Protein AF-0000000068150585 (afdb_homodimer)

Secondary structure (DSSP, 8-state):
---B----SS----TTSSS-HHHHHHHHHHHHHHTTSS-TTPBPPPHHHHHHHHT--HHHHHHHHHHHHHTTSEEEETTTEEEE------EE--TTS-HHHHHHHTT--EEEEEEEEEEEE--HHHHTTTT--TT-EEEEEEEEEEETTEEEEEEEEEEEGGGSTTGGGS-TTSTT--HHHHIIIII-----EEEEEEEEEEPPHHHHHHTT-PSS-EEEEEEEEEE-TT--EEEEEEEEE-TTTS-EEEEEE----/---B----SS----TTSSS-HHHHHHHHHHHHHHTTSS-TTPBPPPHHHHHHHHT--HHHHHHHHHHHHHTTSEEEETTTEEEE------EE--TTS-HHHHHHHTT--EEEEEEEEEEEE--HHHHTTTT--TT-EEEEEEEEEEETTEEEEEEEEEEEGGGSTTGGGS-TTSTT--HHHHIIIII-----EEEEEEEEEEPPHHHHHHTT-PSS-EEEEEEEEEE-TT--EEEEEEEEE-TTTS-EEEEEE----

pLDDT: mean 80.84, std 15.4, range [24.5, 98.25]

Sequence (514 aa):
MARQANLPDESPIDRNHPDALYAQLRNLLRGMIERRELAVNDKLPSERELVAAYGVSRITVRQAIKELENLGYLQTRPGKGIYVTAPAPFYELEVVRSFTQTAHANNRKPGMRLLKAEIVRADTEVARPLSLPTGAEVVFLERLRLLDDLPVVVQRDWFSASLAPGILDIDWTVENRSLYGEFENRYGIVPTRGQSTLSARLASDLEASLLQLERPAAVLTLDQIAYDNHNRTVNISAAAYHPTRYPLSLRQSHRRFMARQANLPDESPIDRNHPDALYAQLRNLLRGMIERRELAVNDKLPSERELVAAYGVSRITVRQAIKELENLGYLQTRPGKGIYVTAPAPFYELEVVRSFTQTAHANNRKPGMRLLKAEIVRADTEVARPLSLPTGAEVVFLERLRLLDDLPVVVQRDWFSASLAPGILDIDWTVENRSLYGEFENRYGIVPTRGQSTLSARLASDLEASLLQLERPAAVLTLDQIAYDNHNRTVNISAAAYHPTRYPLSLRQSHRRF

Structure (mmCIF, N/CA/C/O backbone):
data_AF-0000000068150585-model_v1
#
loop_
_entity.id
_entity.type
_entity.pdbx_description
1 polymer 'Transcriptional regulator, gntR family protein'
#
loop_
_atom_site.group_PDB
_atom_site.id
_atom_site.type_symbol
_atom_site.label_atom_id
_atom_site.label_alt_id
_atom_site.label_comp_id
_atom_site.label_asym_id
_atom_site.label_entity_id
_atom_site.label_seq_id
_atom_site.pdbx_PDB_ins_code
_atom_site.Cartn_x
_atom_site.Cartn_y
_atom_site.Cartn_z
_atom_site.occupancy
_atom_site.B_iso_or_equiv
_atom_site.auth_seq_id
_atom_site.auth_comp_id
_atom_site.auth_asym_id
_atom_site.auth_atom_id
_atom_site.pdbx_PDB_model_num
ATOM 1 N N . MET A 1 1 ? -35.562 -12.945 -2.357 1 34.84 1 MET A N 1
ATOM 2 C CA . MET A 1 1 ? -35.75 -12.633 -3.771 1 34.84 1 MET A CA 1
ATOM 3 C C . MET A 1 1 ? -34.875 -11.469 -4.199 1 34.84 1 MET A C 1
ATOM 5 O O . MET A 1 1 ? -34.875 -10.414 -3.566 1 34.84 1 MET A O 1
ATOM 9 N N . ALA A 1 2 ? -33.906 -11.773 -4.891 1 46.09 2 ALA A N 1
ATOM 10 C CA . ALA A 1 2 ? -33.031 -10.688 -5.312 1 46.09 2 ALA A CA 1
ATOM 11 C C . ALA A 1 2 ? -33.812 -9.562 -5.969 1 46.09 2 ALA A C 1
ATOM 13 O O . ALA A 1 2 ? -34.719 -9.82 -6.766 1 46.09 2 ALA A O 1
ATOM 14 N N . ARG A 1 3 ? -33.812 -8.312 -5.367 1 51.75 3 ARG A N 1
ATOM 15 C CA . ARG A 1 3 ? -34.5 -7.164 -5.961 1 51.75 3 ARG A CA 1
ATOM 16 C C . ARG A 1 3 ? -33.875 -6.801 -7.309 1 51.75 3 ARG A C 1
ATOM 18 O O . ARG A 1 3 ? -32.656 -6.828 -7.461 1 51.75 3 ARG A O 1
ATOM 25 N N . GLN A 1 4 ? -34.594 -6.828 -8.352 1 52.59 4 GLN A N 1
ATOM 26 C CA . GLN A 1 4 ? -34.125 -6.312 -9.641 1 52.59 4 GLN A CA 1
ATOM 27 C C . GLN A 1 4 ? -33.875 -4.809 -9.57 1 52.59 4 GLN A C 1
ATOM 29 O O . GLN A 1 4 ? -34.781 -4.039 -9.188 1 52.59 4 GLN A O 1
ATOM 34 N N . ALA A 1 5 ? -32.688 -4.402 -9.633 1 56.69 5 ALA A N 1
ATOM 35 C CA . ALA A 1 5 ? -32.344 -2.988 -9.469 1 56.69 5 ALA A CA 1
ATOM 36 C C . ALA A 1 5 ? -32.906 -2.162 -10.625 1 56.69 5 ALA A C 1
ATOM 38 O O . ALA A 1 5 ? -32.844 -2.594 -11.781 1 56.69 5 ALA A O 1
ATOM 39 N N . ASN A 1 6 ? -33.688 -1.078 -10.336 1 54.84 6 ASN A N 1
ATOM 40 C CA . ASN A 1 6 ? -34.188 -0.106 -11.305 1 54.84 6 ASN A CA 1
ATOM 41 C C . ASN A 1 6 ? -33.094 0.897 -11.688 1 54.84 6 ASN A C 1
ATOM 43 O O . ASN A 1 6 ? -32.438 1.477 -10.812 1 54.84 6 ASN A O 1
ATOM 47 N N . LEU A 1 7 ? -32.594 0.811 -12.938 1 61.19 7 LEU A N 1
ATOM 48 C CA . LEU A 1 7 ? -31.594 1.745 -13.422 1 61.19 7 LEU A CA 1
ATOM 49 C C . LEU A 1 7 ? -32.188 3.137 -13.609 1 61.19 7 LEU A C 1
ATOM 51 O O . LEU A 1 7 ? -33.375 3.275 -13.914 1 61.19 7 LEU A O 1
ATOM 55 N N . PRO A 1 8 ? -31.406 4.145 -13.281 1 55.53 8 PRO A N 1
ATOM 56 C CA . PRO A 1 8 ? -31.969 5.477 -13.523 1 55.53 8 PRO A CA 1
ATOM 57 C C . PRO A 1 8 ? -32.312 5.715 -14.992 1 55.53 8 PRO A C 1
ATOM 59 O O . PRO A 1 8 ? -31.672 5.117 -15.875 1 55.53 8 PRO A O 1
ATOM 62 N N . ASP A 1 9 ? -33.406 6.41 -15.344 1 54.09 9 ASP A N 1
ATOM 63 C CA . ASP A 1 9 ? -34.031 6.699 -16.625 1 54.09 9 ASP A CA 1
ATOM 64 C C . ASP A 1 9 ? -33.062 7.438 -17.562 1 54.09 9 ASP A C 1
ATOM 66 O O . ASP A 1 9 ? -33.156 7.316 -18.781 1 54.09 9 ASP A O 1
ATOM 70 N N . GLU A 1 10 ? -32.25 8.328 -17.188 1 53.5 10 GLU A N 1
ATOM 71 C CA . GLU A 1 10 ? -31.453 9.109 -18.125 1 53.5 10 GLU A CA 1
ATOM 72 C C . GLU A 1 10 ? -30.031 8.562 -18.203 1 53.5 10 GLU A C 1
ATOM 74 O O . GLU A 1 10 ? -29.406 8.289 -17.188 1 53.5 10 GLU A O 1
ATOM 79 N N . SER A 1 11 ? -29.609 8.109 -19.453 1 60.22 11 SER A N 1
ATOM 80 C CA . SER A 1 11 ? -28.328 7.449 -19.703 1 60.22 11 SER A CA 1
ATOM 81 C C . SER A 1 11 ? -27.172 8.422 -19.531 1 60.22 11 SER A C 1
ATOM 83 O O . SER A 1 11 ? -27.062 9.398 -20.281 1 60.22 11 SER A O 1
ATOM 85 N N . PRO A 1 12 ? -26.391 8.344 -18.531 1 69.56 12 PRO A N 1
ATOM 86 C CA . PRO A 1 12 ? -25.328 9.328 -18.344 1 69.56 12 PRO A CA 1
ATOM 87 C C . PRO A 1 12 ? -24.078 9.008 -19.172 1 69.56 12 PRO A C 1
ATOM 89 O O . PRO A 1 12 ? -23.094 9.742 -19.125 1 69.56 12 PRO A O 1
ATOM 92 N N . ILE A 1 13 ? -24.281 8.125 -20.141 1 79 13 ILE A N 1
ATOM 93 C CA . ILE A 1 13 ? -23.109 7.789 -20.953 1 79 13 ILE A CA 1
ATOM 94 C C . ILE A 1 13 ? -22.953 8.812 -22.078 1 79 13 ILE A C 1
ATOM 96 O O . ILE A 1 13 ? -23.906 9.102 -22.797 1 79 13 ILE A O 1
ATOM 100 N N . ASP A 1 14 ? -21.906 9.477 -22.156 1 74.81 14 ASP A N 1
ATOM 101 C CA . ASP A 1 14 ? -21.594 10.484 -23.156 1 74.81 14 ASP A CA 1
ATOM 102 C C . ASP A 1 14 ? -20.641 9.938 -24.219 1 74.81 14 ASP A C 1
ATOM 104 O O . ASP A 1 14 ? -19.453 9.758 -23.938 1 74.81 14 ASP A O 1
ATOM 108 N N . ARG A 1 15 ? -21.047 9.727 -25.406 1 78.25 15 ARG A N 1
ATOM 109 C CA . ARG A 1 15 ? -20.25 9.141 -26.484 1 78.25 15 ARG A CA 1
ATOM 110 C C . ARG A 1 15 ? -19.141 10.094 -26.922 1 78.25 15 ARG A C 1
ATOM 112 O O . ARG A 1 15 ? -18.188 9.672 -27.562 1 78.25 15 ARG A O 1
ATOM 119 N N . ASN A 1 16 ? -19.281 11.367 -26.516 1 70.31 16 ASN A N 1
ATOM 120 C CA . ASN A 1 16 ? -18.281 12.367 -26.875 1 70.31 16 ASN A CA 1
ATOM 121 C C . ASN A 1 16 ? -17.25 12.578 -25.766 1 70.31 16 ASN A C 1
ATOM 123 O O . ASN A 1 16 ? -16.391 13.445 -25.875 1 70.31 16 ASN A O 1
ATOM 127 N N . HIS A 1 17 ? -17.422 11.789 -24.766 1 70.19 17 HIS A N 1
ATOM 128 C CA . HIS A 1 17 ? -16.484 11.875 -23.656 1 70.19 17 HIS A CA 1
ATOM 129 C C . HIS A 1 17 ? -15.188 11.141 -23.984 1 70.19 17 HIS A C 1
ATOM 131 O O . HIS A 1 17 ? -15.203 10.117 -24.672 1 70.19 17 HIS A O 1
ATOM 137 N N . PRO A 1 18 ? -14.078 11.656 -23.578 1 65.38 18 PRO A N 1
ATOM 138 C CA . PRO A 1 18 ? -12.789 11.016 -23.859 1 65.38 18 PRO A CA 1
ATOM 139 C C . PRO A 1 18 ? -12.688 9.609 -23.266 1 65.38 18 PRO A C 1
ATOM 141 O O . PRO A 1 18 ? -11.922 8.781 -23.766 1 65.38 18 PRO A O 1
ATOM 144 N N . ASP A 1 19 ? -13.438 9.289 -22.344 1 65 19 ASP A N 1
ATOM 145 C CA . ASP A 1 19 ? -13.414 7.961 -21.734 1 65 19 ASP A CA 1
ATOM 146 C C . ASP A 1 19 ? -14.125 6.938 -22.609 1 65 19 ASP A C 1
ATOM 148 O O . ASP A 1 19 ? -15.148 7.25 -23.234 1 65 19 ASP A O 1
ATOM 152 N N . ALA A 1 20 ? -13.555 5.832 -22.641 1 76.5 20 ALA A N 1
ATOM 153 C CA . ALA A 1 20 ? -14.227 4.75 -23.359 1 76.5 20 ALA A CA 1
ATOM 154 C C . ALA A 1 20 ? -15.602 4.477 -22.766 1 76.5 20 ALA A C 1
ATOM 156 O O . ALA A 1 20 ? -15.82 4.656 -21.578 1 76.5 20 ALA A O 1
ATOM 157 N N . LEU A 1 21 ? -16.484 4.039 -23.578 1 81.38 21 LEU A N 1
ATOM 158 C CA . LEU A 1 21 ? -17.875 3.816 -23.188 1 81.38 21 LEU A CA 1
ATOM 159 C C . LEU A 1 21 ? -17.969 2.799 -22.062 1 81.38 21 LEU A C 1
ATOM 161 O O . LEU A 1 21 ? -18.766 2.959 -21.125 1 81.38 21 LEU A O 1
ATOM 165 N N . TYR A 1 22 ? -17.094 1.765 -22.141 1 83.5 22 TYR A N 1
ATOM 166 C CA . TYR A 1 22 ? -17.156 0.751 -21.094 1 83.5 22 TYR A CA 1
ATOM 167 C C . TYR A 1 22 ? -16.703 1.325 -19.75 1 83.5 22 TYR A C 1
ATOM 169 O O . TYR A 1 22 ? -17.234 0.952 -18.703 1 83.5 22 TYR A O 1
ATOM 177 N N . ALA A 1 23 ? -15.82 2.191 -19.766 1 77.94 23 ALA A N 1
ATOM 178 C CA . ALA A 1 23 ? -15.336 2.836 -18.547 1 77.94 23 ALA A CA 1
ATOM 179 C C . ALA A 1 23 ? -16.406 3.736 -17.953 1 77.94 23 ALA A C 1
ATOM 181 O O . ALA A 1 23 ? -16.578 3.777 -16.719 1 77.94 23 ALA A O 1
ATOM 182 N N . GLN A 1 24 ? -17.078 4.387 -18.797 1 76.75 24 GLN A N 1
ATOM 183 C CA . GLN A 1 24 ? -18.188 5.207 -18.328 1 76.75 24 GLN A CA 1
ATOM 184 C C . GLN A 1 24 ? -19.25 4.352 -17.641 1 76.75 24 GLN A C 1
ATOM 186 O O . GLN A 1 24 ? -19.719 4.684 -16.562 1 76.75 24 GLN A O 1
ATOM 191 N N . LEU A 1 25 ? -19.609 3.275 -18.344 1 86.06 25 LEU A N 1
ATOM 192 C CA . LEU A 1 25 ? -20.625 2.383 -17.781 1 86.06 25 LEU A CA 1
ATOM 193 C C . LEU A 1 25 ? -20.141 1.78 -16.469 1 86.06 25 LEU A C 1
ATOM 195 O O . LEU A 1 25 ? -20.891 1.696 -15.5 1 86.06 25 LEU A O 1
ATOM 199 N N . ARG A 1 26 ? -18.906 1.365 -16.5 1 82.69 26 ARG A N 1
ATOM 200 C CA . ARG A 1 26 ? -18.312 0.82 -15.289 1 82.69 26 ARG A CA 1
ATOM 201 C C . ARG A 1 26 ? -18.422 1.811 -14.133 1 82.69 26 ARG A C 1
ATOM 203 O O . ARG A 1 26 ? -18.844 1.447 -13.039 1 82.69 26 ARG A O 1
ATOM 210 N N . ASN A 1 27 ? -18.047 3.004 -14.367 1 74.5 27 ASN A N 1
ATOM 211 C CA . ASN A 1 27 ? -18.094 4.035 -13.344 1 74.5 27 ASN A CA 1
ATOM 212 C C . ASN A 1 27 ? -19.516 4.305 -12.875 1 74.5 27 ASN A C 1
ATOM 214 O O . ASN A 1 27 ? -19.766 4.516 -11.688 1 74.5 27 ASN A O 1
ATOM 218 N N . LEU A 1 28 ? -20.359 4.309 -13.828 1 79.62 28 LEU A N 1
ATOM 219 C CA . LEU A 1 28 ? -21.766 4.535 -13.523 1 79.62 28 LEU A CA 1
ATOM 220 C C . LEU A 1 28 ? -22.297 3.443 -12.602 1 79.62 28 LEU A C 1
ATOM 222 O O . LEU A 1 28 ? -22.906 3.736 -11.57 1 79.62 28 LEU A O 1
ATOM 226 N N . LEU A 1 29 ? -22.094 2.209 -12.961 1 83.75 29 LEU A N 1
ATOM 227 C CA . LEU A 1 29 ? -22.578 1.086 -12.172 1 83.75 29 LEU A CA 1
ATOM 228 C C . LEU A 1 29 ? -21.922 1.061 -10.797 1 83.75 29 LEU A C 1
ATOM 230 O O . LEU A 1 29 ? -22.578 0.82 -9.789 1 83.75 29 LEU A O 1
ATOM 234 N N . ARG A 1 30 ? -20.672 1.311 -10.852 1 77.94 30 ARG A N 1
ATOM 235 C CA . ARG A 1 30 ? -19.938 1.373 -9.594 1 77.94 30 ARG A CA 1
ATOM 236 C C . ARG A 1 30 ? -20.531 2.43 -8.664 1 77.94 30 ARG A C 1
ATOM 238 O O . ARG A 1 30 ? -20.734 2.182 -7.477 1 77.94 30 ARG A O 1
ATOM 245 N N . GLY A 1 31 ? -20.75 3.578 -9.25 1 71.38 31 GLY A N 1
ATOM 246 C CA . GLY A 1 31 ? -21.391 4.641 -8.492 1 71.38 31 GLY A CA 1
ATOM 247 C C . GLY A 1 31 ? -22.719 4.234 -7.895 1 71.38 31 GLY A C 1
ATOM 248 O O . GLY A 1 31 ? -23.016 4.547 -6.738 1 71.38 31 GLY A O 1
ATOM 249 N N . MET A 1 32 ? -23.453 3.543 -8.656 1 78.31 32 MET A N 1
ATOM 250 C CA . MET A 1 32 ? -24.75 3.086 -8.18 1 78.31 32 MET A CA 1
ATOM 251 C C . MET A 1 32 ? -24.594 2.123 -7.008 1 78.31 32 MET A C 1
ATOM 253 O O . MET A 1 32 ? -25.391 2.158 -6.062 1 78.31 32 MET A O 1
ATOM 257 N N . ILE A 1 33 ? -23.594 1.326 -7.105 1 75.25 33 ILE A N 1
ATOM 258 C CA . ILE A 1 33 ? -23.344 0.367 -6.039 1 75.25 33 ILE A CA 1
ATOM 259 C C . ILE A 1 33 ? -22.875 1.105 -4.785 1 75.25 33 ILE A C 1
ATOM 261 O O . ILE A 1 33 ? -23.344 0.83 -3.682 1 75.25 33 ILE A O 1
ATOM 265 N N . GLU A 1 34 ? -22.078 2.068 -5.027 1 64.06 34 GLU A N 1
ATOM 266 C CA . GLU A 1 34 ? -21.5 2.814 -3.914 1 64.06 34 GLU A CA 1
ATOM 267 C C . GLU A 1 34 ? -22.547 3.678 -3.223 1 64.06 34 GLU A C 1
ATOM 269 O O . GLU A 1 34 ? -22.5 3.867 -2.006 1 64.06 34 GLU A O 1
ATOM 274 N N . ARG A 1 35 ? -23.453 4.105 -4.039 1 62.09 35 ARG A N 1
ATOM 275 C CA . ARG A 1 35 ? -24.531 4.918 -3.496 1 62.09 35 ARG A CA 1
ATOM 276 C C . ARG A 1 35 ? -25.688 4.047 -2.996 1 62.09 35 ARG A C 1
ATOM 278 O O . ARG A 1 35 ? -26.766 4.547 -2.693 1 62.09 35 ARG A O 1
ATOM 285 N N . ARG A 1 36 ? -25.359 2.771 -3 1 66.81 36 ARG A N 1
ATOM 286 C CA . ARG A 1 36 ? -26.312 1.762 -2.525 1 66.81 36 ARG A CA 1
ATOM 287 C C . ARG A 1 36 ? -27.609 1.801 -3.326 1 66.81 36 ARG A C 1
ATOM 289 O O . ARG A 1 36 ? -28.656 1.36 -2.844 1 66.81 36 ARG A O 1
ATOM 296 N N . GLU A 1 37 ? -27.625 2.434 -4.449 1 74.25 37 GLU A N 1
ATOM 297 C CA . GLU A 1 37 ? -28.734 2.285 -5.383 1 74.25 37 GLU A CA 1
ATOM 298 C C . GLU A 1 37 ? -28.844 0.85 -5.891 1 74.25 37 GLU A C 1
ATOM 300 O O . GLU A 1 37 ? -29.938 0.376 -6.203 1 74.25 37 GLU A O 1
ATOM 305 N N . LEU A 1 38 ? -27.703 0.276 -6 1 78.56 38 LEU A N 1
ATOM 306 C CA . LEU A 1 38 ? -27.531 -1.164 -6.16 1 78.56 38 LEU A CA 1
ATOM 307 C C . LEU A 1 38 ? -26.906 -1.779 -4.91 1 78.56 38 LEU A C 1
ATOM 309 O O . LEU A 1 38 ? -25.719 -1.604 -4.652 1 78.56 38 LEU A O 1
ATOM 313 N N . ALA A 1 39 ? -27.703 -2.389 -4.129 1 72.94 39 ALA A N 1
ATOM 314 C CA . ALA A 1 39 ? -27.234 -2.902 -2.84 1 72.94 39 ALA A CA 1
ATOM 315 C C . ALA A 1 39 ? -26.594 -4.277 -2.996 1 72.94 39 ALA A C 1
ATOM 317 O O . ALA A 1 39 ? -26.844 -4.977 -3.984 1 72.94 39 ALA A O 1
ATOM 318 N N . VAL A 1 40 ? -25.812 -4.582 -2.016 1 72.38 40 VAL A N 1
ATOM 319 C CA . VAL A 1 40 ? -25.188 -5.898 -1.994 1 72.38 40 VAL A CA 1
ATOM 320 C C . VAL A 1 40 ? -26.25 -6.984 -2.111 1 72.38 40 VAL A C 1
ATOM 322 O O . VAL A 1 40 ? -27.297 -6.902 -1.468 1 72.38 40 VAL A O 1
ATOM 325 N N . ASN A 1 41 ? -26.016 -7.867 -3.02 1 73.06 41 ASN A N 1
ATOM 326 C CA . ASN A 1 41 ? -26.859 -9.016 -3.307 1 73.06 41 ASN A CA 1
ATOM 327 C C . ASN A 1 41 ? -27.984 -8.656 -4.281 1 73.06 41 ASN A C 1
ATOM 329 O O . ASN A 1 41 ? -28.797 -9.516 -4.641 1 73.06 41 ASN A O 1
ATOM 333 N N . ASP A 1 42 ? -28.047 -7.453 -4.656 1 80.19 42 ASP A N 1
ATOM 334 C CA . ASP A 1 42 ? -28.984 -7.113 -5.719 1 80.19 42 ASP A CA 1
ATOM 335 C C . ASP A 1 42 ? -28.594 -7.781 -7.035 1 80.19 42 ASP A C 1
ATOM 337 O O . ASP A 1 42 ? -27.406 -7.914 -7.34 1 80.19 42 ASP A O 1
ATOM 341 N N . LYS A 1 43 ? -29.656 -8.211 -7.746 1 86.62 43 LYS A N 1
ATOM 342 C CA . LYS A 1 43 ? -29.406 -8.688 -9.102 1 86.62 43 LYS A CA 1
ATOM 343 C C . LYS A 1 43 ? -29.344 -7.527 -10.094 1 86.62 43 LYS A C 1
ATOM 345 O O . LYS A 1 43 ? -30.25 -6.688 -10.125 1 86.62 43 LYS A O 1
ATOM 350 N N . LEU A 1 44 ? -28.266 -7.461 -10.805 1 87.19 44 LEU A N 1
ATOM 351 C CA . LEU A 1 44 ? -28.141 -6.461 -11.859 1 87.19 44 LEU A CA 1
ATOM 352 C C . LEU A 1 44 ? -29.062 -6.797 -13.031 1 87.19 44 LEU A C 1
ATOM 354 O O . LEU A 1 44 ? -29.297 -7.969 -13.328 1 87.19 44 LEU A O 1
ATOM 358 N N . PRO A 1 45 ? -29.578 -5.75 -13.672 1 86.12 45 PRO A N 1
ATOM 359 C CA . PRO A 1 45 ? -30.281 -6.031 -14.922 1 86.12 45 PRO A CA 1
ATOM 360 C C . PRO A 1 45 ? -29.438 -6.875 -15.891 1 86.12 45 PRO A C 1
ATOM 362 O O . PRO A 1 45 ? -28.203 -6.84 -15.844 1 86.12 45 PRO A O 1
ATOM 365 N N . SER A 1 46 ? -30.109 -7.629 -16.703 1 86.19 46 SER A N 1
ATOM 366 C CA . SER A 1 46 ? -29.422 -8.477 -17.688 1 86.19 46 SER A CA 1
ATOM 367 C C . SER A 1 46 ? -28.594 -7.641 -18.656 1 86.19 46 SER A C 1
ATOM 369 O O . SER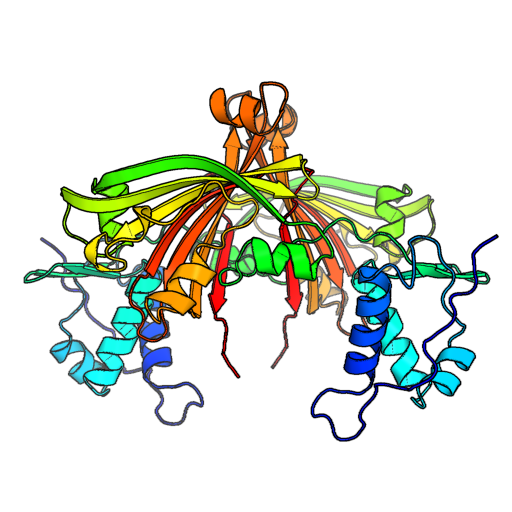 A 1 46 ? -28.797 -6.43 -18.766 1 86.19 46 SER A O 1
ATOM 371 N N . GLU A 1 47 ? -27.641 -8.242 -19.266 1 88.12 47 GLU A N 1
ATOM 372 C CA . GLU A 1 47 ? -26.828 -7.566 -20.281 1 88.12 47 GLU A CA 1
ATOM 373 C C . GLU A 1 47 ? -27.719 -6.863 -21.312 1 88.12 47 GLU A C 1
ATOM 375 O O . GLU A 1 47 ? -27.453 -5.719 -21.688 1 88.12 47 GLU A O 1
ATOM 380 N N . ARG A 1 48 ? -28.781 -7.59 -21.75 1 87.44 48 ARG A N 1
ATOM 381 C CA . ARG A 1 48 ? -29.719 -7.039 -22.734 1 87.44 48 ARG A CA 1
ATOM 382 C C . ARG A 1 48 ? -30.375 -5.77 -22.203 1 87.44 48 ARG A C 1
ATOM 384 O O . ARG A 1 48 ? -30.5 -4.785 -22.938 1 87.44 48 ARG A O 1
ATOM 391 N N . GLU A 1 49 ? -30.781 -5.816 -20.969 1 88.25 49 GLU A N 1
ATOM 392 C CA . GLU A 1 49 ? -31.438 -4.664 -20.359 1 88.25 49 GLU A CA 1
ATOM 393 C C . GLU A 1 49 ? -30.469 -3.49 -20.219 1 88.25 49 GLU A C 1
ATOM 395 O O . GLU A 1 49 ? -30.859 -2.334 -20.406 1 88.25 49 GLU A O 1
ATOM 400 N N . LEU A 1 50 ? -29.219 -3.764 -19.891 1 88.94 50 LEU A N 1
ATOM 401 C CA . LEU A 1 50 ? -28.219 -2.719 -19.75 1 88.94 50 LEU A CA 1
ATOM 402 C C . LEU A 1 50 ? -27.891 -2.08 -21.094 1 88.94 50 LEU A C 1
ATOM 404 O O . LEU A 1 50 ? -27.703 -0.863 -21.188 1 88.94 50 LEU A O 1
ATOM 408 N N . VAL A 1 51 ? -27.781 -2.873 -22.094 1 89.38 51 VAL A N 1
ATOM 409 C CA . VAL A 1 51 ? -27.578 -2.377 -23.453 1 89.38 51 VAL A CA 1
ATOM 410 C C . VAL A 1 51 ? -28.703 -1.398 -23.812 1 89.38 51 VAL A C 1
ATOM 412 O O . VAL A 1 51 ? -28.438 -0.299 -24.297 1 89.38 51 VAL A O 1
ATOM 415 N N . ALA A 1 52 ? -29.922 -1.812 -23.562 1 87.12 52 ALA A N 1
ATOM 416 C CA . ALA A 1 52 ? -31.094 -0.995 -23.875 1 87.12 52 ALA A CA 1
ATOM 417 C C . ALA A 1 52 ? -31.109 0.281 -23.047 1 87.12 52 ALA A C 1
ATOM 419 O O . ALA A 1 52 ? -31.406 1.362 -23.562 1 87.12 52 ALA A O 1
ATOM 420 N N . ALA A 1 53 ? -30.766 0.141 -21.828 1 85.56 53 ALA A N 1
ATOM 421 C CA . ALA A 1 53 ? -30.875 1.256 -20.891 1 85.56 53 ALA A CA 1
ATOM 422 C C . ALA A 1 53 ? -29.828 2.322 -21.188 1 85.56 53 ALA A C 1
ATOM 424 O O . ALA A 1 53 ? -30.094 3.52 -21.062 1 85.56 53 ALA A O 1
ATOM 425 N N . TYR A 1 54 ? -28.641 1.868 -21.594 1 87.75 54 TYR A N 1
ATOM 426 C CA . TYR A 1 54 ? -27.547 2.822 -21.656 1 87.75 54 TYR A CA 1
ATOM 427 C C . TYR A 1 54 ? -27.094 3.045 -23.094 1 87.75 54 TYR A C 1
ATOM 429 O O . TYR A 1 54 ? -26.203 3.857 -23.359 1 87.75 54 TYR A O 1
ATOM 437 N N . GLY A 1 55 ? -27.672 2.318 -24 1 87.62 55 GLY A N 1
ATOM 438 C CA . GLY A 1 55 ? -27.391 2.523 -25.406 1 87.62 55 GLY A CA 1
ATOM 439 C C . GLY A 1 55 ? -25.969 2.176 -25.797 1 87.62 55 GLY A C 1
ATOM 440 O O . GLY A 1 55 ? -25.328 2.902 -26.562 1 87.62 55 GLY A O 1
ATOM 441 N N . VAL A 1 56 ? -25.469 1.238 -25.141 1 88.25 56 VAL A N 1
ATOM 442 C CA . VAL A 1 56 ? -24.109 0.787 -25.453 1 88.25 56 VAL A CA 1
ATOM 443 C C . VAL A 1 56 ? -24.156 -0.646 -25.984 1 88.25 56 VAL A C 1
ATOM 445 O O . VAL A 1 56 ? -25.172 -1.325 -25.859 1 88.25 56 VAL A O 1
ATOM 448 N N . SER A 1 57 ? -23.062 -1.065 -26.656 1 88.56 57 SER A N 1
ATOM 449 C CA . SER A 1 57 ? -23.016 -2.404 -27.234 1 88.56 57 SER A CA 1
ATOM 450 C C . SER A 1 57 ? -22.875 -3.469 -26.156 1 88.56 57 SER A C 1
ATOM 452 O O . SER A 1 57 ? -22.516 -3.162 -25.016 1 88.56 57 SER A O 1
ATOM 454 N N . ARG A 1 58 ? -23.266 -4.707 -26.547 1 89.06 58 ARG A N 1
ATOM 455 C CA . ARG A 1 58 ? -23.078 -5.855 -25.656 1 89.06 58 ARG A CA 1
ATOM 456 C C . ARG A 1 58 ? -21.609 -5.992 -25.234 1 89.06 58 ARG A C 1
ATOM 458 O O . ARG A 1 58 ? -21.328 -6.336 -24.094 1 89.06 58 ARG A O 1
ATOM 465 N N . ILE A 1 59 ? -20.766 -5.695 -26.141 1 84.88 59 ILE A N 1
ATOM 466 C CA . ILE A 1 59 ? -19.328 -5.781 -25.844 1 84.88 59 ILE A CA 1
ATOM 467 C C . ILE A 1 59 ? -18.969 -4.766 -24.766 1 84.88 59 ILE A C 1
ATOM 469 O O . ILE A 1 59 ? -18.203 -5.074 -23.844 1 84.88 59 ILE A O 1
ATOM 473 N N . THR A 1 60 ? -19.453 -3.617 -24.844 1 83.81 60 THR A N 1
ATOM 474 C CA . THR A 1 60 ? -19.234 -2.545 -23.875 1 83.81 60 THR A CA 1
ATOM 475 C C . THR A 1 60 ? -19.75 -2.934 -22.5 1 83.81 60 THR A C 1
ATOM 477 O O . THR A 1 60 ? -19.062 -2.76 -21.5 1 83.81 60 THR A O 1
ATOM 480 N N . VAL A 1 61 ? -21 -3.467 -22.453 1 89.69 61 VAL A N 1
ATOM 481 C CA . VAL A 1 61 ? -21.609 -3.883 -21.188 1 89.69 61 VAL A CA 1
ATOM 482 C C . VAL A 1 61 ? -20.766 -4.988 -20.547 1 89.69 61 VAL A C 1
ATOM 484 O O . VAL A 1 61 ? -20.453 -4.922 -19.359 1 89.69 61 VAL A O 1
ATOM 487 N N . ARG A 1 62 ? -20.375 -5.895 -21.359 1 85.69 62 ARG A N 1
ATOM 488 C CA . ARG A 1 62 ? -19.625 -7.035 -20.859 1 85.69 62 ARG A CA 1
ATOM 489 C C . ARG A 1 62 ? -18.281 -6.586 -20.281 1 85.69 62 ARG A C 1
ATOM 491 O O . ARG A 1 62 ? -17.844 -7.078 -19.234 1 85.69 62 ARG A O 1
ATOM 498 N N . GLN A 1 63 ? -17.703 -5.727 -20.938 1 80.62 63 GLN A N 1
ATOM 499 C CA . GLN A 1 63 ? -16.422 -5.207 -20.453 1 80.62 63 GLN A CA 1
ATOM 500 C C . GLN A 1 63 ? -16.594 -4.473 -19.125 1 80.62 63 GLN A C 1
ATOM 502 O O . GLN A 1 63 ? -15.781 -4.652 -18.219 1 80.62 63 GLN A O 1
ATOM 507 N N . ALA A 1 64 ? -17.609 -3.682 -19.047 1 83.38 64 ALA A N 1
ATOM 508 C CA . ALA A 1 64 ? -17.891 -2.951 -17.812 1 83.38 64 ALA A CA 1
ATOM 509 C C . ALA A 1 64 ? -18.156 -3.908 -16.656 1 83.38 64 ALA A C 1
ATOM 511 O O . ALA A 1 64 ? -17.609 -3.734 -15.562 1 83.38 64 ALA A O 1
ATOM 512 N N . ILE A 1 65 ? -18.969 -4.902 -16.938 1 83.81 65 ILE A N 1
ATOM 513 C CA . ILE A 1 65 ? -19.344 -5.875 -15.922 1 83.81 65 ILE A CA 1
ATOM 514 C C . ILE A 1 65 ? -18.109 -6.668 -15.492 1 83.81 65 ILE A C 1
ATOM 516 O O . ILE A 1 65 ? -17.875 -6.867 -14.297 1 83.81 65 ILE A O 1
ATOM 520 N N . LYS A 1 66 ? -17.359 -7.02 -16.453 1 76.56 66 LYS A N 1
ATOM 521 C CA . LYS A 1 66 ? -16.156 -7.789 -16.172 1 76.56 66 LYS A CA 1
ATOM 522 C C . LYS A 1 66 ? -15.203 -6.992 -15.281 1 76.56 66 LYS A C 1
ATOM 524 O O . LYS A 1 66 ? -14.625 -7.535 -14.336 1 76.56 66 LYS A O 1
ATOM 529 N N . GLU A 1 67 ? -15.109 -5.75 -15.57 1 69.38 67 GLU A N 1
ATOM 530 C CA . GLU A 1 67 ? -14.25 -4.898 -14.758 1 69.38 67 GLU A CA 1
ATOM 531 C C . GLU A 1 67 ? -14.773 -4.777 -13.328 1 69.38 67 GLU A C 1
ATOM 533 O O . GLU A 1 67 ? -14 -4.832 -12.367 1 69.38 67 GLU A O 1
ATOM 538 N N . LEU A 1 68 ? -16.016 -4.609 -13.195 1 74.19 68 LEU A N 1
ATOM 539 C CA . LEU A 1 68 ? -16.609 -4.492 -11.875 1 74.19 68 LEU A CA 1
ATOM 540 C C . LEU A 1 68 ? -16.516 -5.809 -11.109 1 74.19 68 LEU A C 1
ATOM 542 O O . LEU A 1 68 ? -16.391 -5.812 -9.883 1 74.19 68 LEU A O 1
ATOM 546 N N . GLU A 1 69 ? -16.547 -6.891 -11.875 1 71.44 69 GLU A N 1
ATOM 547 C CA . GLU A 1 69 ? -16.328 -8.195 -11.25 1 71.44 69 GLU A CA 1
ATOM 548 C C . GLU A 1 69 ? -14.906 -8.328 -10.719 1 71.44 69 GLU A C 1
ATOM 550 O O . GLU A 1 69 ? -14.695 -8.773 -9.594 1 71.44 69 GLU A O 1
ATOM 555 N N . ASN A 1 70 ? -14.164 -7.871 -11.555 1 60.19 70 ASN A N 1
ATOM 556 C CA . ASN A 1 70 ? -12.758 -7.926 -11.18 1 60.19 70 ASN A CA 1
ATOM 557 C C . ASN A 1 70 ? -12.469 -7.074 -9.945 1 60.19 70 ASN A C 1
ATOM 559 O O . ASN A 1 70 ? -11.609 -7.422 -9.133 1 60.19 70 ASN A O 1
ATOM 563 N N . LEU A 1 71 ? -13.289 -6.02 -9.844 1 56.94 71 LEU A N 1
ATOM 564 C CA . LEU A 1 71 ? -13.133 -5.102 -8.719 1 56.94 71 LEU A CA 1
ATOM 565 C C . LEU A 1 71 ? -13.906 -5.59 -7.504 1 56.94 71 LEU A C 1
ATOM 567 O O . LEU A 1 71 ? -13.875 -4.961 -6.445 1 56.94 71 LEU A O 1
ATOM 571 N N . GLY A 1 72 ? -14.617 -6.645 -7.691 1 59.94 72 GLY A N 1
ATOM 572 C CA . GLY A 1 72 ? -15.328 -7.281 -6.594 1 59.94 72 GLY A CA 1
ATOM 573 C C . GLY A 1 72 ? -16.719 -6.711 -6.379 1 59.94 72 GLY A C 1
ATOM 574 O O . GLY A 1 72 ? -17.391 -7.039 -5.395 1 59.94 72 GLY A O 1
ATOM 575 N N . TYR A 1 73 ? -17.078 -5.828 -7.285 1 69.81 73 TYR A N 1
ATOM 576 C CA . TYR A 1 73 ? -18.375 -5.188 -7.105 1 69.81 73 TYR A CA 1
ATOM 577 C C . TYR A 1 73 ? -19.516 -6.105 -7.566 1 69.81 73 TYR A C 1
ATOM 579 O O . TYR A 1 73 ? -20.641 -5.973 -7.113 1 69.81 73 TYR A O 1
ATOM 587 N N . LEU A 1 74 ? -19.188 -6.945 -8.578 1 77.81 74 LEU A N 1
ATOM 588 C CA . LEU A 1 74 ? -20.203 -7.797 -9.18 1 77.81 74 LEU A CA 1
ATOM 589 C C . LEU A 1 74 ? -19.75 -9.25 -9.203 1 77.81 74 LEU A C 1
ATOM 591 O O . LEU A 1 74 ? -18.547 -9.539 -9.195 1 77.81 74 LEU A O 1
ATOM 595 N N . GLN A 1 75 ? -20.609 -10.117 -9.094 1 72.75 75 GLN A N 1
ATOM 596 C CA . GLN A 1 75 ? -20.375 -11.547 -9.258 1 72.75 75 GLN A CA 1
ATOM 597 C C . GLN A 1 75 ? -21.391 -12.164 -10.211 1 72.75 75 GLN A C 1
ATOM 599 O O . GLN A 1 75 ? -22.594 -12.016 -10.023 1 72.75 75 GLN A O 1
ATOM 604 N N . THR A 1 76 ? -20.812 -12.789 -11.25 1 76.06 76 THR A N 1
ATOM 605 C CA . THR A 1 76 ? -21.688 -13.523 -12.156 1 76.06 76 THR A CA 1
ATOM 606 C C . THR A 1 76 ? -21.984 -14.922 -11.617 1 76.06 76 THR A C 1
ATOM 608 O O . THR A 1 76 ? -21.062 -15.648 -11.234 1 76.06 76 THR A O 1
ATOM 611 N N . ARG A 1 77 ? -23.125 -15.273 -11.469 1 69 77 ARG A N 1
ATOM 612 C CA . ARG A 1 77 ? -23.594 -16.609 -11.133 1 69 77 ARG A CA 1
ATOM 613 C C . ARG A 1 77 ? -24.219 -17.297 -12.352 1 69 77 ARG A C 1
ATOM 615 O O . ARG A 1 77 ? -25.281 -16.891 -12.828 1 69 77 ARG A O 1
ATOM 622 N N . PRO A 1 78 ? -23.5 -18.266 -12.875 1 72.81 78 PRO A N 1
ATOM 623 C CA . PRO A 1 78 ? -23.984 -18.922 -14.094 1 72.81 78 PRO A CA 1
ATOM 624 C C . PRO A 1 78 ? -25.453 -19.328 -13.984 1 72.81 78 PRO A C 1
ATOM 626 O O . PRO A 1 78 ? -25.844 -19.969 -13 1 72.81 78 PRO A O 1
ATOM 629 N N . GLY A 1 79 ? -26.156 -18.969 -14.961 1 75.56 79 GLY A N 1
ATOM 630 C CA . GLY A 1 79 ? -27.547 -19.344 -15.07 1 75.56 79 GLY A CA 1
ATOM 631 C C . GLY A 1 79 ? -28.453 -18.5 -14.18 1 75.56 79 GLY A C 1
ATOM 632 O O . GLY A 1 79 ? -29.688 -18.609 -14.266 1 75.56 79 GLY A O 1
ATOM 633 N N . LYS A 1 80 ? -27.969 -17.719 -13.25 1 76.81 80 LYS A N 1
ATOM 634 C CA . LYS A 1 80 ? -28.797 -16.969 -12.305 1 76.81 80 LYS A CA 1
ATOM 635 C C . LYS A 1 80 ? -28.688 -15.469 -12.539 1 76.81 80 LYS A C 1
ATOM 637 O O . LYS A 1 80 ? -29.656 -14.734 -12.352 1 76.81 80 LYS A O 1
ATOM 642 N N . GLY A 1 81 ? -27.5 -15.023 -12.992 1 85.81 81 GLY A N 1
ATOM 643 C CA . GLY A 1 81 ? -27.359 -13.602 -13.273 1 85.81 81 GLY A CA 1
ATOM 644 C C . GLY A 1 81 ? -26.156 -12.977 -12.609 1 85.81 81 GLY A C 1
ATOM 645 O O . GLY A 1 81 ? -25.219 -13.688 -12.211 1 85.81 81 GLY A O 1
ATOM 646 N N . ILE A 1 82 ? -26.125 -11.586 -12.617 1 85.69 82 ILE A N 1
ATOM 647 C CA . ILE A 1 82 ? -25.031 -10.812 -12.047 1 85.69 82 ILE A CA 1
ATOM 648 C C . ILE A 1 82 ? -25.484 -10.141 -10.758 1 85.69 82 ILE A C 1
ATOM 650 O O . ILE A 1 82 ? -26.547 -9.5 -10.727 1 85.69 82 ILE A O 1
ATOM 654 N N . TYR A 1 83 ? -24.719 -10.289 -9.656 1 82.38 83 TYR A N 1
ATOM 655 C CA . TYR A 1 83 ? -25.125 -9.781 -8.352 1 82.38 83 TYR A CA 1
ATOM 656 C C . TYR A 1 83 ? -24.109 -8.789 -7.809 1 82.38 83 TYR A C 1
ATOM 658 O O . TYR A 1 83 ? -22.906 -8.922 -8.07 1 82.38 83 TYR A O 1
ATOM 666 N N . VAL A 1 84 ? -24.734 -7.812 -7.094 1 76.94 84 VAL A N 1
ATOM 667 C CA . VAL A 1 84 ? -23.875 -6.84 -6.41 1 76.94 84 VAL A CA 1
ATOM 668 C C . VAL A 1 84 ? -23.25 -7.484 -5.18 1 76.94 84 VAL A C 1
ATOM 670 O O . VAL A 1 84 ? -23.922 -8.148 -4.398 1 76.94 84 VAL A O 1
ATOM 673 N N . THR A 1 85 ? -21.953 -7.379 -5.109 1 66.38 85 THR A N 1
ATOM 674 C CA . THR A 1 85 ? -21.219 -7.875 -3.945 1 66.38 85 THR A CA 1
ATOM 675 C C . THR A 1 85 ? -20.516 -6.73 -3.215 1 66.38 85 THR A C 1
ATOM 677 O O . THR A 1 85 ? -20.344 -5.645 -3.773 1 66.38 85 THR A O 1
ATOM 680 N N . ALA A 1 86 ? -20.609 -6.809 -1.882 1 49.94 86 ALA A N 1
ATOM 681 C CA . ALA A 1 86 ? -19.859 -5.832 -1.096 1 49.94 86 ALA A CA 1
ATOM 682 C C . ALA A 1 86 ? -18.359 -5.988 -1.312 1 49.94 86 ALA A C 1
ATOM 684 O O . ALA A 1 86 ? -17.797 -7.039 -1.015 1 49.94 86 ALA A O 1
ATOM 685 N N . PRO A 1 87 ? -17.984 -5.078 -2.146 1 42.59 87 PRO A N 1
ATOM 686 C CA . PRO A 1 87 ? -16.531 -5.211 -2.164 1 42.59 87 PRO A CA 1
ATOM 687 C C . PRO A 1 87 ? -15.906 -5.055 -0.78 1 42.59 87 PRO A C 1
ATOM 689 O O . PRO A 1 87 ? -16.469 -4.371 0.08 1 42.59 87 PRO A O 1
ATOM 692 N N . ALA A 1 88 ? -15.195 -5.914 -0.326 1 40.94 88 ALA A N 1
ATOM 693 C CA . ALA A 1 88 ? -14.445 -5.562 0.876 1 40.94 88 ALA A CA 1
ATOM 694 C C . ALA A 1 88 ? -13.93 -4.129 0.802 1 40.94 88 ALA A C 1
ATOM 696 O O . ALA A 1 88 ? -13.609 -3.635 -0.282 1 40.94 88 ALA A O 1
ATOM 697 N N . PRO A 1 89 ? -14.453 -3.262 1.833 1 38.47 89 PRO A N 1
ATOM 698 C CA . PRO A 1 89 ? -13.969 -1.881 1.782 1 38.47 89 PRO A CA 1
ATOM 699 C C . PRO A 1 89 ? -12.531 -1.781 1.281 1 38.47 89 PRO A C 1
ATOM 701 O O . PRO A 1 89 ? -11.695 -2.627 1.612 1 38.47 89 PRO A O 1
ATOM 704 N N . PHE A 1 90 ? -12.367 -1.283 0.08 1 38.19 90 PHE A N 1
ATOM 705 C CA . PHE A 1 90 ? -11.047 -1.061 -0.49 1 38.19 90 PHE A CA 1
ATOM 706 C C . PHE A 1 90 ? -10.672 0.417 -0.443 1 38.19 90 PHE A C 1
ATOM 708 O O . PHE A 1 90 ? -11.492 1.276 -0.791 1 38.19 90 PHE A O 1
ATOM 715 N N . TYR A 1 91 ? -9.82 0.81 0.498 1 34.16 91 TYR A N 1
ATOM 716 C CA . TYR A 1 91 ? -9.367 2.195 0.504 1 34.16 91 TYR A CA 1
ATOM 717 C C . TYR A 1 91 ? -8.125 2.365 -0.355 1 34.16 91 TYR A C 1
ATOM 719 O O . TYR A 1 91 ? -7.086 1.757 -0.08 1 34.16 91 TYR A O 1
ATOM 727 N N . GLU A 1 92 ? -8.375 2.951 -1.425 1 40.53 92 GLU A N 1
ATOM 728 C CA . GLU A 1 92 ? -7.238 3.174 -2.312 1 40.53 92 GLU A CA 1
ATOM 729 C C . GLU A 1 92 ? -6.184 4.051 -1.648 1 40.53 92 GLU A C 1
ATOM 731 O O . GLU A 1 92 ? -6.508 5.07 -1.037 1 40.53 92 GLU A O 1
ATOM 736 N N . LEU A 1 93 ? -5.059 3.422 -1.449 1 47.25 93 LEU A N 1
ATOM 737 C CA . LEU A 1 93 ? -3.926 4.238 -1.022 1 47.25 93 LEU A CA 1
ATOM 738 C C . LEU A 1 93 ? -3.688 5.391 -1.994 1 47.25 93 LEU A C 1
ATOM 740 O O . LEU A 1 93 ? -3.426 5.164 -3.178 1 47.25 93 LEU A O 1
ATOM 744 N N . GLU A 1 94 ? -4.512 6.453 -1.892 1 46.97 94 GLU A N 1
ATOM 745 C CA . GLU A 1 94 ? -4.219 7.66 -2.652 1 46.97 94 GLU A CA 1
ATOM 746 C C . GLU A 1 94 ? -3.385 8.641 -1.834 1 46.97 94 GLU A C 1
ATOM 748 O O . GLU A 1 94 ? -3.807 9.086 -0.764 1 46.97 94 GLU A O 1
ATOM 753 N N . VAL A 1 95 ? -2.066 8.539 -1.982 1 51.78 95 VAL A N 1
ATOM 754 C CA . VAL A 1 95 ? -1.066 9.25 -1.194 1 51.78 95 VAL A CA 1
ATOM 755 C C . VAL A 1 95 ? -1.437 10.727 -1.106 1 51.78 95 VAL A C 1
ATOM 757 O O . VAL A 1 95 ? -1.182 11.375 -0.091 1 51.78 95 VAL A O 1
ATOM 760 N N . VAL A 1 96 ? -2.291 11.32 -2.074 1 58.94 96 VAL A N 1
ATOM 761 C CA . VAL A 1 96 ? -2.51 12.75 -1.864 1 58.94 96 VAL A CA 1
ATOM 762 C C . VAL A 1 96 ? -4.008 13.031 -1.737 1 58.94 96 VAL A C 1
ATOM 764 O O . VAL A 1 96 ? -4.449 14.164 -1.936 1 58.94 96 VAL A O 1
ATOM 767 N N . ARG A 1 97 ? -4.727 12.023 -1.394 1 64.38 97 ARG A N 1
ATOM 768 C CA . ARG A 1 97 ? -6.133 12.258 -1.066 1 64.38 97 ARG A CA 1
ATOM 769 C C . ARG A 1 97 ? -6.344 12.273 0.444 1 64.38 97 ARG A C 1
ATOM 771 O O . ARG A 1 97 ? -5.719 11.508 1.175 1 64.38 97 ARG A O 1
ATOM 778 N N . SER A 1 98 ? -7.152 13.234 0.775 1 76.38 98 SER A N 1
ATOM 779 C CA . SER A 1 98 ? -7.422 13.344 2.205 1 76.38 98 SER A CA 1
ATOM 780 C C . SER A 1 98 ? -8.266 12.164 2.697 1 76.38 98 SER A C 1
ATOM 782 O O . SER A 1 98 ? -8.945 11.508 1.905 1 76.38 98 SER A O 1
ATOM 784 N N . PHE A 1 99 ? -8.164 11.844 3.898 1 82.88 99 PHE A N 1
ATOM 785 C CA . PHE A 1 99 ? -8.992 10.852 4.566 1 82.88 99 PHE A CA 1
ATOM 786 C C . PHE A 1 99 ? -10.469 11.094 4.281 1 82.88 99 PHE A C 1
ATOM 788 O O . PHE A 1 99 ? -11.211 10.164 3.967 1 82.88 99 PHE A O 1
ATOM 795 N N . THR A 1 100 ? -10.82 12.398 4.312 1 79.94 100 THR A N 1
ATOM 796 C CA . THR A 1 100 ? -12.211 12.797 4.125 1 79.94 100 THR A CA 1
ATOM 797 C C . THR A 1 100 ? -12.672 12.492 2.703 1 79.94 100 THR A C 1
ATOM 799 O O . THR A 1 100 ? -13.742 11.922 2.5 1 79.94 100 THR A O 1
ATOM 802 N N . GLN A 1 101 ? -11.906 12.859 1.818 1 74.25 101 GLN A N 1
ATOM 803 C CA . GLN A 1 101 ? -12.234 12.609 0.421 1 74.25 101 GLN A CA 1
ATOM 804 C C . GLN A 1 101 ? -12.336 11.109 0.14 1 74.25 101 GLN A C 1
ATOM 806 O O . GLN A 1 101 ? -13.227 10.664 -0.584 1 74.25 101 GLN A O 1
ATOM 811 N N . THR A 1 102 ? -11.469 10.398 0.727 1 74.62 102 THR A N 1
ATOM 812 C CA . THR A 1 102 ? -11.461 8.945 0.558 1 74.62 102 THR A CA 1
ATOM 813 C C . THR A 1 102 ? -12.711 8.328 1.168 1 74.62 102 THR A C 1
ATOM 815 O O . THR A 1 102 ? -13.312 7.426 0.578 1 74.62 102 THR A O 1
ATOM 818 N N . ALA A 1 103 ? -13.078 8.797 2.348 1 78.19 103 ALA A N 1
ATOM 819 C CA . ALA A 1 103 ? -14.289 8.305 2.998 1 78.19 103 ALA A CA 1
ATOM 820 C C . ALA A 1 103 ? -15.516 8.531 2.119 1 78.19 103 ALA A C 1
ATOM 822 O O . ALA A 1 103 ? -16.297 7.613 1.877 1 78.19 103 ALA A O 1
ATOM 823 N N . HIS A 1 104 ? -15.562 9.734 1.592 1 74.12 104 HIS A N 1
ATOM 824 C CA . HIS A 1 104 ? -16.703 10.086 0.751 1 74.12 104 HIS A CA 1
ATOM 825 C C . HIS A 1 104 ? -16.703 9.266 -0.536 1 74.12 104 HIS A C 1
ATOM 827 O O . HIS A 1 104 ? -17.766 8.812 -0.98 1 74.12 104 HIS A O 1
ATOM 833 N N . ALA A 1 105 ? -15.555 9.109 -1.062 1 65.06 105 ALA A N 1
ATOM 834 C CA . ALA A 1 105 ? -15.43 8.336 -2.295 1 65.06 105 ALA A CA 1
ATOM 835 C C . ALA A 1 105 ? -15.875 6.895 -2.086 1 65.06 105 ALA A C 1
ATOM 837 O O . ALA A 1 105 ? -16.266 6.215 -3.037 1 65.06 105 ALA A O 1
ATOM 838 N N . ASN A 1 106 ? -15.844 6.434 -0.849 1 65.75 106 ASN A N 1
ATOM 839 C CA . ASN A 1 106 ? -16.25 5.066 -0.524 1 65.75 106 ASN A CA 1
ATOM 840 C C . ASN A 1 106 ? -17.594 5.035 0.186 1 65.75 106 ASN A C 1
ATOM 842 O O . ASN A 1 106 ? -17.938 4.039 0.825 1 65.75 106 ASN A O 1
ATOM 846 N N . ASN A 1 107 ? -18.266 6.137 0.173 1 67.69 107 ASN A N 1
ATOM 847 C CA . ASN A 1 107 ? -19.609 6.281 0.701 1 67.69 107 ASN A CA 1
ATOM 848 C C . ASN A 1 107 ? -19.672 6 2.199 1 67.69 107 ASN A C 1
ATOM 850 O O . ASN A 1 107 ? -20.562 5.297 2.674 1 67.69 107 ASN A O 1
ATOM 854 N N . ARG A 1 108 ? -18.688 6.457 2.836 1 74.06 108 ARG A N 1
ATOM 855 C CA . ARG A 1 108 ? -18.641 6.375 4.293 1 74.06 108 ARG A CA 1
ATOM 856 C C . ARG A 1 108 ? -18.656 7.762 4.922 1 74.06 108 ARG A C 1
ATOM 858 O O . ARG A 1 108 ? -18.312 8.75 4.266 1 74.06 108 ARG A O 1
ATOM 865 N N . LYS A 1 109 ? -19.188 7.855 6.121 1 81.69 109 LYS A N 1
ATOM 866 C CA . LYS A 1 109 ? -19.219 9.125 6.836 1 81.69 109 LYS A CA 1
ATOM 867 C C . LYS A 1 109 ? -17.891 9.375 7.559 1 81.69 109 LYS A C 1
ATOM 869 O O . LYS A 1 109 ? -17.531 8.641 8.477 1 81.69 109 LYS A O 1
ATOM 874 N N . PRO A 1 110 ? -17.188 10.391 7.121 1 88 110 PRO A N 1
ATOM 875 C CA . PRO A 1 110 ? -15.953 10.711 7.832 1 88 110 PRO A CA 1
ATOM 876 C C . PRO A 1 110 ? -16.203 11.398 9.172 1 88 110 PRO A C 1
ATOM 878 O O . PRO A 1 110 ? -17.203 12.109 9.328 1 88 110 PRO A O 1
ATOM 881 N N . GLY A 1 111 ? -15.352 11.133 10.156 1 90.56 111 GLY A N 1
ATOM 882 C CA . GLY A 1 111 ? -15.336 11.805 11.453 1 90.56 111 GLY A CA 1
ATOM 883 C C . GLY A 1 111 ? -13.953 11.883 12.062 1 90.56 111 GLY A C 1
ATOM 884 O O . GLY A 1 111 ? -12.977 11.43 11.461 1 90.56 111 GLY A O 1
ATOM 885 N N . MET A 1 112 ? -13.93 12.625 13.164 1 92.94 112 MET A N 1
ATOM 886 C CA . MET A 1 112 ? -12.641 12.688 13.852 1 92.94 112 MET A CA 1
ATOM 887 C C . MET A 1 112 ? -12.82 13.109 15.305 1 92.94 112 MET A C 1
ATOM 889 O O . MET A 1 112 ? -13.883 13.617 15.688 1 92.94 112 MET A O 1
ATOM 893 N N . ARG A 1 113 ? -11.938 12.797 16.125 1 94.62 113 ARG A N 1
ATOM 894 C CA . ARG A 1 113 ? -11.734 13.312 17.469 1 94.62 113 ARG A CA 1
ATOM 895 C C . ARG A 1 113 ? -10.312 13.836 17.641 1 94.62 113 ARG A C 1
ATOM 897 O O . ARG A 1 113 ? -9.344 13.117 17.375 1 94.62 113 ARG A O 1
ATOM 904 N N . LEU A 1 114 ? -10.25 15.047 18.047 1 95.69 114 LEU A N 1
ATOM 905 C CA . LEU A 1 114 ? -8.938 15.633 18.297 1 95.69 114 LEU A CA 1
ATOM 906 C C . LEU A 1 114 ? -8.305 15.055 19.562 1 95.69 114 LEU A C 1
ATOM 908 O O . LEU A 1 114 ? -8.945 15.023 20.609 1 95.69 114 LEU A O 1
ATOM 912 N N . LEU A 1 115 ? -7.152 14.594 19.438 1 96.38 115 LEU A N 1
ATOM 913 C CA . LEU A 1 115 ? -6.441 14.039 20.578 1 96.38 115 LEU A CA 1
ATOM 914 C C . LEU A 1 115 ? -5.418 15.031 21.109 1 96.38 115 LEU A C 1
ATOM 916 O O . LEU A 1 115 ? -5.262 15.18 22.328 1 96.38 115 LEU A O 1
ATOM 920 N N . LYS A 1 116 ? -4.68 15.633 20.266 1 96.38 116 LYS A N 1
ATOM 921 C CA . LYS A 1 116 ? -3.658 16.609 20.641 1 96.38 116 LYS A CA 1
ATOM 922 C C . LYS A 1 116 ? -3.416 17.609 19.516 1 96.38 116 LYS A C 1
ATOM 924 O O . LYS A 1 116 ? -3.428 17.25 18.328 1 96.38 116 LYS A O 1
ATOM 929 N N . ALA A 1 117 ? -3.244 18.859 19.781 1 96.19 117 ALA A N 1
ATOM 930 C CA . ALA A 1 117 ? -2.865 19.938 18.875 1 96.19 117 ALA A CA 1
ATOM 931 C C . ALA A 1 117 ? -1.945 20.938 19.578 1 96.19 117 ALA A C 1
ATOM 933 O O . ALA A 1 117 ? -2.344 21.594 20.547 1 96.19 117 ALA A O 1
ATOM 934 N N . GLU A 1 118 ? -0.757 21.062 19.078 1 97.31 118 GLU A N 1
ATOM 935 C CA . GLU A 1 118 ? 0.188 21.953 19.75 1 97.31 118 GLU A CA 1
ATOM 936 C C . GLU A 1 118 ? 1.354 22.297 18.828 1 97.31 118 GLU A C 1
ATOM 938 O O . GLU A 1 118 ? 1.554 21.672 17.797 1 97.31 118 GLU A O 1
ATOM 943 N N . ILE A 1 119 ? 2.014 23.344 19.219 1 97.75 119 ILE A N 1
ATOM 944 C CA . ILE A 1 119 ? 3.297 23.656 18.594 1 97.75 119 ILE A CA 1
ATOM 945 C C . ILE A 1 119 ? 4.426 23 19.375 1 97.75 119 ILE A C 1
ATOM 947 O O . ILE A 1 119 ? 4.477 23.094 20.609 1 97.75 119 ILE A O 1
ATOM 951 N N . VAL A 1 120 ? 5.223 22.328 18.688 1 97.69 120 VAL A N 1
ATOM 952 C CA . VAL A 1 120 ? 6.355 21.672 19.328 1 97.69 120 VAL A CA 1
ATOM 953 C C . VAL A 1 120 ? 7.641 22 18.578 1 97.69 120 VAL A C 1
ATOM 955 O O . VAL A 1 120 ? 7.598 22.5 17.453 1 97.69 120 VAL A O 1
ATOM 958 N N . ARG A 1 121 ? 8.766 21.812 19.25 1 97.69 121 ARG A N 1
ATOM 959 C CA . ARG A 1 121 ? 10.062 21.922 18.578 1 97.69 121 ARG A CA 1
ATOM 960 C C . ARG A 1 121 ? 10.453 20.594 17.922 1 97.69 121 ARG A C 1
ATOM 962 O O . ARG A 1 121 ? 10.469 19.547 18.594 1 97.69 121 ARG A O 1
ATOM 969 N N . ALA A 1 122 ? 10.789 20.672 16.672 1 95.19 122 ALA A N 1
ATOM 970 C CA . ALA A 1 122 ? 11.031 19.453 15.891 1 95.19 122 ALA A CA 1
ATOM 971 C C . ALA A 1 122 ? 12.367 18.828 16.266 1 95.19 122 ALA A C 1
ATOM 973 O O . ALA A 1 122 ? 13.398 19.5 16.297 1 95.19 122 ALA A O 1
ATOM 974 N N . ASP A 1 123 ? 12.352 17.531 16.562 1 90.56 123 ASP A N 1
ATOM 975 C CA . ASP A 1 123 ? 13.602 16.781 16.625 1 90.56 123 ASP A CA 1
ATOM 976 C C . ASP A 1 123 ? 14.078 16.359 15.234 1 90.56 123 ASP A C 1
ATOM 978 O O . ASP A 1 123 ? 13.438 16.703 14.234 1 90.56 123 ASP A O 1
ATOM 982 N N . THR A 1 124 ? 15.164 15.695 15.211 1 82.25 124 THR A N 1
ATOM 983 C CA . THR A 1 124 ? 15.797 15.359 13.938 1 82.25 124 THR A CA 1
ATOM 984 C C . THR A 1 124 ? 14.867 14.492 13.094 1 82.25 124 THR A C 1
ATOM 986 O O . THR A 1 124 ? 14.805 14.656 11.875 1 82.25 124 THR A O 1
ATOM 989 N N . GLU A 1 125 ? 14.086 13.641 13.727 1 81.38 125 GLU A N 1
ATOM 990 C CA . GLU A 1 125 ? 13.219 12.695 13.016 1 81.38 125 GLU A CA 1
ATOM 991 C C . GLU A 1 125 ? 12.086 13.422 12.305 1 81.38 125 GLU A C 1
ATOM 993 O O . GLU A 1 125 ? 11.648 13 11.234 1 81.38 125 GLU A O 1
ATOM 998 N N . VAL A 1 126 ? 11.711 14.492 12.891 1 89.25 126 VAL A N 1
ATOM 999 C CA . VAL A 1 126 ? 10.609 15.273 12.328 1 89.25 126 VAL A CA 1
ATOM 1000 C C . VAL A 1 126 ? 11.172 16.375 11.422 1 89.25 126 VAL A C 1
ATOM 1002 O O . VAL A 1 126 ? 10.641 16.625 10.336 1 89.25 126 VAL A O 1
ATOM 1005 N N . ALA A 1 127 ? 12.258 17.031 11.789 1 86.19 127 ALA A N 1
ATOM 1006 C CA . ALA A 1 127 ? 12.805 18.188 11.094 1 86.19 127 ALA A CA 1
ATOM 1007 C C . ALA A 1 127 ? 13.359 17.797 9.727 1 86.19 127 ALA A C 1
ATOM 1009 O O . ALA A 1 127 ? 13.133 18.484 8.734 1 86.19 127 ALA A O 1
ATOM 1010 N N . ARG A 1 128 ? 13.953 16.703 9.68 1 77.06 128 ARG A N 1
ATOM 1011 C CA . ARG A 1 128 ? 14.68 16.297 8.484 1 77.06 128 ARG A CA 1
ATOM 1012 C C . ARG A 1 128 ? 13.727 16.125 7.301 1 77.06 128 ARG A C 1
ATOM 1014 O O . ARG A 1 128 ? 13.898 16.766 6.262 1 77.06 128 ARG A O 1
ATOM 1021 N N . PRO A 1 129 ? 12.664 15.297 7.508 1 77.69 129 PRO A N 1
ATOM 1022 C CA . PRO A 1 129 ? 11.781 15.125 6.352 1 77.69 129 PRO A CA 1
ATOM 1023 C C . PRO A 1 129 ? 11.008 16.391 6.004 1 77.69 129 PRO A C 1
ATOM 1025 O O . PRO A 1 129 ? 10.555 16.547 4.867 1 77.69 129 PRO A O 1
ATOM 1028 N N . LEU A 1 130 ? 10.945 17.328 6.895 1 86.06 130 LEU A N 1
ATOM 1029 C CA . LEU A 1 130 ? 10.258 18.594 6.645 1 86.06 130 LEU A CA 1
ATOM 1030 C C . LEU A 1 130 ? 11.227 19.625 6.07 1 86.06 130 LEU A C 1
ATOM 1032 O O . LEU A 1 130 ? 10.82 20.75 5.746 1 86.06 130 LEU A O 1
ATOM 1036 N N . SER A 1 131 ? 12.445 19.219 5.945 1 79.88 131 SER A N 1
ATOM 1037 C CA . SER A 1 131 ? 13.492 20.125 5.477 1 79.88 131 SER A CA 1
ATOM 1038 C C . SER A 1 131 ? 13.586 21.375 6.352 1 79.88 131 SER A C 1
ATOM 1040 O O . SER A 1 131 ? 13.648 22.484 5.844 1 79.88 131 SER A O 1
ATOM 1042 N N . LEU A 1 132 ? 13.5 21.156 7.629 1 82.56 132 LEU A N 1
ATOM 1043 C CA . LEU A 1 132 ? 13.617 22.219 8.625 1 82.56 132 LEU A CA 1
ATOM 1044 C C . LEU A 1 132 ? 14.844 22 9.516 1 82.56 132 LEU A C 1
ATOM 1046 O O . LEU A 1 132 ? 15.32 20.875 9.648 1 82.56 132 LEU A O 1
ATOM 1050 N N . PRO A 1 133 ? 15.398 23.078 10.055 1 83.69 133 PRO A N 1
ATOM 1051 C CA . PRO A 1 133 ? 16.438 22.859 11.07 1 83.69 133 PRO A CA 1
ATOM 1052 C C . PRO A 1 133 ? 15.891 22.203 12.336 1 83.69 133 PRO A C 1
ATOM 1054 O O . PRO A 1 133 ? 14.742 22.438 12.711 1 83.69 133 PRO A O 1
ATOM 1057 N N . THR A 1 134 ? 16.75 21.391 12.891 1 88.12 134 THR A 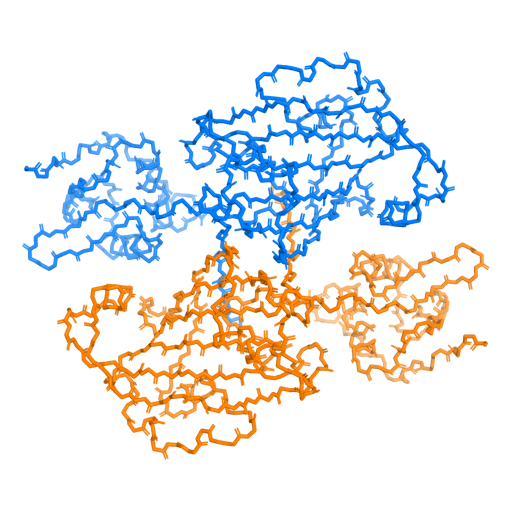N 1
ATOM 1058 C CA . THR A 1 134 ? 16.375 20.812 14.18 1 88.12 134 THR A CA 1
ATOM 1059 C C . THR A 1 134 ? 16.031 21.922 15.18 1 88.12 134 THR A C 1
ATOM 1061 O O . THR A 1 134 ? 16.719 22.938 15.25 1 88.12 134 THR A O 1
ATOM 1064 N N . GLY A 1 135 ? 14.969 21.719 15.836 1 94.75 135 GLY A N 1
ATOM 1065 C CA . GLY A 1 135 ? 14.523 22.719 16.797 1 94.75 135 GLY A CA 1
ATOM 1066 C C . GLY A 1 135 ? 13.492 23.672 16.234 1 94.75 135 GLY A C 1
ATOM 1067 O O . GLY A 1 135 ? 12.883 24.438 16.984 1 94.75 135 GLY A O 1
ATOM 1068 N N . ALA A 1 136 ? 13.25 23.641 14.977 1 94.25 136 ALA A N 1
ATOM 1069 C CA . ALA A 1 136 ? 12.25 24.5 14.359 1 94.25 136 ALA A CA 1
ATOM 1070 C C . ALA A 1 136 ? 10.867 24.25 14.945 1 94.25 136 ALA A C 1
ATOM 1072 O O . ALA A 1 136 ? 10.562 23.125 15.367 1 94.25 136 ALA A O 1
ATOM 1073 N N . GLU A 1 137 ? 10.047 25.297 14.922 1 97.31 137 GLU A N 1
ATOM 1074 C CA . GLU A 1 137 ? 8.672 25.156 15.391 1 97.31 137 GLU A CA 1
ATOM 1075 C C . GLU A 1 137 ? 7.797 24.469 14.352 1 97.31 137 GLU A C 1
ATOM 1077 O O . GLU A 1 137 ? 7.727 24.891 13.203 1 97.31 137 GLU A O 1
ATOM 1082 N N . VAL A 1 138 ? 7.148 23.391 14.844 1 98 138 VAL A N 1
ATOM 1083 C CA . VAL A 1 138 ? 6.223 22.672 13.984 1 98 138 VAL A CA 1
ATOM 1084 C C . VAL A 1 138 ? 4.887 22.484 14.695 1 98 138 VAL A C 1
ATOM 1086 O O . VAL A 1 138 ? 4.832 22.422 15.922 1 98 138 VAL A O 1
ATOM 1089 N N . VAL A 1 139 ? 3.857 22.484 13.906 1 98.25 139 VAL A N 1
ATOM 1090 C CA . VAL A 1 139 ? 2.541 22.125 14.422 1 98.25 139 VAL A CA 1
ATOM 1091 C C . VAL A 1 139 ? 2.398 20.609 14.453 1 98.25 139 VAL A C 1
ATOM 1093 O O . VAL A 1 139 ? 2.777 19.922 13.508 1 98.25 139 VAL A O 1
ATOM 1096 N N . PHE A 1 140 ? 1.982 20.125 15.586 1 97.88 140 PHE A N 1
ATOM 1097 C CA . PHE A 1 140 ? 1.648 18.719 15.766 1 97.88 140 PHE A CA 1
ATOM 1098 C C . PHE A 1 140 ? 0.148 18.547 15.953 1 97.88 140 PHE A C 1
ATOM 1100 O O . PHE A 1 140 ? -0.449 19.156 16.844 1 97.88 140 PHE A O 1
ATOM 1107 N N . LEU A 1 141 ? -0.465 17.797 15.055 1 96.69 141 LEU A N 1
ATOM 1108 C CA . LEU A 1 141 ? -1.878 17.438 15.141 1 96.69 141 LEU A CA 1
ATOM 1109 C C . LEU A 1 141 ? -2.057 15.93 15.242 1 96.69 141 LEU A C 1
ATOM 1111 O O . LEU A 1 141 ? -1.59 15.18 14.383 1 96.69 141 LEU A O 1
ATOM 1115 N N . GLU A 1 142 ? -2.604 15.43 16.359 1 96.94 142 GLU A N 1
ATOM 1116 C CA . GLU A 1 142 ? -2.975 14.031 16.531 1 96.94 142 GLU A CA 1
ATOM 1117 C C . GLU A 1 142 ? -4.488 13.859 16.578 1 96.94 142 GLU A C 1
ATOM 1119 O O . GLU A 1 142 ? -5.156 14.477 17.422 1 96.94 142 GLU A O 1
ATOM 1124 N N . ARG A 1 143 ? -4.992 13.078 15.75 1 96.31 143 ARG A N 1
ATOM 1125 C CA . ARG A 1 143 ? -6.434 12.906 15.633 1 96.31 143 ARG A CA 1
ATOM 1126 C C . ARG A 1 143 ? -6.805 11.43 15.523 1 96.31 143 ARG A C 1
ATOM 1128 O O . ARG A 1 143 ? -6.062 10.641 14.938 1 96.31 143 ARG A O 1
ATOM 1135 N N . LEU A 1 144 ? -7.898 11.062 16.125 1 96.88 144 LEU A N 1
ATOM 1136 C CA . LEU A 1 144 ? -8.57 9.797 15.867 1 96.88 144 LEU A CA 1
ATOM 1137 C C . LEU A 1 144 ? -9.602 9.953 14.75 1 96.88 144 LEU A C 1
ATOM 1139 O O . LEU A 1 144 ? -10.539 10.742 14.867 1 96.88 144 LEU A O 1
ATOM 1143 N N . ARG A 1 145 ? -9.359 9.297 13.648 1 94.25 145 ARG A N 1
ATOM 1144 C CA . ARG A 1 145 ? -10.281 9.367 12.523 1 94.25 145 ARG A CA 1
ATOM 1145 C C . ARG A 1 145 ? -11.352 8.281 12.625 1 94.25 145 ARG A C 1
ATOM 1147 O O . ARG A 1 145 ? -11.055 7.148 13.016 1 94.25 145 ARG A O 1
ATOM 1154 N N . LEU A 1 146 ? -12.484 8.688 12.188 1 92.44 146 LEU A N 1
ATOM 1155 C CA . LEU A 1 146 ? -13.633 7.789 12.297 1 92.44 146 LEU A CA 1
ATOM 1156 C C . LEU A 1 146 ? -14.289 7.582 10.938 1 92.44 146 LEU A C 1
ATOM 1158 O O . LEU A 1 146 ? -14.305 8.492 10.102 1 92.44 146 LEU A O 1
ATOM 1162 N N . LEU A 1 147 ? -14.719 6.383 10.711 1 85.56 147 LEU A N 1
ATOM 1163 C CA . LEU A 1 147 ? -15.633 6.062 9.617 1 85.56 147 LEU A CA 1
ATOM 1164 C C . LEU A 1 147 ? -16.938 5.492 10.148 1 85.56 147 LEU A C 1
ATOM 1166 O O . LEU A 1 147 ? -16.938 4.504 10.883 1 85.56 147 LEU A O 1
ATOM 1170 N N . ASP A 1 148 ? -18.062 6.172 9.828 1 83.94 148 ASP A N 1
ATOM 1171 C CA . ASP A 1 148 ? -19.359 5.754 10.336 1 83.94 148 ASP A CA 1
ATOM 1172 C C . ASP A 1 148 ? -19.328 5.59 11.852 1 83.94 148 ASP A C 1
ATOM 1174 O O . ASP A 1 148 ? -19.766 4.566 12.383 1 83.94 148 ASP A O 1
ATOM 1178 N N . ASP A 1 149 ? -18.594 6.43 12.453 1 87.38 149 ASP A N 1
ATOM 1179 C CA . ASP A 1 149 ? -18.531 6.598 13.898 1 87.38 149 ASP A CA 1
ATOM 1180 C C . ASP A 1 149 ? -17.688 5.508 14.539 1 87.38 149 ASP A C 1
ATOM 1182 O O . ASP A 1 149 ? -17.688 5.355 15.766 1 87.38 149 ASP A O 1
ATOM 1186 N N . LEU A 1 150 ? -16.984 4.734 13.742 1 90.31 150 LEU A N 1
ATOM 1187 C CA . LEU A 1 150 ? -16.047 3.738 14.242 1 90.31 150 LEU A CA 1
ATOM 1188 C C . LEU A 1 150 ? -14.602 4.215 14.078 1 90.31 150 LEU A C 1
ATOM 1190 O O . LEU A 1 150 ? -14.234 4.719 13.016 1 90.31 150 LEU A O 1
ATOM 1194 N N . PRO A 1 151 ? -13.812 4.043 15.156 1 95.81 151 PRO A N 1
ATOM 1195 C CA . PRO A 1 151 ? -12.406 4.438 15.031 1 95.81 151 PRO A CA 1
ATOM 1196 C C . PRO A 1 151 ? -11.641 3.566 14.039 1 95.81 151 PRO A C 1
ATOM 1198 O O . PRO A 1 151 ? -11.719 2.338 14.094 1 95.81 151 PRO A O 1
ATOM 1201 N N . VAL A 1 152 ? -10.852 4.285 13.18 1 93.38 152 VAL A N 1
ATOM 1202 C CA . VAL A 1 152 ? -10.203 3.48 12.148 1 93.38 152 VAL A CA 1
ATOM 1203 C C . VAL A 1 152 ? -8.734 3.867 12.039 1 93.38 152 VAL A C 1
ATOM 1205 O O . VAL A 1 152 ? -7.906 3.07 11.578 1 93.38 152 VAL A O 1
ATOM 1208 N N . VAL A 1 153 ? -8.367 5.105 12.453 1 95.88 153 VAL A N 1
ATOM 1209 C CA . VAL A 1 153 ? -6.992 5.543 12.266 1 95.88 153 VAL A CA 1
ATOM 1210 C C . VAL A 1 153 ? -6.586 6.48 13.398 1 95.88 153 VAL A C 1
ATOM 1212 O O . VAL A 1 153 ? -7.363 7.355 13.797 1 95.88 153 VAL A O 1
ATOM 1215 N N . VAL A 1 154 ? -5.461 6.215 14 1 97.81 154 VAL A N 1
ATOM 1216 C CA . VAL A 1 154 ? -4.758 7.25 14.758 1 97.81 154 VAL A CA 1
ATOM 1217 C C . VAL A 1 154 ? -3.764 7.969 13.844 1 97.81 154 VAL A C 1
ATOM 1219 O O . VAL A 1 154 ? -2.793 7.367 13.375 1 97.81 154 VAL A O 1
ATOM 1222 N N . GLN A 1 155 ? -4.047 9.219 13.586 1 96 155 GLN A N 1
ATOM 1223 C CA . GLN A 1 155 ? -3.27 9.969 12.609 1 96 155 GLN A CA 1
ATOM 1224 C C . GLN A 1 155 ? -2.5 11.109 13.273 1 96 155 GLN A C 1
ATOM 1226 O O . GLN A 1 155 ? -3.07 11.883 14.047 1 96 155 GLN A O 1
ATOM 1231 N N . ARG A 1 156 ? -1.237 11.172 12.984 1 96.94 156 ARG A N 1
ATOM 1232 C CA . ARG A 1 156 ? -0.369 12.258 13.438 1 96.94 156 ARG A CA 1
ATOM 1233 C C . ARG A 1 156 ? 0.194 13.031 12.25 1 96.94 156 ARG A C 1
ATOM 1235 O O . ARG A 1 156 ? 0.664 12.438 11.273 1 96.94 156 ARG A O 1
ATOM 1242 N N . ASP A 1 157 ? 0.096 14.305 12.328 1 96.5 157 ASP A N 1
ATOM 1243 C CA . ASP A 1 157 ? 0.625 15.18 11.281 1 96.5 157 ASP A CA 1
ATOM 1244 C C . ASP A 1 157 ? 1.566 16.234 11.875 1 96.5 157 ASP A C 1
ATOM 1246 O O . ASP A 1 157 ? 1.312 16.766 12.953 1 96.5 157 ASP A O 1
ATOM 1250 N N . TRP A 1 158 ? 2.598 16.438 11.164 1 97.06 158 TRP A N 1
ATOM 1251 C CA . TRP A 1 158 ? 3.539 17.516 11.469 1 97.06 158 TRP A CA 1
ATOM 1252 C C . TRP A 1 158 ? 3.738 18.422 10.258 1 97.06 158 TRP A C 1
ATOM 1254 O O . TRP A 1 158 ? 3.828 17.953 9.125 1 97.06 158 TRP A O 1
ATOM 1264 N N . PHE A 1 159 ? 3.818 19.688 10.43 1 96.94 159 PHE A N 1
ATOM 1265 C CA . PHE A 1 159 ? 4.164 20.672 9.406 1 96.94 159 PHE A CA 1
ATOM 1266 C C . PHE A 1 159 ? 4.738 21.938 10.031 1 96.94 159 PHE A C 1
ATOM 1268 O O . PHE A 1 159 ? 4.551 22.188 11.219 1 96.94 159 PHE A O 1
ATOM 1275 N N . SER A 1 160 ? 5.414 22.703 9.219 1 96 160 SER A N 1
ATOM 1276 C CA . SER A 1 160 ? 6.02 23.938 9.711 1 96 160 SER A CA 1
ATOM 1277 C C . SER A 1 160 ? 4.961 24.891 10.266 1 96 160 SER A C 1
ATOM 1279 O O . SER A 1 160 ? 3.926 25.109 9.633 1 96 160 SER A O 1
ATOM 1281 N N . ALA A 1 161 ? 5.297 25.438 11.453 1 96.62 161 ALA A N 1
ATOM 1282 C CA . ALA A 1 161 ? 4.367 26.406 12.039 1 96.62 161 ALA A CA 1
ATOM 1283 C C . ALA A 1 161 ? 4.207 27.625 11.141 1 96.62 161 ALA A C 1
ATOM 1285 O O . ALA A 1 161 ? 3.131 28.219 11.078 1 96.62 161 ALA A O 1
ATOM 1286 N N . SER A 1 162 ? 5.246 27.969 10.453 1 94.38 162 SER A N 1
ATOM 1287 C CA . SER A 1 162 ? 5.234 29.156 9.602 1 94.38 162 SER A CA 1
ATOM 1288 C C . SER A 1 162 ? 4.43 28.906 8.336 1 94.38 162 SER A C 1
ATOM 1290 O O . SER A 1 162 ? 4.02 29.859 7.66 1 94.38 162 SER A O 1
ATOM 1292 N N . LEU A 1 163 ? 4.211 27.719 8 1 92.81 163 LEU A N 1
ATOM 1293 C CA . LEU A 1 163 ? 3.463 27.359 6.797 1 92.81 163 LEU A CA 1
ATOM 1294 C C . LEU A 1 163 ? 1.981 27.688 6.961 1 92.81 163 LEU A C 1
ATOM 1296 O O . LEU A 1 163 ? 1.302 28.016 5.988 1 92.81 163 LEU A O 1
ATOM 1300 N N . ALA A 1 164 ? 1.483 27.562 8.133 1 93.94 164 ALA A N 1
ATOM 1301 C CA . ALA A 1 164 ? 0.059 27.75 8.391 1 93.94 164 ALA A CA 1
ATOM 1302 C C . ALA A 1 164 ? -0.164 28.516 9.695 1 93.94 164 ALA A C 1
ATOM 1304 O O . ALA A 1 164 ? -0.746 27.984 10.641 1 93.94 164 ALA A O 1
ATOM 1305 N N . PRO A 1 165 ? 0.177 29.781 9.609 1 94.75 165 PRO A N 1
ATOM 1306 C CA . PRO A 1 165 ? -0.012 30.578 10.828 1 94.75 165 PRO A CA 1
ATOM 1307 C C . PRO A 1 165 ? -1.471 30.625 11.273 1 94.75 165 PRO A C 1
ATOM 1309 O O . PRO A 1 165 ? -2.363 30.875 10.461 1 94.75 165 PRO A O 1
ATOM 1312 N N . GLY A 1 166 ? -1.711 30.297 12.555 1 94.56 166 GLY A N 1
ATOM 1313 C CA . GLY A 1 166 ? -3.045 30.406 13.125 1 94.56 166 GLY A CA 1
ATOM 1314 C C . GLY A 1 166 ? -3.893 29.172 12.906 1 94.56 166 GLY A C 1
ATOM 1315 O O . GLY A 1 166 ? -5.07 29.141 13.273 1 94.56 166 GLY A O 1
ATOM 1316 N N . ILE A 1 167 ? -3.346 28.125 12.438 1 94.38 167 ILE A N 1
ATOM 1317 C CA . ILE A 1 167 ? -4.137 26.953 12.094 1 94.38 167 ILE A CA 1
ATOM 1318 C C . ILE A 1 167 ? -4.703 26.328 13.367 1 94.38 167 ILE A C 1
ATOM 1320 O O . ILE A 1 167 ? -5.777 25.719 13.336 1 94.38 167 ILE A O 1
ATOM 1324 N N . LEU A 1 168 ? -4.066 26.5 14.445 1 94.62 168 LEU A N 1
ATOM 1325 C CA . LEU A 1 168 ? -4.512 25.906 15.703 1 94.62 168 LEU A CA 1
ATOM 1326 C C . LEU A 1 168 ? -5.656 26.719 16.312 1 94.62 168 LEU A C 1
ATOM 1328 O O . LEU A 1 168 ? -6.289 26.281 17.266 1 94.62 168 LEU A O 1
ATOM 1332 N N . ASP A 1 169 ? -5.953 27.828 15.766 1 92.75 169 ASP A N 1
ATOM 1333 C CA . ASP A 1 169 ? -7.074 28.641 16.219 1 92.75 169 ASP A CA 1
ATOM 1334 C C . ASP A 1 169 ? -8.398 28.109 15.68 1 92.75 169 ASP A C 1
ATOM 1336 O O . ASP A 1 169 ? -9.469 28.484 16.172 1 92.75 169 ASP A O 1
ATOM 1340 N N . ILE A 1 170 ? -8.258 27.312 14.719 1 89.81 170 ILE A N 1
ATOM 1341 C CA . ILE A 1 170 ? -9.445 26.672 14.164 1 89.81 170 ILE A CA 1
ATOM 1342 C C . ILE A 1 170 ? -10.008 25.672 15.18 1 89.81 170 ILE A C 1
ATOM 1344 O O . ILE A 1 170 ? -9.266 25.094 15.961 1 89.81 170 ILE A O 1
ATOM 1348 N N . ASP A 1 171 ? -11.328 25.562 15.141 1 90.06 171 ASP A N 1
ATOM 1349 C CA . ASP A 1 171 ? -11.961 24.562 16 1 90.06 171 ASP A CA 1
ATOM 1350 C C . ASP A 1 171 ? -11.82 23.172 15.406 1 90.06 171 ASP A C 1
ATOM 1352 O O . ASP A 1 171 ? -12.609 22.766 14.555 1 90.06 171 ASP A O 1
ATOM 1356 N N . TRP A 1 172 ? -10.93 22.406 15.914 1 87.38 172 TRP A N 1
ATOM 1357 C CA . TRP A 1 172 ? -10.641 21.062 15.398 1 87.38 172 TRP A CA 1
ATOM 1358 C C . TRP A 1 172 ? -11.523 20.016 16.078 1 87.38 172 TRP A C 1
ATOM 1360 O O . TRP A 1 172 ? -11.383 18.828 15.82 1 87.38 172 TRP A O 1
ATOM 1370 N N . THR A 1 173 ? -12.461 20.453 16.859 1 82.06 173 THR A N 1
ATOM 1371 C CA . THR A 1 173 ? -13.344 19.516 17.547 1 82.06 173 THR A CA 1
ATOM 1372 C C . THR A 1 173 ? -14.602 19.25 16.719 1 82.06 173 THR A C 1
ATOM 1374 O O . THR A 1 173 ? -15.383 18.359 17.047 1 82.06 173 THR A O 1
ATOM 1377 N N . VAL A 1 174 ? -14.633 19.969 15.633 1 80.44 174 VAL A N 1
ATOM 1378 C CA . VAL A 1 174 ? -15.758 19.719 14.734 1 80.44 174 VAL A CA 1
ATOM 1379 C C . VAL A 1 174 ? -15.633 18.328 14.117 1 80.44 174 VAL A C 1
ATOM 1381 O O . VAL A 1 174 ? -14.531 17.781 14.016 1 80.44 174 VAL A O 1
ATOM 1384 N N . GLU A 1 175 ? -16.688 17.75 13.672 1 75.88 175 GLU A N 1
ATOM 1385 C CA . GLU A 1 175 ? -16.828 16.344 13.344 1 75.88 175 GLU A CA 1
ATOM 1386 C C . GLU A 1 175 ? -15.891 15.938 12.211 1 75.88 175 GLU A C 1
ATOM 1388 O O . GLU A 1 175 ? -15.391 14.812 12.18 1 75.88 175 GLU A O 1
ATOM 1393 N N . ASN A 1 176 ? -15.719 16.75 11.25 1 77.88 176 ASN A N 1
ATOM 1394 C CA . ASN A 1 176 ? -14.828 16.344 10.172 1 77.88 176 ASN A CA 1
ATOM 1395 C C . ASN A 1 176 ? -14.078 17.531 9.578 1 77.88 176 ASN A C 1
ATOM 1397 O O . ASN A 1 176 ? -14.523 18.109 8.586 1 77.88 176 ASN A O 1
ATOM 1401 N N . ARG A 1 177 ? -13.062 17.922 10.195 1 82.69 177 ARG A N 1
ATOM 1402 C CA . ARG A 1 177 ? -12.203 18.969 9.633 1 82.69 177 ARG A CA 1
ATOM 1403 C C . ARG A 1 177 ? -11.023 18.344 8.883 1 82.69 177 ARG A C 1
ATOM 1405 O O . ARG A 1 177 ? -10.227 17.609 9.469 1 82.69 177 ARG A O 1
ATOM 1412 N N . SER A 1 178 ? -10.984 18.656 7.613 1 86.69 178 SER A N 1
ATOM 1413 C CA . SER A 1 178 ? -9.914 18.141 6.766 1 86.69 178 SER A CA 1
ATOM 1414 C C . SER A 1 178 ? -8.688 19.047 6.832 1 86.69 178 SER A C 1
ATOM 1416 O O . SER A 1 178 ? -8.766 20.234 6.539 1 86.69 178 SER A O 1
ATOM 1418 N N . LEU A 1 179 ? -7.57 18.469 7.262 1 90.69 179 LEU A N 1
ATOM 1419 C CA . LEU A 1 179 ? -6.328 19.234 7.27 1 90.69 179 LEU A CA 1
ATOM 1420 C C . LEU A 1 179 ? -6.016 19.766 5.879 1 90.69 179 LEU A C 1
ATOM 1422 O O . LEU A 1 179 ? -5.695 20.953 5.723 1 90.69 179 LEU A O 1
ATOM 1426 N N . TYR A 1 180 ? -6.094 18.938 4.895 1 88.62 180 TYR A N 1
ATOM 1427 C CA . TYR A 1 180 ? -5.777 19.375 3.537 1 88.62 180 TYR A CA 1
ATOM 1428 C C . TYR A 1 180 ? -6.805 20.375 3.029 1 88.62 180 TYR A C 1
ATOM 1430 O O . TYR A 1 180 ? -6.465 21.281 2.266 1 88.62 180 TYR A O 1
ATOM 1438 N N . GLY A 1 181 ? -8 20.172 3.459 1 87.38 181 GLY A N 1
ATOM 1439 C CA . GLY A 1 181 ? -8.992 21.203 3.168 1 87.38 181 GLY A CA 1
ATOM 1440 C C . GLY A 1 181 ? -8.633 22.547 3.746 1 87.38 181 GLY A C 1
ATOM 1441 O O . GLY A 1 181 ? -8.766 23.578 3.07 1 87.38 181 GLY A O 1
ATOM 1442 N N . GLU A 1 182 ? -8.195 22.547 4.953 1 91.19 182 GLU A N 1
ATOM 1443 C CA . GLU A 1 182 ? -7.801 23.797 5.598 1 91.19 182 GLU A CA 1
ATOM 1444 C C . GLU A 1 182 ? -6.559 24.391 4.938 1 91.19 182 GLU A C 1
ATOM 1446 O O . GLU A 1 182 ? -6.469 25.609 4.75 1 91.19 182 GLU A O 1
ATOM 1451 N N . PHE A 1 183 ? -5.578 23.531 4.617 1 92.31 183 PHE A N 1
ATOM 1452 C CA . PHE A 1 183 ? -4.41 24 3.877 1 92.31 183 PHE A CA 1
ATOM 1453 C C . PHE A 1 183 ? -4.828 24.734 2.617 1 92.31 183 PHE A C 1
ATOM 1455 O O . PHE A 1 183 ? -4.359 25.859 2.365 1 92.31 183 PHE A O 1
ATOM 1462 N N . GLU A 1 184 ? -5.688 24.125 1.893 1 89.5 184 GLU A N 1
ATOM 1463 C CA . GLU A 1 184 ? -6.102 24.688 0.606 1 89.5 184 GLU A CA 1
ATOM 1464 C C . GLU A 1 184 ? -6.91 25.969 0.79 1 89.5 184 GLU A C 1
ATOM 1466 O O . GLU A 1 184 ? -6.609 26.984 0.177 1 89.5 184 GLU A O 1
ATOM 1471 N N . ASN A 1 185 ? -7.871 26 1.609 1 91.06 185 ASN A N 1
ATOM 1472 C CA . ASN A 1 185 ? -8.836 27.078 1.755 1 91.06 185 ASN A CA 1
ATOM 1473 C C . ASN A 1 185 ? -8.211 28.297 2.424 1 91.06 185 ASN A C 1
ATOM 1475 O O . ASN A 1 185 ? -8.508 29.438 2.045 1 91.06 185 ASN A O 1
ATOM 1479 N N . ARG A 1 186 ? -7.352 28.109 3.346 1 93.19 186 ARG A N 1
ATOM 1480 C CA . ARG A 1 186 ? -6.887 29.219 4.168 1 93.19 186 ARG A CA 1
ATOM 1481 C C . ARG A 1 186 ? -5.496 29.672 3.738 1 93.19 186 ARG A C 1
ATOM 1483 O O . ARG A 1 186 ? -5.145 30.844 3.891 1 93.19 186 ARG A O 1
ATOM 1490 N N . TYR A 1 187 ? -4.777 28.734 3.137 1 94.56 187 TYR A N 1
ATOM 1491 C CA . TYR A 1 187 ? -3.377 29.078 2.91 1 94.56 187 TYR A CA 1
ATOM 1492 C C . TYR A 1 187 ? -3 28.875 1.446 1 94.56 187 TYR A C 1
ATOM 1494 O O . TYR A 1 187 ? -1.878 29.188 1.041 1 94.56 187 TYR A O 1
ATOM 1502 N N . GLY A 1 188 ? -3.883 28.297 0.705 1 92.38 188 GLY A N 1
ATOM 1503 C CA . GLY A 1 188 ? -3.607 28.078 -0.706 1 92.38 188 GLY A CA 1
ATOM 1504 C C . GLY A 1 188 ? -2.576 26.984 -0.951 1 92.38 188 GLY A C 1
ATOM 1505 O O . GLY A 1 188 ? -1.925 26.969 -1.997 1 92.38 188 GLY A O 1
ATOM 1506 N N . ILE A 1 189 ? -2.367 26.156 -0.003 1 89.94 189 ILE A N 1
ATOM 1507 C CA . ILE A 1 189 ? -1.398 25.078 -0.106 1 89.94 189 ILE A CA 1
ATOM 1508 C C . ILE A 1 189 ? -2.105 23.797 -0.531 1 89.94 189 ILE A C 1
ATOM 1510 O O . ILE A 1 189 ? -3.084 23.375 0.095 1 89.94 189 ILE A O 1
ATOM 1514 N N . VAL A 1 190 ? -1.643 23.188 -1.575 1 84.56 190 VAL A N 1
ATOM 1515 C CA . VAL A 1 190 ? -2.232 21.953 -2.074 1 84.56 190 VAL A CA 1
ATOM 1516 C C . VAL A 1 190 ? -1.141 20.906 -2.266 1 84.56 190 VAL A C 1
ATOM 1518 O O . VAL A 1 190 ? -0.317 21.016 -3.178 1 84.56 190 VAL A O 1
ATOM 1521 N N . PRO A 1 191 ? -1.182 19.891 -1.359 1 85.31 191 PRO A N 1
ATOM 1522 C CA . PRO A 1 191 ? -0.267 18.797 -1.651 1 85.31 191 PRO A CA 1
ATOM 1523 C C . PRO A 1 191 ? -0.588 18.094 -2.969 1 85.31 191 PRO A C 1
ATOM 1525 O O . PRO A 1 191 ? -1.757 17.812 -3.258 1 85.31 191 PRO A O 1
ATOM 1528 N N . THR A 1 192 ? 0.433 17.781 -3.756 1 74.5 192 THR A N 1
ATOM 1529 C CA . THR A 1 192 ? 0.217 17.219 -5.082 1 74.5 192 THR A CA 1
ATOM 1530 C C . THR A 1 192 ? 0.963 15.891 -5.234 1 74.5 192 THR A C 1
ATOM 1532 O O . THR A 1 192 ? 0.673 15.109 -6.145 1 74.5 192 THR A O 1
ATOM 1535 N N . ARG A 1 193 ? 1.886 15.742 -4.387 1 73.81 193 ARG A N 1
ATOM 1536 C CA . ARG A 1 193 ? 2.684 14.523 -4.414 1 73.81 193 ARG A CA 1
ATOM 1537 C C . ARG A 1 193 ? 2.881 13.969 -3.006 1 73.81 193 ARG A C 1
ATOM 1539 O O . ARG A 1 193 ? 2.822 14.711 -2.025 1 73.81 193 ARG A O 1
ATOM 1546 N N . GLY A 1 194 ? 3.076 12.664 -3.025 1 77.25 194 GLY A N 1
ATOM 1547 C CA . GLY A 1 194 ? 3.314 12.031 -1.741 1 77.25 194 GLY A CA 1
ATOM 1548 C C . GLY A 1 194 ? 4.195 10.797 -1.842 1 77.25 194 GLY A C 1
ATOM 1549 O O . GLY A 1 194 ? 4.164 10.086 -2.848 1 77.25 194 GLY A O 1
ATOM 1550 N N . GLN A 1 195 ? 4.996 10.672 -0.905 1 74.75 195 GLN A N 1
ATOM 1551 C CA . GLN A 1 195 ? 5.766 9.445 -0.704 1 74.75 195 GLN A CA 1
ATOM 1552 C C . GLN A 1 195 ? 5.32 8.719 0.562 1 74.75 195 GLN A C 1
ATOM 1554 O O . GLN A 1 19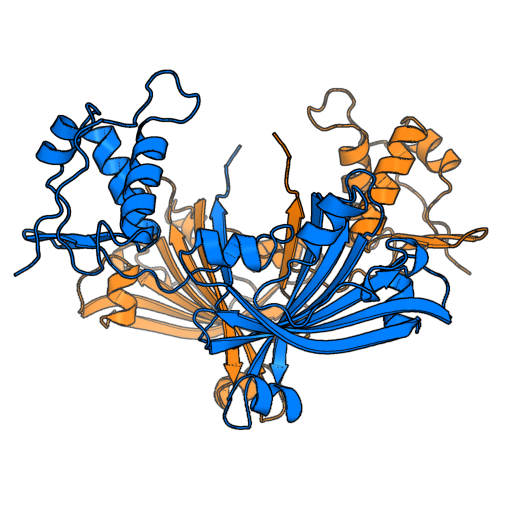5 ? 5.305 9.305 1.646 1 74.75 195 GLN A O 1
ATOM 1559 N N . SER A 1 196 ? 4.945 7.473 0.311 1 82.88 196 SER A N 1
ATOM 1560 C CA . SER A 1 196 ? 4.379 6.738 1.437 1 82.88 196 SER A CA 1
ATOM 1561 C C . SER A 1 196 ? 5.129 5.43 1.675 1 82.88 196 SER A C 1
ATOM 1563 O O . SER A 1 196 ? 5.602 4.797 0.729 1 82.88 196 SER A O 1
ATOM 1565 N N . THR A 1 197 ? 5.254 5.102 2.893 1 82.25 197 THR A N 1
ATOM 1566 C CA . THR A 1 197 ? 5.777 3.805 3.312 1 82.25 197 THR A CA 1
ATOM 1567 C C . THR A 1 197 ? 4.766 3.072 4.191 1 82.25 197 THR A C 1
ATOM 1569 O O . THR A 1 197 ? 4.285 3.621 5.184 1 82.25 197 THR A O 1
ATOM 1572 N N . LEU A 1 198 ? 4.484 1.847 3.693 1 87.81 198 LEU A N 1
ATOM 1573 C CA . LEU A 1 198 ? 3.549 1.007 4.438 1 87.81 198 LEU A CA 1
ATOM 1574 C C . LEU A 1 198 ? 4.293 -0.083 5.203 1 87.81 198 LEU A C 1
ATOM 1576 O O . LEU A 1 198 ? 5.25 -0.664 4.691 1 87.81 198 LEU A O 1
ATOM 1580 N N . SER A 1 199 ? 3.865 -0.306 6.379 1 89.94 199 SER A N 1
ATOM 1581 C CA . SER A 1 199 ? 4.402 -1.371 7.219 1 89.94 199 SER A CA 1
ATOM 1582 C C . SER A 1 199 ? 3.377 -1.836 8.242 1 89.94 199 SER A C 1
ATOM 1584 O O . SER A 1 199 ? 2.178 -1.61 8.078 1 89.94 199 SER A O 1
ATOM 1586 N N . ALA A 1 200 ? 3.869 -2.67 9.148 1 94.81 200 ALA A N 1
ATOM 1587 C CA . ALA A 1 200 ? 3.055 -3.139 10.266 1 94.81 200 ALA A CA 1
ATOM 1588 C C . ALA A 1 200 ? 3.865 -3.168 11.555 1 94.81 200 ALA A C 1
ATOM 1590 O O . ALA A 1 200 ? 5.094 -3.287 11.523 1 94.81 200 ALA A O 1
ATOM 1591 N N . ARG A 1 201 ? 3.193 -2.965 12.625 1 95.62 201 ARG A N 1
ATOM 1592 C CA . ARG A 1 201 ? 3.787 -3.111 13.945 1 95.62 201 ARG A CA 1
ATOM 1593 C C . ARG A 1 201 ? 2.725 -3.445 14.992 1 95.62 201 ARG A C 1
ATOM 1595 O O . ARG A 1 201 ? 1.527 -3.416 14.695 1 95.62 201 ARG A O 1
ATOM 1602 N N . LEU A 1 202 ? 3.236 -3.861 16.188 1 96.44 202 LEU A N 1
ATOM 1603 C CA . LEU A 1 202 ? 2.303 -3.992 17.297 1 96.44 202 LEU A CA 1
ATOM 1604 C C . LEU A 1 202 ? 1.757 -2.629 17.703 1 96.44 202 LEU A C 1
ATOM 1606 O O . LEU A 1 202 ? 2.494 -1.641 17.734 1 96.44 202 LEU A O 1
ATOM 1610 N N . ALA A 1 203 ? 0.444 -2.631 18.016 1 97.12 203 ALA A N 1
ATOM 1611 C CA . ALA A 1 203 ? -0.174 -1.407 18.516 1 97.12 203 ALA A CA 1
ATOM 1612 C C . ALA A 1 203 ? 0.366 -1.049 19.906 1 97.12 203 ALA A C 1
ATOM 1614 O O . ALA A 1 203 ? 0.584 -1.929 20.734 1 97.12 203 ALA A O 1
ATOM 1615 N N . SER A 1 204 ? 0.587 0.258 20.109 1 96.88 204 SER A N 1
ATOM 1616 C CA . SER A 1 204 ? 0.799 0.69 21.484 1 96.88 204 SER A CA 1
ATOM 1617 C C . SER A 1 204 ? -0.455 0.489 22.328 1 96.88 204 SER A C 1
ATOM 1619 O O . SER A 1 204 ? -1.544 0.28 21.781 1 96.88 204 SER A O 1
ATOM 1621 N N . ASP A 1 205 ? -0.248 0.573 23.625 1 96.81 205 ASP A N 1
ATOM 1622 C CA . ASP A 1 205 ? -1.409 0.452 24.5 1 96.81 205 ASP A CA 1
ATOM 1623 C C . ASP A 1 205 ? -2.455 1.515 24.172 1 96.81 205 ASP A C 1
ATOM 1625 O O . ASP A 1 205 ? -3.65 1.218 24.109 1 96.81 205 ASP A O 1
ATOM 1629 N N . LEU A 1 206 ? -2.031 2.674 24.016 1 96.94 206 LEU A N 1
ATOM 1630 C CA . LEU A 1 206 ? -2.93 3.781 23.703 1 96.94 206 LEU A CA 1
ATOM 1631 C C . LEU A 1 206 ? -3.635 3.555 22.375 1 96.94 206 LEU A C 1
ATOM 1633 O O . LEU A 1 206 ? -4.852 3.73 22.266 1 96.94 206 LEU A O 1
ATOM 1637 N N . GLU A 1 207 ? -2.943 3.188 21.391 1 97.5 207 GLU A N 1
ATOM 1638 C CA . GLU A 1 207 ? -3.52 2.926 20.078 1 97.5 207 GLU A CA 1
ATOM 1639 C C . GLU A 1 207 ? -4.562 1.814 20.141 1 97.5 207 GLU A C 1
ATOM 1641 O O . GLU A 1 207 ? -5.633 1.923 19.531 1 97.5 207 GLU A O 1
ATOM 1646 N N . ALA A 1 208 ? -4.191 0.719 20.828 1 97.62 208 ALA A N 1
ATOM 1647 C CA . ALA A 1 208 ? -5.121 -0.398 20.969 1 97.62 208 ALA A CA 1
ATOM 1648 C C . ALA A 1 208 ? -6.43 0.052 21.609 1 97.62 208 ALA A C 1
ATOM 1650 O O . ALA A 1 208 ? -7.516 -0.334 21.172 1 97.62 208 ALA A O 1
ATOM 1651 N N . SER A 1 209 ? -6.246 0.835 22.594 1 97.94 209 SER A N 1
ATOM 1652 C CA . SER A 1 209 ? -7.426 1.353 23.281 1 97.94 209 SER A CA 1
ATOM 1653 C C . SER A 1 209 ? -8.25 2.246 22.359 1 97.94 209 SER A C 1
ATOM 1655 O O . SER A 1 209 ? -9.461 2.061 22.219 1 97.94 209 SER A O 1
ATOM 1657 N N . LEU A 1 210 ? -7.633 3.172 21.672 1 98.12 210 LEU A N 1
ATOM 1658 C CA . LEU A 1 210 ? -8.305 4.129 20.797 1 98.12 210 LEU A CA 1
ATOM 1659 C C . LEU A 1 210 ? -8.984 3.42 19.641 1 98.12 210 LEU A C 1
ATOM 1661 O O . LEU A 1 210 ? -10.086 3.797 19.234 1 98.12 210 LEU A O 1
ATOM 1665 N N . LEU A 1 211 ? -8.336 2.389 19.141 1 97.81 211 LEU A N 1
ATOM 1666 C CA . LEU A 1 211 ? -8.828 1.697 17.953 1 97.81 211 LEU A CA 1
ATOM 1667 C C . LEU A 1 211 ? -9.688 0.499 18.344 1 97.81 211 LEU A C 1
ATOM 1669 O O . LEU A 1 211 ? -10.141 -0.251 17.484 1 97.81 211 LEU A O 1
ATOM 1673 N N . GLN A 1 212 ? -9.828 0.29 19.641 1 96.06 212 GLN A N 1
ATOM 1674 C CA . GLN A 1 212 ? -10.672 -0.776 20.172 1 96.06 212 GLN A CA 1
ATOM 1675 C C . GLN A 1 212 ? -10.164 -2.146 19.734 1 96.06 212 GLN A C 1
ATOM 1677 O O . GLN A 1 212 ? -10.938 -2.984 19.266 1 96.06 212 GLN A O 1
ATOM 1682 N N . LEU A 1 213 ? -8.93 -2.305 19.891 1 95.19 213 LEU A N 1
ATOM 1683 C CA . LEU A 1 213 ? -8.289 -3.574 19.578 1 95.19 213 LEU A CA 1
ATOM 1684 C C . LEU A 1 213 ? -7.949 -4.344 20.844 1 95.19 213 LEU A C 1
ATOM 1686 O O . LEU A 1 213 ? -7.535 -3.748 21.844 1 95.19 213 LEU A O 1
ATOM 1690 N N . GLU A 1 214 ? -8.109 -5.637 20.766 1 94.69 214 GLU A N 1
ATOM 1691 C CA . GLU A 1 214 ? -7.656 -6.492 21.859 1 94.69 214 GLU A CA 1
ATOM 1692 C C . GLU A 1 214 ? -6.152 -6.723 21.781 1 94.69 214 GLU A C 1
ATOM 1694 O O . GLU A 1 214 ? -5.625 -7.113 20.734 1 94.69 214 GLU A O 1
ATOM 1699 N N . ARG A 1 215 ? -5.512 -6.562 22.938 1 94.62 215 ARG A N 1
ATOM 1700 C CA . ARG A 1 215 ? -4.059 -6.699 22.969 1 94.62 215 ARG A CA 1
ATOM 1701 C C . ARG A 1 215 ? -3.645 -8.156 23.125 1 94.62 215 ARG A C 1
ATOM 1703 O O . ARG A 1 215 ? -4.305 -8.922 23.828 1 94.62 215 ARG A O 1
ATOM 1710 N N . PRO A 1 216 ? -2.52 -8.578 22.547 1 95.94 216 PRO A N 1
ATOM 1711 C CA . PRO A 1 216 ? -1.714 -7.816 21.594 1 95.94 216 PRO A CA 1
ATOM 1712 C C . PRO A 1 216 ? -2.398 -7.66 20.234 1 95.94 216 PRO A C 1
ATOM 1714 O O . PRO A 1 216 ? -3.184 -8.523 19.828 1 95.94 216 PRO A O 1
ATOM 1717 N N . ALA A 1 217 ? -2.213 -6.527 19.625 1 96.19 217 ALA A N 1
ATOM 1718 C CA . ALA A 1 217 ? -2.836 -6.246 18.328 1 96.19 217 ALA A CA 1
ATOM 1719 C C . ALA A 1 217 ? -1.824 -5.664 17.344 1 96.19 217 ALA A C 1
ATOM 1721 O O . ALA A 1 217 ? -0.839 -5.047 17.75 1 96.19 217 ALA A O 1
ATOM 1722 N N . ALA A 1 218 ? -2.064 -5.965 16.125 1 97.44 218 ALA A N 1
ATOM 1723 C CA . ALA A 1 218 ? -1.267 -5.371 15.047 1 97.44 218 ALA A CA 1
ATOM 1724 C C . ALA A 1 218 ? -2.002 -4.199 14.406 1 97.44 218 ALA A C 1
ATOM 1726 O O . ALA A 1 218 ? -3.234 -4.18 14.359 1 97.44 218 ALA A O 1
ATOM 1727 N N . VAL A 1 219 ? -1.239 -3.244 13.945 1 97.31 219 VAL A N 1
ATOM 1728 C CA . VAL A 1 219 ? -1.784 -2.141 13.164 1 97.31 219 VAL A CA 1
ATOM 1729 C C . VAL A 1 219 ? -1.008 -2.002 11.852 1 97.31 219 VAL A C 1
ATOM 1731 O O . VAL A 1 219 ? 0.181 -2.324 11.797 1 97.31 219 VAL A O 1
ATOM 1734 N N . LEU A 1 220 ? -1.695 -1.571 10.859 1 94.25 220 LEU A N 1
ATOM 1735 C CA . LEU A 1 220 ? -1.09 -1.133 9.609 1 94.25 220 LEU A CA 1
ATOM 1736 C C . LEU A 1 220 ? -0.583 0.301 9.719 1 94.25 220 LEU A C 1
ATOM 1738 O O . LEU A 1 220 ? -1.307 1.185 10.188 1 94.25 220 LEU A O 1
ATOM 1742 N N . THR A 1 221 ? 0.662 0.469 9.336 1 93.62 221 THR A N 1
ATOM 1743 C CA . THR A 1 221 ? 1.217 1.811 9.477 1 93.62 221 THR A CA 1
ATOM 1744 C C . THR A 1 221 ? 1.503 2.422 8.109 1 93.62 221 THR A C 1
ATOM 1746 O O . THR A 1 221 ? 1.876 1.714 7.168 1 93.62 221 THR A O 1
ATOM 1749 N N . LEU A 1 222 ? 1.245 3.684 8.039 1 91.06 222 LEU A N 1
ATOM 1750 C CA . LEU A 1 222 ? 1.565 4.484 6.863 1 91.06 222 LEU A CA 1
ATOM 1751 C C . LEU A 1 222 ? 2.297 5.762 7.258 1 91.06 222 LEU A C 1
ATOM 1753 O O . LEU A 1 222 ? 1.769 6.574 8.023 1 91.06 222 LEU A O 1
ATOM 1757 N N . ASP A 1 223 ? 3.506 5.891 6.793 1 87.62 223 ASP A N 1
ATOM 1758 C CA . ASP A 1 223 ? 4.273 7.129 6.891 1 87.62 223 ASP A CA 1
ATOM 1759 C C . ASP A 1 223 ? 4.34 7.844 5.543 1 87.62 223 ASP A C 1
ATOM 1761 O O . ASP A 1 223 ? 4.641 7.223 4.52 1 87.62 223 ASP A O 1
ATOM 1765 N N . GLN A 1 224 ? 3.998 9.133 5.578 1 88.5 224 GLN A N 1
ATOM 1766 C CA . GLN A 1 224 ? 3.926 9.836 4.305 1 88.5 224 GLN A CA 1
ATOM 1767 C C . GLN A 1 224 ? 4.586 11.211 4.398 1 88.5 224 GLN A C 1
ATOM 1769 O O . GLN A 1 224 ? 4.473 11.891 5.418 1 88.5 224 GLN A O 1
ATOM 1774 N N . ILE A 1 225 ? 5.266 11.523 3.389 1 83.56 225 ILE A N 1
ATOM 1775 C CA . ILE A 1 225 ? 5.699 12.898 3.143 1 83.56 225 ILE A CA 1
ATOM 1776 C C . ILE A 1 225 ? 4.914 13.484 1.972 1 83.56 225 ILE A C 1
ATOM 1778 O O . ILE A 1 225 ? 4.852 12.883 0.896 1 83.56 225 ILE A O 1
ATOM 1782 N N . ALA A 1 226 ? 4.277 14.602 2.209 1 87.44 226 ALA A N 1
ATOM 1783 C CA . ALA A 1 226 ? 3.5 15.266 1.167 1 87.44 226 ALA A CA 1
ATOM 1784 C C . ALA A 1 226 ? 4.219 16.516 0.659 1 87.44 226 ALA A C 1
ATOM 1786 O O . ALA A 1 226 ? 4.785 17.266 1.446 1 87.44 226 ALA A O 1
ATOM 1787 N N . TYR A 1 227 ? 4.102 16.641 -0.606 1 80.44 227 TYR A N 1
ATOM 1788 C CA . TYR A 1 227 ? 4.75 17.766 -1.27 1 80.44 227 TYR A CA 1
ATOM 1789 C C . TYR A 1 227 ? 3.74 18.578 -2.064 1 80.44 227 TYR A C 1
ATOM 1791 O O . TYR A 1 227 ? 2.725 18.047 -2.525 1 80.44 227 TYR A O 1
ATOM 1799 N N . ASP A 1 228 ? 4.148 19.844 -2.184 1 79.12 228 ASP A N 1
ATOM 1800 C CA . ASP A 1 228 ? 3.35 20.656 -3.098 1 79.12 228 ASP A CA 1
ATOM 1801 C C . ASP A 1 228 ? 3.9 20.578 -4.52 1 79.12 228 ASP A C 1
ATOM 1803 O O . ASP A 1 228 ? 4.77 19.766 -4.812 1 79.12 228 ASP A O 1
ATOM 1807 N N . ASN A 1 229 ? 3.33 21.391 -5.406 1 69.75 229 ASN A N 1
ATOM 1808 C CA . ASN A 1 229 ? 3.674 21.344 -6.82 1 69.75 229 ASN A CA 1
ATOM 1809 C C . ASN A 1 229 ? 5.074 21.891 -7.078 1 69.75 229 ASN A C 1
ATOM 1811 O O . ASN A 1 229 ? 5.633 21.703 -8.156 1 69.75 229 ASN A O 1
ATOM 1815 N N . HIS A 1 230 ? 5.602 22.547 -6.098 1 67.56 230 HIS A N 1
ATOM 1816 C CA . HIS A 1 230 ? 6.953 23.078 -6.219 1 67.56 230 HIS A CA 1
ATOM 1817 C C . HIS A 1 230 ? 7.957 22.188 -5.484 1 67.56 230 HIS A C 1
ATOM 1819 O O . HIS A 1 230 ? 9.086 22.625 -5.219 1 67.56 230 HIS A O 1
ATOM 1825 N N . ASN A 1 231 ? 7.457 21.062 -5.043 1 68.94 231 ASN A N 1
ATOM 1826 C CA . ASN A 1 231 ? 8.273 20.047 -4.375 1 68.94 231 ASN A CA 1
ATOM 1827 C C . ASN A 1 231 ? 8.703 20.516 -2.984 1 68.94 231 ASN A C 1
ATOM 1829 O O . ASN A 1 231 ? 9.734 20.078 -2.471 1 68.94 231 ASN A O 1
ATOM 1833 N N . ARG A 1 232 ? 8.031 21.406 -2.559 1 75.31 232 ARG A N 1
ATOM 1834 C CA . ARG A 1 232 ? 8.211 21.766 -1.155 1 75.31 232 ARG A CA 1
ATOM 1835 C C . ARG A 1 232 ? 7.414 20.828 -0.244 1 75.31 232 ARG A C 1
ATOM 1837 O O . ARG A 1 232 ? 6.27 20.484 -0.551 1 75.31 232 ARG A O 1
ATOM 1844 N N . THR A 1 233 ? 8.094 20.469 0.854 1 85 233 THR A N 1
ATOM 1845 C CA . THR A 1 233 ? 7.391 19.609 1.793 1 85 233 THR A CA 1
ATOM 1846 C C . THR A 1 233 ? 6.27 20.359 2.496 1 85 233 THR A C 1
ATOM 1848 O O . THR A 1 233 ? 6.492 21.453 3.031 1 85 233 THR A O 1
ATOM 1851 N N . VAL A 1 234 ? 5.129 19.859 2.408 1 91.31 234 VAL A N 1
ATOM 1852 C CA . VAL A 1 234 ? 3.963 20.453 3.055 1 91.31 234 VAL A CA 1
ATOM 1853 C C . VAL A 1 234 ? 3.809 19.891 4.465 1 91.31 234 VAL A C 1
ATOM 1855 O O . VAL A 1 234 ? 3.809 20.641 5.445 1 91.31 234 VAL A O 1
ATOM 1858 N N . ASN A 1 235 ? 3.789 18.578 4.551 1 94.38 235 ASN A N 1
ATOM 1859 C CA . ASN A 1 235 ? 3.67 17.938 5.855 1 94.38 235 ASN A CA 1
ATOM 1860 C C . ASN A 1 235 ? 4.184 16.5 5.816 1 94.38 235 ASN A C 1
ATOM 1862 O O . ASN A 1 235 ? 4.375 15.93 4.738 1 94.38 235 ASN A O 1
ATOM 1866 N N . ILE A 1 236 ? 4.43 15.992 7.008 1 91.88 236 ILE A N 1
ATOM 1867 C CA . ILE A 1 236 ? 4.629 14.555 7.168 1 91.88 236 ILE A CA 1
ATOM 1868 C C . ILE A 1 236 ? 3.523 13.977 8.047 1 91.88 236 ILE A C 1
ATOM 1870 O O . ILE A 1 236 ? 2.961 14.672 8.891 1 91.88 236 ILE A O 1
ATOM 1874 N N . SER A 1 237 ? 3.199 12.773 7.707 1 93.75 237 SER A N 1
ATOM 1875 C CA . SER A 1 237 ? 2.139 12.102 8.453 1 93.75 237 SER A CA 1
ATOM 1876 C C . SER A 1 237 ? 2.561 10.695 8.867 1 93.75 237 SER A C 1
ATOM 1878 O O . SER A 1 237 ? 3.27 10.008 8.133 1 93.75 237 SER A O 1
ATOM 1880 N N . ALA A 1 238 ? 2.203 10.336 10.07 1 94.75 238 ALA A N 1
ATOM 1881 C CA . ALA A 1 238 ? 2.293 8.969 10.578 1 94.75 238 ALA A CA 1
ATOM 1882 C C . ALA A 1 238 ? 0.924 8.453 11.016 1 94.75 238 ALA A C 1
ATOM 1884 O O . ALA A 1 238 ? 0.281 9.047 11.883 1 94.75 238 ALA A O 1
ATOM 1885 N N . ALA A 1 239 ? 0.548 7.363 10.398 1 95.06 239 ALA A N 1
ATOM 1886 C CA . ALA A 1 239 ? -0.789 6.848 10.688 1 95.06 239 ALA A CA 1
ATOM 1887 C C . ALA A 1 239 ? -0.734 5.383 11.102 1 95.06 239 ALA A C 1
ATOM 1889 O O . ALA A 1 239 ? 0.076 4.613 10.578 1 95.06 239 ALA A O 1
ATOM 1890 N N . ALA A 1 240 ? -1.566 5.012 12.07 1 97.12 240 ALA A N 1
ATOM 1891 C CA . ALA A 1 240 ? -1.851 3.635 12.461 1 97.12 240 ALA A CA 1
ATOM 1892 C C . ALA A 1 240 ? -3.305 3.271 12.164 1 97.12 240 ALA A C 1
ATOM 1894 O O . ALA A 1 240 ? -4.223 3.848 12.75 1 97.12 240 ALA A O 1
ATOM 1895 N N . TYR A 1 241 ? -3.488 2.322 11.305 1 94.25 241 TYR A N 1
ATOM 1896 C CA . TYR A 1 241 ? -4.816 1.948 10.836 1 94.25 241 TYR A CA 1
ATOM 1897 C C . TYR A 1 241 ? -5.301 0.678 11.523 1 94.25 241 TYR A C 1
ATOM 1899 O O . TYR A 1 241 ? -4.527 -0.259 11.734 1 94.25 241 TYR A O 1
ATOM 1907 N N . HIS A 1 242 ? -6.617 0.743 11.867 1 93.06 242 HIS A N 1
ATOM 1908 C CA . HIS A 1 242 ? -7.262 -0.525 12.195 1 93.06 242 HIS A CA 1
ATOM 1909 C C . HIS A 1 242 ? -7.148 -1.512 11.039 1 93.06 242 HIS A C 1
ATOM 1911 O O . HIS A 1 242 ? -7.547 -1.204 9.914 1 93.06 242 HIS A O 1
ATOM 1917 N N . PRO A 1 243 ? -6.625 -2.658 11.281 1 89.25 243 PRO A N 1
ATOM 1918 C CA . PRO A 1 243 ? -6.277 -3.539 10.164 1 89.25 243 PRO A CA 1
ATOM 1919 C C . PRO A 1 243 ? -7.504 -4.07 9.422 1 89.25 243 PRO A C 1
ATOM 1921 O O . PRO A 1 243 ? -7.434 -4.355 8.227 1 89.25 243 PRO A O 1
ATOM 1924 N N . THR A 1 244 ? -8.633 -4.207 10.023 1 82.44 244 THR A N 1
ATOM 1925 C CA . THR A 1 244 ? -9.812 -4.816 9.406 1 82.44 244 THR A CA 1
ATOM 1926 C C . THR A 1 244 ? -10.812 -3.744 8.977 1 82.44 244 THR A C 1
ATOM 1928 O O . THR A 1 244 ? -11.523 -3.916 7.988 1 82.44 244 THR A O 1
ATOM 1931 N N . ARG A 1 245 ? -10.852 -2.625 9.672 1 82.5 245 ARG A N 1
ATOM 1932 C CA . ARG A 1 245 ? -11.867 -1.611 9.406 1 82.5 245 ARG A CA 1
ATOM 1933 C C . ARG A 1 245 ? -11.438 -0.69 8.273 1 82.5 245 ARG A C 1
ATOM 1935 O O . ARG A 1 245 ? -12.266 -0.005 7.672 1 82.5 245 ARG A O 1
ATOM 1942 N N . TYR A 1 246 ? -10.133 -0.704 8.031 1 80.38 246 TYR A N 1
ATOM 1943 C CA . TYR A 1 246 ? -9.609 0.187 7.004 1 80.38 246 TYR A CA 1
ATOM 1944 C C . TYR A 1 246 ? -8.516 -0.496 6.199 1 80.38 246 TYR A C 1
ATOM 1946 O O . TYR A 1 246 ? -7.379 -0.012 6.148 1 80.38 246 TYR A O 1
ATOM 1954 N N . PRO A 1 247 ? -8.805 -1.518 5.559 1 71 247 PRO A N 1
ATOM 1955 C CA . PRO A 1 247 ? -7.781 -2.092 4.68 1 71 247 PRO A CA 1
ATOM 1956 C C . PRO A 1 247 ? -7.465 -1.199 3.48 1 71 247 PRO A C 1
ATOM 1958 O O . PRO A 1 247 ? -8.375 -0.588 2.906 1 71 247 PRO A O 1
ATOM 1961 N N . LEU A 1 248 ? -6.191 -1.07 3.23 1 77.12 248 LEU A N 1
ATOM 1962 C CA . LEU A 1 248 ? -5.762 -0.228 2.119 1 77.12 248 LEU A CA 1
ATOM 1963 C C . LEU A 1 248 ? -5.691 -1.031 0.824 1 77.12 248 LEU A C 1
ATOM 1965 O O . LEU A 1 248 ? -5.203 -2.164 0.817 1 77.12 248 LEU A O 1
ATOM 1969 N N . SER A 1 249 ? -6.344 -0.556 -0.149 1 72.06 249 SER A N 1
ATOM 1970 C CA . SER A 1 249 ? -6.355 -1.275 -1.419 1 72.06 249 SER A CA 1
ATOM 1971 C C . SER A 1 249 ? -5.652 -0.479 -2.514 1 72.06 249 SER A C 1
ATOM 1973 O O . SER A 1 249 ? -5.668 0.754 -2.496 1 72.06 249 SER A O 1
ATOM 1975 N N . LEU A 1 250 ? -4.973 -1.203 -3.346 1 66.69 250 LEU A N 1
ATOM 1976 C CA . LEU A 1 250 ? -4.281 -0.632 -4.496 1 66.69 250 LEU A CA 1
ATOM 1977 C C . LEU A 1 250 ? -4.559 -1.443 -5.758 1 66.69 250 LEU A C 1
ATOM 1979 O O . LEU A 1 250 ? -4.574 -2.676 -5.715 1 66.69 250 LEU A O 1
ATOM 1983 N N . ARG A 1 251 ? -4.992 -0.708 -6.742 1 60.97 251 ARG A N 1
ATOM 1984 C CA . ARG A 1 251 ? -5.102 -1.315 -8.062 1 60.97 251 ARG A CA 1
ATOM 1985 C C . ARG A 1 251 ? -3.973 -0.849 -8.977 1 60.97 251 ARG A C 1
ATOM 1987 O O . ARG A 1 251 ? -3.643 0.339 -9.008 1 60.97 251 ARG A O 1
ATOM 1994 N N . GLN A 1 252 ? -3.285 -1.862 -9.461 1 60.97 252 GLN A N 1
ATOM 1995 C CA . GLN A 1 252 ? -2.205 -1.494 -10.375 1 60.97 252 GLN A CA 1
ATOM 1996 C C . GLN A 1 252 ? -2.318 -2.246 -11.695 1 60.97 252 GLN A C 1
ATOM 1998 O O . GLN A 1 252 ? -2.855 -3.355 -11.742 1 60.97 252 GLN A O 1
ATOM 2003 N N . SER A 1 253 ? -2.166 -1.533 -12.828 1 52.41 253 SER A N 1
ATOM 2004 C CA . SER A 1 253 ? -2.104 -2.133 -14.156 1 52.41 253 SER A CA 1
ATOM 2005 C C . SER A 1 253 ? -0.742 -1.902 -14.805 1 52.41 253 SER A C 1
ATOM 2007 O O . SER A 1 253 ? -0.113 -0.865 -14.586 1 52.41 253 SER A O 1
ATOM 2009 N N . HIS A 1 254 ? 0.005 -3.037 -15.18 1 51.88 254 HIS A N 1
ATOM 2010 C CA . HIS A 1 254 ? 1.181 -2.863 -16.016 1 51.88 254 HIS A CA 1
ATOM 2011 C C . HIS A 1 254 ? 0.783 -2.533 -17.453 1 51.88 254 HIS A C 1
ATOM 2013 O O . HIS A 1 254 ? -0.011 -3.252 -18.062 1 51.88 254 HIS A O 1
ATOM 2019 N N . ARG A 1 255 ? 0.665 -1.277 -17.938 1 37.38 255 ARG A N 1
ATOM 2020 C CA . ARG A 1 255 ? 0.573 -1.063 -19.375 1 37.38 255 ARG A CA 1
ATOM 2021 C C . ARG A 1 255 ? 1.858 -1.492 -20.078 1 37.38 255 ARG A C 1
ATOM 2023 O O . ARG A 1 255 ? 2.955 -1.106 -19.672 1 37.38 255 ARG A O 1
ATOM 2030 N N . ARG A 1 256 ? 1.998 -2.729 -20.531 1 31.17 256 ARG A N 1
ATOM 2031 C CA . ARG A 1 256 ? 2.994 -2.898 -21.594 1 31.17 256 ARG A CA 1
ATOM 2032 C C . ARG A 1 256 ? 2.953 -1.735 -22.578 1 31.17 256 ARG A C 1
ATOM 2034 O O . ARG A 1 256 ? 1.909 -1.449 -23.156 1 31.17 256 ARG A O 1
ATOM 2041 N N . PHE A 1 257 ? 3.645 -0.608 -22.344 1 24.5 257 PHE A N 1
ATOM 2042 C CA . PHE A 1 257 ? 4.016 -0.001 -23.609 1 24.5 257 PHE A CA 1
ATOM 2043 C C . PHE A 1 257 ? 4.852 -0.963 -24.453 1 24.5 257 PHE A C 1
ATOM 2045 O O . PHE A 1 257 ? 5.602 -1.778 -23.906 1 24.5 257 PHE A O 1
ATOM 2052 N N . MET B 1 1 ? 36.094 11.406 4.777 1 34.34 1 MET B N 1
ATOM 2053 C CA . MET B 1 1 ? 36.156 12.273 3.605 1 34.34 1 MET B CA 1
ATOM 2054 C C . MET B 1 1 ? 35.188 11.812 2.533 1 34.34 1 MET B C 1
ATOM 2056 O O . MET B 1 1 ? 35.188 10.648 2.143 1 34.34 1 MET B O 1
ATOM 2060 N N . ALA B 1 2 ? 34.188 12.5 2.395 1 45.84 2 ALA B N 1
ATOM 2061 C CA . ALA B 1 2 ? 33.219 12.078 1.383 1 45.84 2 ALA B CA 1
ATOM 2062 C C . ALA B 1 2 ? 33.906 11.867 0.032 1 45.84 2 ALA B C 1
ATOM 2064 O O . ALA B 1 2 ? 34.75 12.664 -0.379 1 45.84 2 ALA B O 1
ATOM 2065 N N . ARG B 1 3 ? 33.875 10.602 -0.509 1 51.06 3 ARG B N 1
ATOM 2066 C CA . ARG B 1 3 ? 34.469 10.328 -1.826 1 51.06 3 ARG B CA 1
ATOM 2067 C C . ARG B 1 3 ? 33.688 11.078 -2.916 1 51.06 3 ARG B C 1
ATOM 2069 O O . ARG B 1 3 ? 32.469 11.172 -2.877 1 51.06 3 ARG B O 1
ATOM 2076 N N . GLN B 1 4 ? 34.344 11.914 -3.639 1 51.91 4 GLN B N 1
ATOM 2077 C CA . GLN B 1 4 ? 33.75 12.531 -4.82 1 51.91 4 GLN B CA 1
ATOM 2078 C C . GLN B 1 4 ? 33.438 11.484 -5.887 1 51.91 4 GLN B C 1
ATOM 2080 O O . GLN B 1 4 ? 34.312 10.742 -6.316 1 51.91 4 GLN B O 1
ATOM 2085 N N . ALA B 1 5 ? 32.188 11.211 -6.102 1 56.47 5 ALA B N 1
ATOM 2086 C CA . ALA B 1 5 ? 31.828 10.156 -7.035 1 56.47 5 ALA B CA 1
ATOM 2087 C C . ALA B 1 5 ? 32.219 10.516 -8.461 1 56.47 5 ALA B C 1
ATOM 2089 O O . ALA B 1 5 ? 32.094 11.664 -8.883 1 56.47 5 ALA B O 1
ATOM 2090 N N . ASN B 1 6 ? 33 9.617 -9.164 1 54.28 6 ASN B N 1
ATOM 2091 C CA . ASN B 1 6 ? 33.344 9.734 -10.578 1 54.28 6 ASN B CA 1
ATOM 2092 C C . ASN B 1 6 ? 32.188 9.32 -11.477 1 54.28 6 ASN B C 1
ATOM 2094 O O . ASN B 1 6 ? 31.594 8.25 -11.281 1 54.28 6 ASN B O 1
ATOM 2098 N N . LEU B 1 7 ? 31.594 10.297 -12.164 1 60.78 7 LEU B N 1
ATOM 2099 C CA . LEU B 1 7 ? 30.5 10.008 -13.094 1 60.78 7 LEU B CA 1
ATOM 2100 C C . LEU B 1 7 ? 31 9.266 -14.32 1 60.78 7 LEU B C 1
ATOM 2102 O O . LEU B 1 7 ? 32.156 9.469 -14.742 1 60.78 7 LEU B O 1
ATOM 2106 N N . PRO B 1 8 ? 30.219 8.32 -14.789 1 55.12 8 PRO B N 1
ATOM 2107 C CA . PRO B 1 8 ? 30.688 7.656 -16 1 55.12 8 PRO B CA 1
ATOM 2108 C C . PRO B 1 8 ? 30.859 8.625 -17.172 1 55.12 8 PRO B C 1
ATOM 2110 O O . PRO B 1 8 ? 30.172 9.648 -17.234 1 55.12 8 PRO B O 1
ATOM 2113 N N . ASP B 1 9 ? 31.891 8.492 -18.031 1 53.78 9 ASP B N 1
ATOM 2114 C CA . ASP B 1 9 ? 32.375 9.297 -19.156 1 53.78 9 ASP B CA 1
ATOM 2115 C C . ASP B 1 9 ? 31.281 9.461 -20.219 1 53.78 9 ASP B C 1
ATOM 2117 O O . ASP B 1 9 ? 31.234 10.469 -20.922 1 53.78 9 ASP B O 1
ATOM 2121 N N . GLU B 1 10 ? 30.5 8.547 -20.609 1 52.75 10 GLU B N 1
ATOM 2122 C CA . GLU B 1 10 ? 29.578 8.703 -21.719 1 52.75 10 GLU B CA 1
ATOM 2123 C C . GLU B 1 10 ? 28.172 9.07 -21.234 1 52.75 10 GLU B C 1
ATOM 2125 O O . GLU B 1 10 ? 27.656 8.438 -20.312 1 52.75 10 GLU B O 1
ATOM 2130 N N . SER B 1 11 ? 27.656 10.281 -21.641 1 59.88 11 SER B N 1
ATOM 2131 C CA . SER B 1 11 ? 26.391 10.852 -21.172 1 59.88 11 SER B CA 1
ATOM 2132 C C . SER B 1 11 ? 25.203 10.055 -21.688 1 59.88 11 SER B C 1
ATOM 2134 O O . SER B 1 11 ? 24.969 9.984 -22.891 1 59.88 11 SER B O 1
ATOM 2136 N N . PRO B 1 12 ? 24.547 9.312 -20.891 1 69.5 12 PRO B N 1
ATOM 2137 C CA . PRO B 1 12 ? 23.453 8.484 -21.422 1 69.5 12 PRO B CA 1
ATOM 2138 C C . PRO B 1 12 ? 22.156 9.266 -21.609 1 69.5 12 PRO B C 1
ATOM 2140 O O . PRO B 1 12 ? 21.141 8.703 -22.016 1 69.5 12 PRO B O 1
ATOM 2143 N N . ILE B 1 13 ? 22.297 10.594 -21.594 1 78.94 13 ILE B N 1
ATOM 2144 C CA . ILE B 1 13 ? 21.078 11.367 -21.75 1 78.94 13 ILE B CA 1
ATOM 2145 C C . ILE B 1 13 ? 20.766 11.539 -23.234 1 78.94 13 ILE B C 1
ATOM 2147 O O . ILE B 1 13 ? 21.641 11.93 -24.016 1 78.94 13 ILE B O 1
ATOM 2151 N N . ASP B 1 14 ? 19.703 11.125 -23.688 1 75.19 14 ASP B N 1
ATOM 2152 C CA . ASP B 1 14 ? 19.25 11.211 -25.078 1 75.19 14 ASP B CA 1
ATOM 2153 C C . ASP B 1 14 ? 18.219 12.328 -25.25 1 75.19 14 ASP B C 1
ATOM 2155 O O . ASP B 1 14 ? 17.078 12.195 -24.828 1 75.19 14 ASP B O 1
ATOM 2159 N N . ARG B 1 15 ? 18.531 13.375 -25.922 1 78.06 15 ARG B N 1
ATOM 2160 C CA . ARG B 1 15 ? 17.672 14.539 -26.109 1 78.06 15 ARG B CA 1
ATOM 2161 C C . ARG B 1 15 ? 16.484 14.203 -27.016 1 78.06 15 ARG B C 1
ATOM 2163 O O . ARG B 1 15 ? 15.492 14.922 -27.031 1 78.06 15 ARG B O 1
ATOM 2170 N N . ASN B 1 16 ? 16.609 13.062 -27.719 1 70.75 16 ASN B N 1
ATOM 2171 C CA . ASN B 1 16 ? 15.539 12.648 -28.625 1 70.75 16 ASN B CA 1
ATOM 2172 C C . ASN B 1 16 ? 14.609 11.641 -27.969 1 70.75 16 ASN B C 1
ATOM 2174 O O . ASN B 1 16 ? 13.711 11.102 -28.609 1 70.75 16 ASN B O 1
ATOM 2178 N N . HIS B 1 17 ? 14.891 11.406 -26.719 1 70.44 17 HIS B N 1
ATOM 2179 C CA . HIS B 1 17 ? 14.047 10.477 -25.984 1 70.44 17 HIS B CA 1
ATOM 2180 C C . HIS B 1 17 ? 12.766 11.164 -25.516 1 70.44 17 HIS B C 1
ATOM 2182 O O . HIS B 1 17 ? 12.773 12.352 -25.188 1 70.44 17 HIS B O 1
ATOM 2188 N N . PRO B 1 18 ? 11.68 10.484 -25.531 1 65.75 18 PRO B N 1
ATOM 2189 C CA . PRO B 1 18 ? 10.406 11.062 -25.109 1 65.75 18 PRO B CA 1
ATOM 2190 C C . PRO B 1 18 ? 10.422 11.523 -23.656 1 65.75 18 PRO B C 1
ATOM 2192 O O . PRO B 1 18 ? 9.656 12.414 -23.281 1 65.75 18 PRO B O 1
ATOM 2195 N N . ASP B 1 19 ? 11.266 11.078 -22.891 1 65.75 19 ASP B N 1
ATOM 2196 C CA . ASP B 1 19 ? 11.359 11.484 -21.484 1 65.75 19 ASP B CA 1
ATOM 2197 C C . ASP B 1 19 ? 12.031 12.844 -21.344 1 65.75 19 ASP B C 1
ATOM 2199 O O . ASP B 1 19 ? 12.977 13.148 -22.078 1 65.75 19 ASP B O 1
ATOM 2203 N N . ALA B 1 20 ? 11.508 13.57 -20.484 1 76.5 20 ALA B N 1
ATOM 2204 C CA . ALA B 1 20 ? 12.156 14.844 -20.188 1 76.5 20 ALA B CA 1
ATOM 2205 C C . ALA B 1 20 ? 13.594 14.633 -19.734 1 76.5 20 ALA B C 1
ATOM 2207 O O . ALA B 1 20 ? 13.906 13.617 -19.109 1 76.5 20 ALA B O 1
ATOM 2208 N N . LEU B 1 21 ? 14.422 15.57 -20.016 1 81.5 21 LEU B N 1
ATOM 2209 C CA . LEU B 1 21 ? 15.844 15.477 -19.719 1 81.5 21 LEU B CA 1
ATOM 2210 C C . LEU B 1 21 ? 16.078 15.289 -18.219 1 81.5 21 LEU B C 1
ATOM 2212 O O . LEU B 1 21 ? 16.953 14.516 -17.812 1 81.5 21 LEU B O 1
ATOM 2216 N N . TYR B 1 22 ? 15.258 15.992 -17.422 1 83.56 22 TYR B N 1
ATOM 2217 C CA . TYR B 1 22 ? 15.453 15.867 -15.977 1 83.56 22 TYR B CA 1
ATOM 2218 C C . TYR B 1 22 ? 15.102 14.461 -15.5 1 83.56 22 TYR B C 1
ATOM 2220 O O . TYR B 1 22 ? 15.742 13.938 -14.586 1 83.56 22 TYR B O 1
ATOM 2228 N N . ALA B 1 23 ? 14.18 13.867 -16.078 1 77.94 23 ALA B N 1
ATOM 2229 C CA . ALA B 1 23 ? 13.781 12.508 -15.727 1 77.94 23 ALA B CA 1
ATOM 2230 C C . ALA B 1 23 ? 14.859 11.5 -16.109 1 77.94 23 ALA B C 1
ATOM 2232 O O . ALA B 1 23 ? 15.141 10.562 -15.367 1 77.94 23 ALA B O 1
ATOM 2233 N N . GLN B 1 24 ? 15.414 11.75 -17.219 1 76.94 24 GLN B N 1
ATOM 2234 C CA . GLN B 1 24 ? 16.531 10.906 -17.625 1 76.94 24 GLN B CA 1
ATOM 2235 C C . GLN B 1 24 ? 17.688 11 -16.641 1 76.94 24 GLN B C 1
ATOM 2237 O O . GLN B 1 24 ? 18.234 9.977 -16.234 1 76.94 24 GLN B O 1
ATOM 2242 N N . LEU B 1 25 ? 18.047 12.25 -16.328 1 86.12 25 LEU B N 1
ATOM 2243 C CA . LEU B 1 25 ? 19.125 12.445 -15.383 1 86.12 25 LEU B CA 1
ATOM 2244 C C . LEU B 1 25 ? 18.797 11.828 -14.031 1 86.12 25 LEU B C 1
ATOM 2246 O O . LEU B 1 25 ? 19.641 11.18 -13.406 1 86.12 25 LEU B O 1
ATOM 2250 N N . ARG B 1 26 ? 17.594 12.078 -13.625 1 82.69 26 ARG B N 1
ATOM 2251 C CA . ARG B 1 26 ? 17.125 11.492 -12.367 1 82.69 26 ARG B CA 1
ATOM 2252 C C . ARG B 1 26 ? 17.297 9.977 -12.375 1 82.69 26 ARG B C 1
ATOM 2254 O O . ARG B 1 26 ? 17.844 9.398 -11.43 1 82.69 26 ARG B O 1
ATOM 2261 N N . ASN B 1 27 ? 16.859 9.352 -13.391 1 74.69 27 ASN B N 1
ATOM 2262 C CA . ASN B 1 27 ? 16.953 7.902 -13.508 1 74.69 27 ASN B CA 1
ATOM 2263 C C . ASN B 1 27 ? 18.406 7.438 -13.539 1 74.69 27 ASN B C 1
ATOM 2265 O O . ASN B 1 27 ? 18.75 6.41 -12.945 1 74.69 27 ASN B O 1
ATOM 2269 N N . LEU B 1 28 ? 19.141 8.18 -14.242 1 79.62 28 LEU B N 1
ATOM 2270 C CA . LEU B 1 28 ? 20.562 7.855 -14.344 1 79.62 28 LEU B CA 1
ATOM 2271 C C . LEU B 1 28 ? 21.234 7.906 -12.969 1 79.62 28 LEU B C 1
ATOM 2273 O O . LEU B 1 28 ? 21.922 6.961 -12.578 1 79.62 28 LEU B O 1
ATOM 2277 N N . LEU B 1 29 ? 21.047 8.977 -12.25 1 83.56 29 LEU B N 1
ATOM 2278 C CA . LEU B 1 29 ? 21.656 9.133 -10.93 1 83.56 29 LEU B CA 1
ATOM 2279 C C . LEU B 1 29 ? 21.125 8.086 -9.961 1 83.56 29 LEU B C 1
ATOM 2281 O O . LEU B 1 29 ? 21.891 7.508 -9.188 1 83.56 29 LEU B O 1
ATOM 2285 N N . ARG B 1 30 ? 19.859 7.918 -10.078 1 77.94 30 ARG B N 1
ATOM 2286 C CA . ARG B 1 30 ? 19.25 6.895 -9.234 1 77.94 30 ARG B CA 1
ATOM 2287 C C . ARG B 1 30 ? 19.891 5.527 -9.492 1 77.94 30 ARG B C 1
ATOM 2289 O O . ARG B 1 30 ? 20.203 4.801 -8.547 1 77.94 30 ARG B O 1
ATOM 2296 N N . GLY B 1 31 ? 19.984 5.234 -10.75 1 71.44 31 GLY B N 1
ATOM 2297 C CA . GLY B 1 31 ? 20.641 3.988 -11.117 1 71.44 31 GLY B CA 1
ATOM 2298 C C . GLY B 1 31 ? 22.047 3.855 -10.539 1 71.44 31 GLY B C 1
ATOM 2299 O O . GLY B 1 31 ? 22.422 2.789 -10.055 1 71.44 31 GLY B O 1
ATOM 2300 N N . MET B 1 32 ? 22.734 4.91 -10.586 1 78.38 32 MET B N 1
ATOM 2301 C CA . MET B 1 32 ? 24.094 4.898 -10.047 1 78.38 32 MET B CA 1
ATOM 2302 C C . MET B 1 32 ? 24.078 4.637 -8.547 1 78.38 32 MET B C 1
ATOM 2304 O O . MET B 1 32 ? 24.938 3.932 -8.023 1 78.38 32 MET B O 1
ATOM 2308 N N . ILE B 1 33 ? 23.109 5.203 -7.914 1 75.12 33 ILE B N 1
ATOM 2309 C CA . ILE B 1 33 ? 22.984 5.02 -6.473 1 75.12 33 ILE B CA 1
ATOM 2310 C C . ILE B 1 33 ? 22.609 3.57 -6.168 1 75.12 33 ILE B C 1
ATOM 2312 O O . ILE B 1 33 ? 23.188 2.939 -5.285 1 75.12 33 ILE B O 1
ATOM 2316 N N . GLU B 1 34 ? 21.766 3.078 -6.992 1 64.06 34 GLU B N 1
ATOM 2317 C CA . GLU B 1 34 ? 21.25 1.728 -6.773 1 64.06 34 GLU B CA 1
ATOM 2318 C C . GLU B 1 34 ? 22.328 0.68 -7.07 1 64.06 34 GLU B C 1
ATOM 2320 O O . GLU B 1 34 ? 22.375 -0.365 -6.418 1 64.06 34 GLU B O 1
ATOM 2325 N N . ARG B 1 35 ? 23.125 1.06 -8.008 1 62.22 35 ARG B N 1
ATOM 2326 C CA . ARG B 1 35 ? 24.203 0.158 -8.367 1 62.22 35 ARG B CA 1
ATOM 2327 C C . ARG B 1 35 ? 25.438 0.396 -7.488 1 62.22 35 ARG B C 1
ATOM 2329 O O . ARG B 1 35 ? 26.516 -0.116 -7.773 1 62.22 35 ARG B O 1
ATOM 2336 N N . ARG B 1 36 ? 25.172 1.22 -6.496 1 66.5 36 ARG B N 1
ATOM 2337 C CA . ARG B 1 36 ? 26.203 1.56 -5.516 1 66.5 36 ARG B CA 1
ATOM 2338 C C . ARG B 1 36 ? 27.422 2.186 -6.191 1 66.5 36 ARG B C 1
ATOM 2340 O O . ARG B 1 36 ? 28.516 2.152 -5.645 1 66.5 36 ARG B O 1
ATOM 2347 N N . GLU B 1 37 ? 27.281 2.617 -7.391 1 74.31 37 GLU B N 1
ATOM 2348 C CA . GLU B 1 37 ? 28.312 3.463 -7.988 1 74.31 37 GLU B CA 1
ATOM 2349 C C . GLU B 1 37 ? 28.438 4.789 -7.242 1 74.31 37 GLU B C 1
ATOM 2351 O O . GLU B 1 37 ? 29.531 5.375 -7.188 1 74.31 37 GLU B O 1
ATOM 2356 N N . LEU B 1 38 ? 27.344 5.215 -6.789 1 78.5 38 LEU B N 1
ATOM 2357 C CA . LEU B 1 38 ? 27.219 6.27 -5.789 1 78.5 38 LEU B CA 1
ATOM 2358 C C . LEU B 1 38 ? 26.75 5.703 -4.453 1 78.5 38 LEU B C 1
ATOM 2360 O O . LEU B 1 38 ? 25.578 5.348 -4.305 1 78.5 38 LEU B O 1
ATOM 2364 N N . ALA B 1 39 ? 27.625 5.555 -3.561 1 73.12 39 ALA B N 1
ATOM 2365 C CA . ALA B 1 39 ? 27.312 4.902 -2.293 1 73.12 39 ALA B CA 1
ATOM 2366 C C . ALA B 1 39 ? 26.719 5.898 -1.298 1 73.1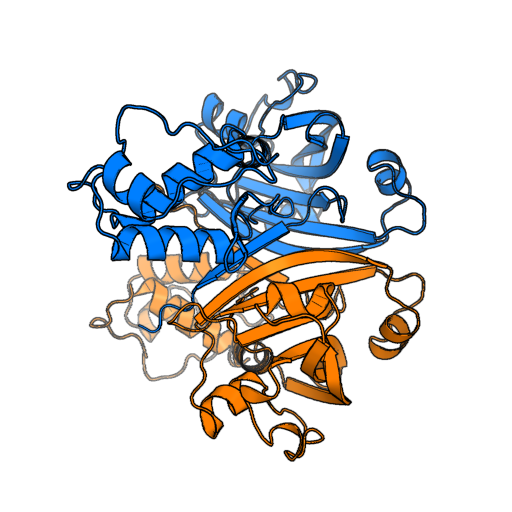2 39 ALA B C 1
ATOM 2368 O O . ALA B 1 39 ? 26.922 7.109 -1.433 1 73.12 39 ALA B O 1
ATOM 2369 N N . VAL B 1 40 ? 26.047 5.328 -0.356 1 72.44 40 VAL B N 1
ATOM 2370 C CA . VAL B 1 40 ? 25.484 6.148 0.71 1 72.44 40 VAL B CA 1
ATOM 2371 C C . VAL B 1 40 ? 26.578 6.996 1.346 1 72.44 40 VAL B C 1
ATOM 2373 O O . VAL B 1 40 ? 27.688 6.504 1.603 1 72.44 40 VAL B O 1
ATOM 2376 N N . ASN B 1 41 ? 26.312 8.242 1.444 1 73.38 41 ASN B N 1
ATOM 2377 C CA . ASN B 1 41 ? 27.172 9.25 2.045 1 73.38 41 ASN B CA 1
ATOM 2378 C C . ASN B 1 41 ? 28.188 9.789 1.036 1 73.38 41 ASN B C 1
ATOM 2380 O O . ASN B 1 41 ? 29 10.656 1.369 1 73.38 41 ASN B O 1
ATOM 2384 N N . ASP B 1 42 ? 28.156 9.273 -0.125 1 80.25 42 ASP B N 1
ATOM 2385 C CA . ASP B 1 42 ? 28.984 9.891 -1.159 1 80.25 42 ASP B CA 1
ATOM 2386 C C . ASP B 1 42 ? 28.5 11.305 -1.476 1 80.25 42 ASP B C 1
ATOM 2388 O O . ASP B 1 42 ? 27.297 11.57 -1.465 1 80.25 42 ASP B O 1
ATOM 2392 N N . LYS B 1 43 ? 29.5 12.172 -1.705 1 86.5 43 LYS B N 1
ATOM 2393 C CA . LYS B 1 43 ? 29.156 13.5 -2.201 1 86.5 43 LYS B CA 1
ATOM 2394 C C . LYS B 1 43 ? 28.953 13.484 -3.713 1 86.5 43 LYS B C 1
ATOM 2396 O O . LYS B 1 43 ? 29.812 13 -4.453 1 86.5 43 LYS B O 1
ATOM 2401 N N . LEU B 1 44 ? 27.797 13.938 -4.133 1 87.12 44 LEU B N 1
ATOM 2402 C CA . LEU B 1 44 ? 27.547 14.078 -5.562 1 87.12 44 LEU B CA 1
ATOM 2403 C C . LEU B 1 44 ? 28.375 15.219 -6.152 1 87.12 44 LEU B C 1
ATOM 2405 O O . LEU B 1 44 ? 28.641 16.219 -5.473 1 87.12 44 LEU B O 1
ATOM 2409 N N . PRO B 1 45 ? 28.781 15.039 -7.406 1 86.19 45 PRO B N 1
ATOM 2410 C CA . PRO B 1 45 ? 29.359 16.203 -8.07 1 86.19 45 PRO B CA 1
ATOM 2411 C C . PRO B 1 45 ? 28.484 17.438 -7.98 1 86.19 45 PRO B C 1
ATOM 2413 O O . PRO B 1 45 ? 27.266 17.328 -7.859 1 86.19 45 PRO B O 1
ATOM 2416 N N . SER B 1 46 ? 29.094 18.578 -8.008 1 86.06 46 SER B N 1
ATOM 2417 C CA . SER B 1 46 ? 28.375 19.844 -7.941 1 86.06 46 SER B CA 1
ATOM 2418 C C . SER B 1 46 ? 27.422 19.984 -9.125 1 86.06 46 SER B C 1
ATOM 2420 O O . SER B 1 46 ? 27.562 19.297 -10.133 1 86.06 46 SER B O 1
ATOM 2422 N N . GLU B 1 47 ? 26.438 20.812 -8.977 1 87.88 47 GLU B N 1
ATOM 2423 C CA . GLU B 1 47 ? 25.5 21.109 -10.07 1 87.88 47 GLU B CA 1
ATOM 2424 C C . GLU B 1 47 ? 26.25 21.453 -11.352 1 87.88 47 GLU B C 1
ATOM 2426 O O . GLU B 1 47 ? 25.906 20.984 -12.43 1 87.88 47 GLU B O 1
ATOM 2431 N N . ARG B 1 48 ? 27.312 22.312 -11.188 1 87.25 48 ARG B N 1
ATOM 2432 C CA . ARG B 1 48 ? 28.125 22.719 -12.328 1 87.25 48 ARG B CA 1
ATOM 2433 C C . ARG B 1 48 ? 28.781 21.516 -13 1 87.25 48 ARG B C 1
ATOM 2435 O O . ARG B 1 48 ? 28.797 21.422 -14.234 1 87.25 48 ARG B O 1
ATOM 2442 N N . GLU B 1 49 ? 29.297 20.641 -12.203 1 88.19 49 GLU B N 1
ATOM 2443 C CA . GLU B 1 49 ? 29.953 19.453 -12.734 1 88.19 49 GLU B CA 1
ATOM 2444 C C . GLU B 1 49 ? 28.953 18.531 -13.438 1 88.19 49 GLU B C 1
ATOM 2446 O O . GLU B 1 49 ? 29.266 17.938 -14.461 1 88.19 49 GLU B O 1
ATOM 2451 N N . LEU B 1 50 ? 27.75 18.406 -12.906 1 88.75 50 LEU B N 1
ATOM 2452 C CA . LEU B 1 50 ? 26.719 17.578 -13.5 1 88.75 50 LEU B CA 1
ATOM 2453 C C . LEU B 1 50 ? 26.25 18.156 -14.828 1 88.75 50 LEU B C 1
ATOM 2455 O O . LEU B 1 50 ? 26 17.422 -15.781 1 88.75 50 LEU B O 1
ATOM 2459 N N . VAL B 1 51 ? 26.078 19.438 -14.867 1 89.38 51 VAL B N 1
ATOM 2460 C CA . VAL B 1 51 ? 25.734 20.125 -16.109 1 89.38 51 VAL B CA 1
ATOM 2461 C C . VAL B 1 51 ? 26.766 19.797 -17.172 1 89.38 51 VAL B C 1
ATOM 2463 O O . VAL B 1 51 ? 26.422 19.438 -18.297 1 89.38 51 VAL B O 1
ATOM 2466 N N . ALA B 1 52 ? 28.031 19.938 -16.828 1 87 52 ALA B N 1
ATOM 2467 C CA . ALA B 1 52 ? 29.125 19.688 -17.766 1 87 52 ALA B CA 1
ATOM 2468 C C . ALA B 1 52 ? 29.172 18.219 -18.188 1 87 52 ALA B C 1
ATOM 2470 O O . ALA B 1 52 ? 29.359 17.906 -19.359 1 87 52 ALA B O 1
ATOM 2471 N N . ALA B 1 53 ? 28.953 17.375 -17.266 1 85.44 53 ALA B N 1
ATOM 2472 C CA . ALA B 1 53 ? 29.094 15.938 -17.5 1 85.44 53 ALA B CA 1
ATOM 2473 C C . ALA B 1 53 ? 27.969 15.414 -18.391 1 85.44 53 ALA B C 1
ATOM 2475 O O . ALA B 1 53 ? 28.203 14.547 -19.25 1 85.44 53 ALA B O 1
ATOM 2476 N N . TYR B 1 54 ? 26.781 15.969 -18.203 1 87.81 54 TYR B N 1
ATOM 2477 C CA . TYR B 1 54 ? 25.641 15.344 -18.859 1 87.81 54 TYR B CA 1
ATOM 2478 C C . TYR B 1 54 ? 25.047 16.266 -19.922 1 87.81 54 TYR B C 1
ATOM 2480 O O . TYR B 1 54 ? 24.109 15.898 -20.625 1 87.81 54 TYR B O 1
ATOM 2488 N N . GLY B 1 55 ? 25.578 17.438 -20.016 1 87.44 55 GLY B N 1
ATOM 2489 C CA . GLY B 1 55 ? 25.172 18.359 -21.062 1 87.44 55 GLY B CA 1
ATOM 2490 C C . GLY B 1 55 ? 23.734 18.828 -20.922 1 87.44 55 GLY B C 1
ATOM 2491 O O . GLY B 1 55 ? 23 18.906 -21.906 1 87.44 55 GLY B O 1
ATOM 2492 N N . VAL B 1 56 ? 23.328 18.922 -19.75 1 88.12 56 VAL B N 1
ATOM 2493 C CA . VAL B 1 56 ? 21.969 19.406 -19.484 1 88.12 56 VAL B CA 1
ATOM 2494 C C . VAL B 1 56 ? 22.031 20.75 -18.75 1 88.12 56 VAL B C 1
ATOM 2496 O O . VAL B 1 56 ? 23.094 21.141 -18.25 1 88.12 56 VAL B O 1
ATOM 2499 N N . SER B 1 57 ? 20.906 21.5 -18.781 1 88.62 57 SER B N 1
ATOM 2500 C CA . SER B 1 57 ? 20.859 22.812 -18.141 1 88.62 57 SER B CA 1
ATOM 2501 C C . SER B 1 57 ? 20.859 22.688 -16.609 1 88.62 57 SER B C 1
ATOM 2503 O O . SER B 1 57 ? 20.594 21.609 -16.078 1 88.62 57 SER B O 1
ATOM 2505 N N . ARG B 1 58 ? 21.266 23.797 -15.969 1 88.88 58 ARG B N 1
ATOM 2506 C CA . ARG B 1 58 ? 21.203 23.875 -14.508 1 88.88 58 ARG B CA 1
ATOM 2507 C C . ARG B 1 58 ? 19.797 23.594 -14 1 88.88 58 ARG B C 1
ATOM 2509 O O . ARG B 1 58 ? 19.625 22.938 -12.961 1 88.88 58 ARG B O 1
ATOM 2516 N N . ILE B 1 59 ? 18.859 24.047 -14.719 1 84.56 59 ILE B N 1
ATOM 2517 C CA . ILE B 1 59 ? 17.469 23.828 -14.328 1 84.56 59 ILE B CA 1
ATOM 2518 C C . ILE B 1 59 ? 17.141 22.344 -14.359 1 84.56 59 ILE B C 1
ATOM 2520 O O . ILE B 1 59 ? 16.5 21.812 -13.453 1 84.56 59 ILE B O 1
ATOM 2524 N N . THR B 1 60 ? 17.594 21.656 -15.32 1 83.88 60 THR B N 1
ATOM 2525 C CA . THR B 1 60 ? 17.406 20.219 -15.484 1 83.88 60 THR B CA 1
ATOM 2526 C C . THR B 1 60 ? 18.062 19.453 -14.344 1 83.88 60 THR B C 1
ATOM 2528 O O . THR B 1 60 ? 17.469 18.562 -13.758 1 83.88 60 THR B O 1
ATOM 2531 N N . VAL B 1 61 ? 19.344 19.812 -14.023 1 89.75 61 VAL B N 1
ATOM 2532 C CA . VAL B 1 61 ? 20.078 19.172 -12.945 1 89.75 61 VAL B CA 1
ATOM 2533 C C . VAL B 1 61 ? 19.359 19.375 -11.617 1 89.75 61 VAL B C 1
ATOM 2535 O O . VAL B 1 61 ? 19.141 18.422 -10.867 1 89.75 61 VAL B O 1
ATOM 2538 N N . ARG B 1 62 ? 18.938 20.562 -11.422 1 85.38 62 ARG B N 1
ATOM 2539 C CA . ARG B 1 62 ? 18.266 20.891 -10.164 1 85.38 62 ARG B CA 1
ATOM 2540 C C . ARG B 1 62 ? 16.969 20.125 -10.008 1 85.38 62 ARG B C 1
ATOM 2542 O O . ARG B 1 62 ? 16.656 19.625 -8.914 1 85.38 62 ARG B O 1
ATOM 2549 N N . GLN B 1 63 ? 16.297 20.016 -11.023 1 80.69 63 GLN B N 1
ATOM 2550 C CA . GLN B 1 63 ? 15.055 19.266 -10.992 1 80.69 63 GLN B CA 1
ATOM 2551 C C . GLN B 1 63 ? 15.305 17.781 -10.695 1 80.69 63 GLN B C 1
ATOM 2553 O O . GLN B 1 63 ? 14.594 17.188 -9.891 1 80.69 63 GLN B O 1
ATOM 2558 N N . ALA B 1 64 ? 16.281 17.25 -11.344 1 83.69 64 ALA B N 1
ATOM 2559 C CA . ALA B 1 64 ? 16.641 15.844 -11.117 1 83.69 64 ALA B CA 1
ATOM 2560 C C . ALA B 1 64 ? 17.062 15.609 -9.664 1 83.69 64 ALA B C 1
ATOM 2562 O O . ALA B 1 64 ? 16.609 14.648 -9.039 1 83.69 64 ALA B O 1
ATOM 2563 N N . ILE B 1 65 ? 17.891 16.516 -9.18 1 83.81 65 ILE B N 1
ATOM 2564 C CA . ILE B 1 65 ? 18.406 16.406 -7.816 1 83.81 65 ILE B CA 1
ATOM 2565 C C . ILE B 1 65 ? 17.25 16.547 -6.82 1 83.81 65 ILE B C 1
ATOM 2567 O O . ILE B 1 65 ? 17.141 15.766 -5.875 1 83.81 65 ILE B O 1
ATOM 2571 N N . LYS B 1 66 ? 16.438 17.484 -7.121 1 76.75 66 LYS B N 1
ATOM 2572 C CA . LYS B 1 66 ? 15.305 17.703 -6.234 1 76.75 66 LYS B CA 1
ATOM 2573 C C . LYS B 1 66 ? 14.398 16.484 -6.168 1 76.75 66 LYS B C 1
ATOM 2575 O O . LYS B 1 66 ? 13.938 16.094 -5.09 1 76.75 66 LYS B O 1
ATOM 2580 N N . GLU B 1 67 ? 14.227 15.875 -7.277 1 69.44 67 GLU B N 1
ATOM 2581 C CA . GLU B 1 67 ? 13.406 14.672 -7.309 1 69.44 67 GLU B CA 1
ATOM 2582 C C . GLU B 1 67 ? 14.055 13.539 -6.523 1 69.44 67 GLU B C 1
ATOM 2584 O O . GLU B 1 67 ? 13.375 12.82 -5.785 1 69.44 67 GLU B O 1
ATOM 2589 N N . LEU B 1 68 ? 15.281 13.383 -6.684 1 74.25 68 LEU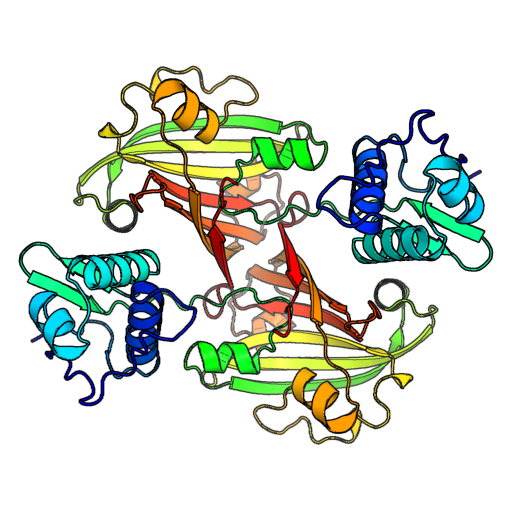 B N 1
ATOM 2590 C CA . LEU B 1 68 ? 16 12.328 -5.973 1 74.25 68 LEU B CA 1
ATOM 2591 C C . LEU B 1 68 ? 16.031 12.609 -4.473 1 74.25 68 LEU B C 1
ATOM 2593 O O . LEU B 1 68 ? 16.031 11.688 -3.662 1 74.25 68 LEU B O 1
ATOM 2597 N N . GLU B 1 69 ? 16.047 13.906 -4.16 1 71.44 69 GLU B N 1
ATOM 2598 C CA . GLU B 1 69 ? 15.945 14.281 -2.752 1 71.44 69 GLU B CA 1
ATOM 2599 C C . GLU B 1 69 ? 14.578 13.914 -2.178 1 71.44 69 GLU B C 1
ATOM 2601 O O . GLU B 1 69 ? 14.492 13.344 -1.087 1 71.44 69 GLU B O 1
ATOM 2606 N N . ASN B 1 70 ? 13.742 14.211 -3 1 60.22 70 ASN B N 1
ATOM 2607 C CA . ASN B 1 70 ? 12.383 13.906 -2.584 1 60.22 70 ASN B CA 1
ATOM 2608 C C . ASN B 1 70 ? 12.172 12.406 -2.396 1 60.22 70 ASN B C 1
ATOM 2610 O O . ASN B 1 70 ? 11.406 11.984 -1.524 1 60.22 70 ASN B O 1
ATOM 2614 N N . LEU B 1 71 ? 12.93 11.672 -3.195 1 56.78 71 LEU B N 1
ATOM 2615 C CA . LEU B 1 71 ? 12.836 10.211 -3.145 1 56.78 71 LEU B CA 1
ATOM 2616 C C . LEU B 1 71 ? 13.742 9.648 -2.055 1 56.78 71 LEU B C 1
ATOM 2618 O O . LEU B 1 71 ? 13.773 8.438 -1.835 1 56.78 71 LEU B O 1
ATOM 2622 N N . GLY B 1 72 ? 14.477 10.508 -1.447 1 59.97 72 GLY B N 1
ATOM 2623 C CA . GLY B 1 72 ? 15.32 10.117 -0.322 1 59.97 72 GLY B CA 1
ATOM 2624 C C . GLY B 1 72 ? 16.703 9.641 -0.739 1 59.97 72 GLY B C 1
ATOM 2625 O O . GLY B 1 72 ? 17.469 9.148 0.088 1 59.97 72 GLY B O 1
ATOM 2626 N N . TYR B 1 73 ? 16.938 9.758 -2.027 1 69.75 73 TYR B N 1
ATOM 2627 C CA . TYR B 1 73 ? 18.219 9.258 -2.516 1 69.75 73 TYR B CA 1
ATOM 2628 C C . TYR B 1 73 ? 19.344 10.25 -2.23 1 69.75 73 TYR B C 1
ATOM 2630 O O . TYR B 1 73 ? 20.5 9.867 -2.135 1 69.75 73 TYR B O 1
ATOM 2638 N N . LEU B 1 74 ? 18.953 11.547 -2.225 1 77.88 74 LEU B N 1
ATOM 2639 C CA . LEU B 1 74 ? 19.953 12.602 -2.064 1 77.88 74 LEU B CA 1
ATOM 2640 C C . LEU B 1 74 ? 19.562 13.555 -0.942 1 77.88 74 LEU B C 1
ATOM 2642 O O . LEU B 1 74 ? 18.391 13.688 -0.613 1 77.88 74 LEU B O 1
ATOM 2646 N N . GLN B 1 75 ? 20.469 14.07 -0.303 1 72.81 75 GLN B N 1
ATOM 2647 C CA . GLN B 1 75 ? 20.281 15.125 0.691 1 72.81 75 GLN B CA 1
ATOM 2648 C C . GLN B 1 75 ? 21.234 16.297 0.45 1 72.81 75 GLN B C 1
ATOM 2650 O O . GLN B 1 75 ? 22.438 16.094 0.352 1 72.81 75 GLN B O 1
ATOM 2655 N N . THR B 1 76 ? 20.578 17.453 0.299 1 75.94 76 THR B N 1
ATOM 2656 C CA . THR B 1 76 ? 21.406 18.641 0.174 1 75.94 76 THR B CA 1
ATOM 2657 C C . THR B 1 76 ? 21.812 19.172 1.549 1 75.94 76 THR B C 1
ATOM 2659 O O . THR B 1 76 ? 20.969 19.328 2.434 1 75.94 76 THR B O 1
ATOM 2662 N N . ARG B 1 77 ? 22.984 19.344 1.811 1 69.19 77 ARG B N 1
ATOM 2663 C CA . ARG B 1 77 ? 23.547 19.984 2.992 1 69.19 77 ARG B CA 1
ATOM 2664 C C . ARG B 1 77 ? 24.078 21.375 2.654 1 69.19 77 ARG B C 1
ATOM 2666 O O . ARG B 1 77 ? 25.062 21.516 1.938 1 69.19 77 ARG B O 1
ATOM 2673 N N . PRO B 1 78 ? 23.359 22.375 3.109 1 73 78 PRO B N 1
ATOM 2674 C CA . PRO B 1 78 ? 23.766 23.75 2.762 1 73 78 PRO B CA 1
ATOM 2675 C C . PRO B 1 78 ? 25.25 24 3.016 1 73 78 PRO B C 1
ATOM 2677 O O . PRO B 1 78 ? 25.75 23.688 4.098 1 73 78 PRO B O 1
ATOM 2680 N N . GLY B 1 79 ? 25.844 24.531 2.051 1 75.88 79 GLY B N 1
ATOM 2681 C CA . GLY B 1 79 ? 27.234 24.906 2.129 1 75.88 79 GLY B CA 1
ATOM 2682 C C . GLY B 1 79 ? 28.188 23.734 1.989 1 75.88 79 GLY B C 1
ATOM 2683 O O . GLY B 1 79 ? 29.406 23.906 1.894 1 75.88 79 GLY B O 1
ATOM 2684 N N . LYS B 1 80 ? 27.75 22.484 2.055 1 76.88 80 LYS B N 1
ATOM 2685 C CA . LYS B 1 80 ? 28.625 21.312 2.031 1 76.88 80 LYS B CA 1
ATOM 2686 C C . LYS B 1 80 ? 28.438 20.5 0.752 1 76.88 80 LYS B C 1
ATOM 2688 O O . LYS B 1 80 ? 29.391 19.922 0.231 1 76.88 80 LYS B O 1
ATOM 2693 N N . GLY B 1 81 ? 27.219 20.5 0.227 1 85.94 81 GLY B N 1
ATOM 2694 C CA . GLY B 1 81 ? 26.984 19.781 -1.015 1 85.94 81 GLY B CA 1
ATOM 2695 C C . GLY B 1 81 ? 25.812 18.828 -0.938 1 85.94 81 GLY B C 1
ATOM 2696 O O . GLY B 1 81 ? 24.953 18.953 -0.057 1 85.94 81 GLY B O 1
ATOM 2697 N N . ILE B 1 82 ? 25.719 17.938 -1.995 1 85.69 82 ILE B N 1
ATOM 2698 C CA . ILE B 1 82 ? 24.641 16.953 -2.107 1 85.69 82 ILE B CA 1
ATOM 2699 C C . ILE B 1 82 ? 25.188 15.555 -1.814 1 85.69 82 ILE B C 1
ATOM 2701 O O . ILE B 1 82 ? 26.219 15.148 -2.375 1 85.69 82 ILE B O 1
ATOM 2705 N N . TYR B 1 83 ? 24.531 14.789 -0.906 1 82.44 83 TYR B N 1
ATOM 2706 C CA . TYR B 1 83 ? 25.031 13.492 -0.475 1 82.44 83 TYR B CA 1
ATOM 2707 C C . TYR B 1 83 ? 24.016 12.391 -0.778 1 82.44 83 TYR B C 1
ATOM 2709 O O . TYR B 1 83 ? 22.812 12.625 -0.747 1 82.44 83 TYR B O 1
ATOM 2717 N N . VAL B 1 84 ? 24.656 11.227 -1.112 1 76.88 84 VAL B N 1
ATOM 2718 C CA . VAL B 1 84 ? 23.828 10.039 -1.319 1 76.88 84 VAL B CA 1
ATOM 2719 C C . VAL B 1 84 ? 23.344 9.508 0.027 1 76.88 84 VAL B C 1
ATOM 2721 O O . VAL B 1 84 ? 24.125 9.383 0.973 1 76.88 84 VAL B O 1
ATOM 2724 N N . THR B 1 85 ? 22.047 9.344 0.12 1 66.19 85 THR B N 1
ATOM 2725 C CA . THR B 1 85 ? 21.453 8.758 1.32 1 66.19 85 THR B CA 1
ATOM 2726 C C . THR B 1 85 ? 20.766 7.434 1.001 1 66.19 85 THR B C 1
ATOM 2728 O O . THR B 1 85 ? 20.516 7.133 -0.165 1 66.19 85 THR B O 1
ATOM 2731 N N . ALA B 1 86 ? 20.984 6.473 1.932 1 49.94 86 ALA B N 1
ATOM 2732 C CA . ALA B 1 86 ? 20.266 5.207 1.774 1 49.94 86 ALA B CA 1
ATOM 2733 C C . ALA B 1 86 ? 18.766 5.414 1.89 1 49.94 86 ALA B C 1
ATOM 2735 O O . ALA B 1 86 ? 18.266 5.863 2.926 1 49.94 86 ALA B O 1
ATOM 2736 N N . PRO B 1 87 ? 18.266 5.434 0.698 1 42.47 87 PRO B N 1
ATOM 2737 C CA . PRO B 1 87 ? 16.828 5.469 0.923 1 42.47 87 PRO B CA 1
ATOM 2738 C C . PRO B 1 87 ? 16.328 4.301 1.769 1 42.47 87 PRO B C 1
ATOM 2740 O O . PRO B 1 87 ? 16.938 3.227 1.761 1 42.47 87 PRO B O 1
ATOM 2743 N N . ALA B 1 88 ? 15.719 4.492 2.785 1 40.78 88 ALA B N 1
ATOM 2744 C CA . ALA B 1 88 ? 15.07 3.324 3.369 1 40.78 88 ALA B CA 1
ATOM 2745 C C . ALA B 1 88 ? 14.469 2.428 2.287 1 40.78 88 ALA B C 1
ATOM 2747 O O . ALA B 1 88 ? 14.031 2.916 1.243 1 40.78 88 ALA B O 1
ATOM 2748 N N . PRO B 1 89 ? 15.055 1.093 2.256 1 37.97 89 PRO B N 1
ATOM 2749 C CA . PRO B 1 89 ? 14.5 0.214 1.225 1 37.97 89 PRO B CA 1
ATOM 2750 C C . PRO B 1 89 ? 13.016 0.48 0.959 1 37.97 89 PRO B C 1
ATOM 2752 O O . PRO B 1 89 ? 12.258 0.753 1.893 1 37.97 89 PRO B O 1
ATOM 2755 N N . PHE B 1 90 ? 12.727 1.078 -0.172 1 37.78 90 PHE B N 1
ATOM 2756 C CA . PHE B 1 90 ? 11.352 1.335 -0.595 1 37.78 90 PHE B CA 1
ATOM 2757 C C . PHE B 1 90 ? 10.914 0.322 -1.645 1 37.78 90 PHE B C 1
ATOM 2759 O O . PHE B 1 90 ? 11.641 0.058 -2.604 1 37.78 90 PHE B O 1
ATOM 2766 N N . TYR B 1 91 ? 10.148 -0.677 -1.236 1 34.06 91 TYR B N 1
ATOM 2767 C CA . TYR B 1 91 ? 9.625 -1.603 -2.234 1 34.06 91 TYR B CA 1
ATOM 2768 C C . TYR B 1 91 ? 8.305 -1.102 -2.803 1 34.06 91 TYR B C 1
ATOM 2770 O O . TYR B 1 91 ? 7.328 -0.941 -2.068 1 34.06 91 TYR B O 1
ATOM 2778 N N . GLU B 1 92 ? 8.438 -0.663 -3.969 1 40.31 92 GLU B N 1
ATOM 2779 C CA . GLU B 1 92 ? 7.219 -0.178 -4.609 1 40.31 92 GLU B CA 1
ATOM 2780 C C . GLU B 1 92 ? 6.195 -1.298 -4.766 1 40.31 92 GLU B C 1
ATOM 2782 O O . GLU B 1 92 ? 6.539 -2.406 -5.184 1 40.31 92 GLU B O 1
ATOM 2787 N N . LEU B 1 93 ? 5.129 -1.09 -4.047 1 46.66 93 LEU B N 1
ATOM 2788 C CA . LEU B 1 93 ? 4.012 -1.994 -4.293 1 46.66 93 LEU B CA 1
ATOM 2789 C C . LEU B 1 93 ? 3.645 -2.014 -5.773 1 46.66 93 LEU B C 1
ATOM 2791 O O . LEU B 1 93 ? 3.295 -0.979 -6.344 1 46.66 93 LEU B O 1
ATOM 2795 N N . GLU B 1 94 ? 4.434 -2.744 -6.598 1 46.41 94 GLU B N 1
ATOM 2796 C CA . GLU B 1 94 ? 4.023 -2.963 -7.984 1 46.41 94 GLU B CA 1
ATOM 2797 C C . GLU B 1 94 ? 3.225 -4.254 -8.125 1 46.41 94 GLU B C 1
ATOM 2799 O O . GLU B 1 94 ? 3.727 -5.34 -7.82 1 46.41 94 GLU B O 1
ATOM 2804 N N . VAL B 1 95 ? 1.911 -4.121 -8 1 51.56 95 VAL B N 1
ATOM 2805 C CA . VAL B 1 95 ? 0.96 -5.227 -7.938 1 51.56 95 VAL B CA 1
ATOM 2806 C C . VAL B 1 95 ? 1.257 -6.23 -9.047 1 51.56 95 VAL B C 1
ATOM 2808 O O . VAL B 1 95 ? 1.067 -7.434 -8.875 1 51.56 95 VAL B O 1
ATOM 2811 N N . VAL B 1 96 ? 1.979 -5.832 -10.203 1 58.59 96 VAL B N 1
ATOM 2812 C CA . VAL B 1 96 ? 2.152 -6.902 -11.18 1 58.59 96 VAL B CA 1
ATOM 2813 C C . VAL B 1 96 ? 3.641 -7.125 -11.445 1 58.59 96 VAL B C 1
ATOM 2815 O O . VAL B 1 96 ? 4.016 -7.695 -12.469 1 58.59 96 VAL B O 1
ATOM 2818 N N . ARG B 1 97 ? 4.438 -6.707 -10.516 1 64.12 97 ARG B N 1
ATOM 2819 C CA . ARG B 1 97 ? 5.852 -7.051 -10.602 1 64.12 97 ARG B CA 1
ATOM 2820 C C . ARG B 1 97 ? 6.191 -8.203 -9.664 1 64.12 97 ARG B C 1
ATOM 2822 O O . ARG B 1 97 ? 5.66 -8.281 -8.555 1 64.12 97 ARG B O 1
ATOM 2829 N N . SER B 1 98 ? 7 -9.047 -10.25 1 76.06 98 SER B N 1
ATOM 2830 C CA . SER B 1 98 ? 7.391 -10.188 -9.43 1 76.06 98 SER B CA 1
ATOM 2831 C C . SER B 1 98 ? 8.312 -9.766 -8.289 1 76.06 98 SER B C 1
ATOM 2833 O O . SER B 1 98 ? 8.953 -8.711 -8.359 1 76.06 98 SER B O 1
ATOM 2835 N N . PHE B 1 99 ? 8.312 -10.461 -7.258 1 82.75 99 PHE B N 1
ATOM 2836 C CA . PHE B 1 99 ? 9.234 -10.289 -6.141 1 82.75 99 PHE B CA 1
ATOM 2837 C C . PHE B 1 99 ? 10.672 -10.172 -6.633 1 82.75 99 PHE B C 1
ATOM 2839 O O . PHE B 1 99 ? 11.414 -9.305 -6.188 1 82.75 99 PHE B O 1
ATOM 2846 N N . THR B 1 100 ? 10.969 -11.031 -7.637 1 79.19 100 THR B N 1
ATOM 2847 C CA . THR B 1 100 ? 12.328 -11.094 -8.172 1 79.19 100 THR B CA 1
ATOM 2848 C C . THR B 1 100 ? 12.68 -9.797 -8.898 1 79.19 100 THR B C 1
ATOM 2850 O O . THR B 1 100 ? 13.758 -9.234 -8.688 1 79.19 100 THR B O 1
ATOM 2853 N N . GLN B 1 101 ? 11.828 -9.391 -9.68 1 73.75 101 GLN B N 1
ATOM 2854 C CA . GLN B 1 101 ? 12.047 -8.148 -10.414 1 73.75 101 GLN B CA 1
ATOM 2855 C C . GLN B 1 101 ? 12.18 -6.961 -9.469 1 73.75 101 GLN B C 1
ATOM 2857 O O . GLN B 1 101 ? 13.023 -6.086 -9.664 1 73.75 101 GLN B O 1
ATOM 2862 N N . THR B 1 102 ? 11.398 -6.98 -8.477 1 74.31 102 THR B N 1
ATOM 2863 C CA . THR B 1 102 ? 11.43 -5.914 -7.484 1 74.31 102 THR B CA 1
ATOM 2864 C C . THR B 1 102 ? 12.75 -5.926 -6.719 1 74.31 102 THR B C 1
ATOM 2866 O O . THR B 1 102 ? 13.336 -4.871 -6.465 1 74.31 102 THR B O 1
ATOM 2869 N N . ALA B 1 103 ? 13.195 -7.102 -6.355 1 78.12 103 ALA B N 1
ATOM 2870 C CA . ALA B 1 103 ? 14.469 -7.23 -5.66 1 78.12 103 ALA B CA 1
ATOM 2871 C C . ALA B 1 103 ? 15.609 -6.668 -6.504 1 78.12 103 ALA B C 1
ATOM 2873 O O . ALA B 1 103 ? 16.406 -5.859 -6.023 1 78.12 103 ALA B O 1
ATOM 2874 N N . HIS B 1 104 ? 15.57 -7.043 -7.758 1 74 104 HIS B N 1
ATOM 2875 C CA . HIS B 1 104 ? 16.625 -6.586 -8.656 1 74 104 HIS B CA 1
ATOM 2876 C C . HIS B 1 104 ? 16.547 -5.078 -8.867 1 74 104 HIS B C 1
ATOM 2878 O O . HIS B 1 104 ? 17.578 -4.402 -8.891 1 74 104 HIS B O 1
ATOM 2884 N N . ALA B 1 105 ? 15.359 -4.633 -8.992 1 65.19 105 ALA B N 1
ATOM 2885 C CA . ALA B 1 105 ? 15.156 -3.197 -9.195 1 65.19 105 ALA B CA 1
ATOM 2886 C C . ALA B 1 105 ? 15.672 -2.402 -7.996 1 65.19 105 ALA B C 1
ATOM 2888 O O . ALA B 1 105 ? 16 -1.222 -8.125 1 65.19 105 ALA B O 1
ATOM 2889 N N . ASN B 1 106 ? 15.781 -3.047 -6.844 1 65.81 106 ASN B N 1
ATOM 2890 C CA . ASN B 1 106 ? 16.266 -2.393 -5.629 1 65.81 106 ASN B CA 1
ATOM 2891 C C . ASN B 1 106 ? 17.672 -2.859 -5.258 1 65.81 106 ASN B C 1
ATOM 2893 O O . ASN B 1 106 ? 18.094 -2.689 -4.117 1 65.81 106 ASN B O 1
ATOM 2897 N N . ASN B 1 107 ? 18.297 -3.537 -6.16 1 67.69 107 ASN B N 1
ATOM 2898 C CA . ASN B 1 107 ? 19.672 -3.982 -6.043 1 67.69 107 ASN B CA 1
ATOM 2899 C C . ASN B 1 107 ? 19.859 -4.941 -4.867 1 67.69 107 ASN B C 1
ATOM 2901 O O . ASN B 1 107 ? 20.812 -4.812 -4.102 1 67.69 107 ASN B O 1
ATOM 2905 N N . ARG B 1 108 ? 18.922 -5.754 -4.723 1 74 108 ARG B N 1
ATOM 2906 C CA . ARG B 1 108 ? 18.984 -6.812 -3.717 1 74 108 ARG B CA 1
ATOM 2907 C C . ARG B 1 108 ? 19 -8.188 -4.371 1 74 108 ARG B C 1
ATOM 2909 O O . ARG B 1 108 ? 18.562 -8.344 -5.512 1 74 108 ARG B O 1
ATOM 2916 N N . LYS B 1 109 ? 19.625 -9.141 -3.713 1 81.44 109 LYS B N 1
ATOM 2917 C CA . LYS B 1 109 ? 19.656 -10.508 -4.219 1 81.44 109 LYS B CA 1
ATOM 2918 C C . LYS B 1 109 ? 18.391 -11.273 -3.832 1 81.44 109 LYS B C 1
ATOM 2920 O O . LYS B 1 109 ? 18.141 -11.508 -2.648 1 81.44 109 LYS B O 1
ATOM 2925 N N . PRO B 1 110 ? 17.625 -11.625 -4.836 1 87.75 110 PRO B N 1
ATOM 2926 C CA . PRO B 1 110 ? 16.438 -12.422 -4.512 1 87.75 110 PRO B CA 1
ATOM 2927 C C . PRO B 1 110 ? 16.781 -13.875 -4.199 1 87.75 110 PRO B C 1
ATOM 2929 O O . PRO B 1 110 ? 17.75 -14.414 -4.727 1 87.75 110 PRO B O 1
ATOM 2932 N N . GLY B 1 111 ? 16.031 -14.484 -3.277 1 90.19 111 GLY B N 1
ATOM 2933 C CA . GLY B 1 111 ? 16.094 -15.898 -2.953 1 90.19 111 GLY B CA 1
ATOM 2934 C C . GLY B 1 111 ? 14.758 -16.469 -2.504 1 90.19 111 GLY B C 1
ATOM 2935 O O . GLY B 1 111 ? 13.758 -15.758 -2.469 1 90.19 111 GLY B O 1
ATOM 2936 N N . MET B 1 112 ? 14.789 -17.797 -2.361 1 92.62 112 MET B N 1
ATOM 2937 C CA . MET B 1 112 ? 13.562 -18.406 -1.862 1 92.62 112 MET B CA 1
ATOM 2938 C C . MET B 1 112 ? 13.844 -19.781 -1.261 1 92.62 112 MET B C 1
ATOM 2940 O O . MET B 1 112 ? 14.906 -20.359 -1.498 1 92.62 112 MET B O 1
ATOM 2944 N N . ARG B 1 113 ? 13.055 -20.234 -0.419 1 94.31 113 ARG B N 1
ATOM 2945 C CA . ARG B 1 113 ? 12.938 -21.594 0.08 1 94.31 113 ARG B CA 1
ATOM 2946 C C . ARG B 1 113 ? 11.516 -22.125 -0.088 1 94.31 113 ARG B C 1
ATOM 2948 O O . ARG B 1 113 ? 10.562 -21.484 0.364 1 94.31 113 ARG B O 1
ATOM 2955 N N . LEU B 1 114 ? 11.445 -23.219 -0.758 1 95.38 114 LEU B N 1
ATOM 2956 C CA . LEU B 1 114 ? 10.133 -23.844 -0.936 1 95.38 114 LEU B CA 1
ATOM 2957 C C . LEU B 1 114 ? 9.641 -24.453 0.371 1 95.38 114 LEU B C 1
ATOM 2959 O O . LEU B 1 114 ? 10.367 -25.219 1.017 1 95.38 114 LEU B O 1
ATOM 2963 N N . LEU B 1 115 ? 8.5 -24.078 0.736 1 96.19 115 LEU B N 1
ATOM 2964 C CA . LEU B 1 115 ? 7.91 -24.625 1.956 1 96.19 115 LEU B CA 1
ATOM 2965 C C . LEU B 1 115 ? 6.898 -25.719 1.631 1 96.19 115 LEU B C 1
ATOM 2967 O O . LEU B 1 115 ? 6.844 -26.75 2.314 1 96.19 115 LEU B O 1
ATOM 2971 N N . LYS B 1 116 ? 6.059 -25.484 0.695 1 96.19 116 LYS B N 1
ATOM 2972 C CA . LYS B 1 116 ? 5.039 -26.453 0.282 1 96.19 116 LYS B CA 1
ATOM 2973 C C . LYS B 1 116 ? 4.664 -26.25 -1.186 1 96.19 116 LYS B C 1
ATOM 2975 O O . LYS B 1 116 ? 4.598 -25.125 -1.67 1 96.19 116 LYS B O 1
ATOM 2980 N N . ALA B 1 117 ? 4.469 -27.266 -1.949 1 96 117 ALA B N 1
ATOM 2981 C CA . ALA B 1 117 ? 3.969 -27.297 -3.322 1 96 117 ALA B CA 1
ATOM 2982 C C . ALA B 1 117 ? 3.07 -28.516 -3.549 1 96 117 ALA B C 1
ATOM 2984 O O . ALA B 1 117 ? 3.521 -29.656 -3.441 1 96 117 ALA B O 1
ATOM 2985 N N . GLU B 1 118 ? 1.846 -28.266 -3.861 1 97.25 118 GLU B N 1
ATOM 2986 C CA . GLU B 1 118 ? 0.925 -29.375 -4.023 1 97.25 118 GLU B CA 1
ATOM 2987 C C . GLU B 1 118 ? -0.327 -28.953 -4.789 1 97.25 118 GLU B C 1
ATOM 2989 O O . GLU B 1 118 ? -0.586 -27.766 -4.957 1 97.25 118 GLU B O 1
ATOM 2994 N N . ILE B 1 119 ? -0.991 -29.953 -5.297 1 97.69 119 ILE B N 1
ATOM 2995 C CA . ILE B 1 119 ? -2.33 -29.719 -5.828 1 97.69 119 ILE B CA 1
ATOM 2996 C C . ILE B 1 119 ? -3.365 -29.938 -4.727 1 97.69 119 ILE B C 1
ATOM 2998 O O . ILE B 1 119 ? -3.32 -30.938 -4.012 1 97.69 119 ILE B O 1
ATOM 3002 N N . VAL B 1 120 ? -4.188 -29.016 -4.574 1 97.62 120 VAL B N 1
ATOM 3003 C CA . VAL B 1 120 ? -5.234 -29.125 -3.564 1 97.62 120 VAL B CA 1
ATOM 3004 C C . VAL B 1 120 ? -6.59 -28.812 -4.195 1 97.62 120 VAL B C 1
ATOM 3006 O O . VAL B 1 120 ? -6.66 -28.281 -5.305 1 97.62 120 VAL B O 1
ATOM 3009 N N . ARG B 1 121 ? -7.652 -29.25 -3.533 1 97.62 121 ARG B N 1
ATOM 3010 C CA . ARG B 1 121 ? -9.008 -28.859 -3.926 1 97.62 121 ARG B CA 1
ATOM 3011 C C . ARG B 1 121 ? -9.391 -27.516 -3.305 1 97.62 121 ARG B C 1
ATOM 3013 O O . ARG B 1 121 ? -9.305 -27.344 -2.086 1 97.62 121 ARG B O 1
ATOM 3020 N N . ALA B 1 122 ? -9.828 -26.625 -4.137 1 95.12 122 ALA B N 1
ATOM 3021 C CA . ALA B 1 122 ? -10.094 -25.25 -3.697 1 95.12 122 ALA B CA 1
ATOM 3022 C C . ALA B 1 122 ? -11.367 -25.188 -2.861 1 95.12 122 ALA B C 1
ATOM 3024 O O . ALA B 1 122 ? -12.414 -25.688 -3.273 1 95.12 122 ALA B O 1
ATOM 3025 N N . ASP B 1 123 ? -11.273 -24.578 -1.686 1 90.56 123 ASP B N 1
ATOM 3026 C CA . ASP B 1 123 ? -12.484 -24.188 -0.969 1 90.56 123 ASP B CA 1
ATOM 3027 C C . ASP B 1 123 ? -13.055 -22.891 -1.513 1 90.56 123 ASP B C 1
ATOM 3029 O O . ASP B 1 123 ? -12.516 -22.312 -2.465 1 90.56 123 ASP B O 1
ATOM 3033 N N . THR B 1 124 ? -14.117 -22.469 -0.938 1 82.25 124 THR B N 1
ATOM 3034 C CA . THR B 1 124 ? -14.836 -21.312 -1.452 1 82.25 124 THR B CA 1
ATOM 3035 C C . THR B 1 124 ? -13.953 -20.062 -1.417 1 82.25 124 THR B C 1
ATOM 3037 O O . THR B 1 124 ? -14 -19.234 -2.332 1 82.25 124 THR B O 1
ATOM 3040 N N . GLU B 1 125 ? -13.094 -19.953 -0.421 1 81.12 125 GLU B N 1
ATOM 3041 C CA . GLU B 1 125 ? -12.258 -18.781 -0.234 1 81.12 125 GLU B CA 1
ATOM 3042 C C . GLU B 1 125 ? -11.211 -18.672 -1.338 1 81.12 125 GLU B C 1
ATOM 3044 O O . GLU B 1 125 ? -10.852 -17.562 -1.747 1 81.12 125 GLU B O 1
ATOM 3049 N N . VAL B 1 126 ? -10.836 -19.781 -1.813 1 89.06 126 VAL B N 1
ATOM 3050 C CA . VAL B 1 126 ? -9.82 -19.828 -2.863 1 89.06 126 VAL B CA 1
ATOM 3051 C C . VAL B 1 126 ? -10.5 -19.875 -4.23 1 89.06 126 VAL B C 1
ATOM 3053 O O . VAL B 1 126 ? -10.078 -19.172 -5.164 1 89.06 126 VAL B O 1
ATOM 3056 N N . ALA B 1 127 ? -11.57 -20.609 -4.391 1 86.06 127 ALA B N 1
ATOM 3057 C CA . ALA B 1 127 ? -12.219 -20.859 -5.676 1 86.06 127 ALA B CA 1
ATOM 3058 C C . ALA B 1 127 ? -12.875 -19.594 -6.211 1 86.06 127 ALA B C 1
ATOM 3060 O O . ALA B 1 127 ? -12.758 -19.281 -7.402 1 86.06 127 ALA B O 1
ATOM 3061 N N . ARG B 1 128 ? -13.406 -18.875 -5.359 1 76.69 128 ARG B N 1
ATOM 3062 C CA . ARG B 1 128 ? -14.219 -17.734 -5.766 1 76.69 128 ARG B CA 1
ATOM 3063 C C . ARG B 1 128 ? -13.367 -16.688 -6.477 1 76.69 128 ARG B C 1
ATOM 3065 O O . ARG B 1 128 ? -13.648 -16.312 -7.617 1 76.69 128 ARG B O 1
ATOM 3072 N N . PRO B 1 129 ? -12.266 -16.25 -5.801 1 77.25 129 PRO B N 1
ATOM 3073 C CA . PRO B 1 129 ? -11.477 -15.227 -6.484 1 77.25 129 PRO B CA 1
ATOM 3074 C C . PRO B 1 129 ? -10.789 -15.758 -7.742 1 77.25 129 PRO B C 1
ATOM 3076 O O . PRO B 1 129 ? -10.438 -14.984 -8.633 1 77.25 129 PRO B O 1
ATOM 3079 N N . LEU B 1 130 ? -10.672 -17.047 -7.895 1 85.75 130 LEU B N 1
ATOM 3080 C CA . LEU B 1 130 ? -10.07 -17.656 -9.07 1 85.75 130 LEU B CA 1
ATOM 3081 C C . LEU B 1 130 ? -11.117 -17.922 -10.148 1 85.75 130 LEU B C 1
ATOM 3083 O O . LEU B 1 130 ? -10.781 -18.391 -11.234 1 85.75 130 LEU B O 1
ATOM 3087 N N . SER B 1 131 ? -12.32 -17.609 -9.82 1 79.44 131 SER B N 1
ATOM 3088 C CA . SER B 1 131 ? -13.438 -17.875 -10.719 1 79.44 131 SER B CA 1
ATOM 3089 C C . SER B 1 131 ? -13.508 -19.359 -11.094 1 79.44 131 SER B C 1
ATOM 3091 O O . SER B 1 131 ? -13.656 -19.703 -12.266 1 79.44 131 SER B O 1
ATOM 3093 N N . LEU B 1 132 ? -13.312 -20.188 -10.109 1 82.31 132 LEU B N 1
ATOM 3094 C CA . LEU B 1 132 ? -13.391 -21.641 -10.258 1 82.31 132 LEU B CA 1
ATOM 3095 C C . LEU B 1 132 ? -14.523 -22.219 -9.422 1 82.31 132 LEU B C 1
ATOM 3097 O O . LEU B 1 132 ? -14.953 -21.609 -8.438 1 82.31 132 LEU B O 1
ATOM 3101 N N . PRO B 1 133 ? -15.07 -23.344 -9.844 1 83.25 133 PRO B N 1
ATOM 3102 C CA . PRO B 1 133 ? -16 -24.016 -8.938 1 83.25 133 PRO B CA 1
ATOM 3103 C C . PRO B 1 133 ? -15.336 -24.531 -7.664 1 83.25 133 PRO B C 1
ATOM 3105 O O . PRO B 1 133 ? -14.164 -24.922 -7.695 1 83.25 133 PRO B O 1
ATOM 3108 N N . THR B 1 134 ? -16.109 -24.469 -6.609 1 87.88 134 THR B N 1
ATOM 3109 C CA . THR B 1 134 ? -15.602 -25.062 -5.383 1 87.88 134 THR B CA 1
ATOM 3110 C C . THR B 1 134 ? -15.219 -26.516 -5.609 1 87.88 134 THR B C 1
ATOM 3112 O O . THR B 1 134 ? -15.938 -27.266 -6.281 1 87.88 134 THR B O 1
ATOM 3115 N N . GLY B 1 135 ? -14.094 -26.844 -5.129 1 94.62 135 GLY B N 1
ATOM 3116 C CA . GLY B 1 135 ? -13.609 -28.203 -5.305 1 94.62 135 GLY B CA 1
ATOM 3117 C C . GLY B 1 135 ? -12.672 -28.359 -6.484 1 94.62 135 GLY B C 1
ATOM 3118 O O . GLY B 1 135 ? -12.031 -29.391 -6.645 1 94.62 135 GLY B O 1
ATOM 3119 N N . ALA B 1 136 ? -12.539 -27.375 -7.285 1 93.88 136 ALA B N 1
ATOM 3120 C CA . ALA B 1 136 ? -11.633 -27.422 -8.422 1 93.88 136 ALA B CA 1
ATOM 3121 C C . ALA B 1 136 ? -10.195 -27.656 -7.965 1 93.88 136 ALA B C 1
ATOM 3123 O O . ALA B 1 136 ? -9.812 -27.234 -6.867 1 93.88 136 ALA B O 1
ATOM 3124 N N . GLU B 1 137 ? -9.414 -28.266 -8.844 1 97.25 137 GLU B N 1
ATOM 3125 C CA . GLU B 1 137 ? -8 -28.484 -8.547 1 97.25 137 GLU B CA 1
ATOM 3126 C C . GLU B 1 137 ? -7.191 -27.219 -8.766 1 97.25 137 GLU B C 1
ATOM 3128 O O . GLU B 1 137 ? -7.238 -26.625 -9.844 1 97.25 137 GLU B O 1
ATOM 3133 N N . VAL B 1 138 ? -6.469 -26.875 -7.695 1 98 138 VAL B N 1
ATOM 3134 C CA . VAL B 1 138 ? -5.59 -25.703 -7.777 1 98 138 VAL B CA 1
ATOM 3135 C C . VAL B 1 138 ? -4.191 -26.078 -7.293 1 98 138 VAL B C 1
ATOM 3137 O O . VAL B 1 138 ? -4.035 -26.969 -6.449 1 98 138 VAL B O 1
ATOM 3140 N N . VAL B 1 139 ? -3.225 -25.438 -7.891 1 98.19 139 VAL B N 1
ATOM 3141 C CA . VAL B 1 139 ? -1.857 -25.547 -7.395 1 98.19 139 VAL B CA 1
ATOM 3142 C C . VAL B 1 139 ? -1.65 -24.578 -6.23 1 98.19 139 VAL B C 1
ATOM 3144 O O . VAL B 1 139 ? -2.074 -23.422 -6.289 1 98.19 139 VAL B O 1
ATOM 3147 N N . PHE B 1 140 ? -1.126 -25.125 -5.168 1 97.75 140 PHE B N 1
ATOM 3148 C CA . PHE B 1 140 ? -0.725 -24.328 -4.012 1 97.75 140 PHE B CA 1
ATOM 3149 C C . PHE B 1 140 ? 0.792 -24.297 -3.879 1 97.75 140 PHE B C 1
ATOM 3151 O O . PHE B 1 140 ? 1.439 -25.344 -3.83 1 97.75 140 PHE B O 1
ATOM 3158 N N . LEU B 1 141 ? 1.354 -23.094 -3.941 1 96.56 141 LEU B N 1
ATOM 3159 C CA . LEU B 1 141 ? 2.783 -22.875 -3.746 1 96.56 141 LEU B CA 1
ATOM 3160 C C . LEU B 1 141 ? 3.031 -21.969 -2.543 1 96.56 141 LEU B C 1
ATOM 3162 O O . LEU B 1 141 ? 2.521 -20.844 -2.488 1 96.56 141 LEU B O 1
ATOM 3166 N N . GLU B 1 142 ? 3.684 -22.469 -1.5 1 96.81 142 GLU B N 1
ATOM 3167 C CA . GLU B 1 142 ? 4.121 -21.688 -0.353 1 96.81 142 GLU B CA 1
ATOM 3168 C C . GLU B 1 142 ? 5.641 -21.562 -0.316 1 96.81 142 GLU B C 1
ATOM 3170 O O . GLU B 1 142 ? 6.352 -22.562 -0.31 1 96.81 142 GLU B O 1
ATOM 3175 N N . ARG B 1 143 ? 6.102 -20.391 -0.288 1 96.06 143 ARG B N 1
ATOM 3176 C CA . ARG B 1 143 ? 7.535 -20.141 -0.36 1 96.06 143 ARG B CA 1
ATOM 3177 C C . ARG B 1 143 ? 7.953 -19.078 0.657 1 96.06 143 ARG B C 1
ATOM 3179 O O . ARG B 1 143 ? 7.195 -18.141 0.941 1 96.06 143 ARG B O 1
ATOM 3186 N N . LEU B 1 144 ? 9.102 -19.266 1.232 1 96.75 144 LEU B N 1
ATOM 3187 C CA . LEU B 1 144 ? 9.797 -18.219 1.967 1 96.75 144 LEU B CA 1
ATOM 3188 C C . LEU B 1 144 ? 10.719 -17.422 1.044 1 96.75 144 LEU B C 1
ATOM 3190 O O . LEU B 1 144 ? 11.633 -18 0.435 1 96.75 144 LEU B O 1
ATOM 3194 N N . ARG B 1 145 ? 10.414 -16.188 0.862 1 94 145 ARG B N 1
ATOM 3195 C CA . ARG B 1 145 ? 11.234 -15.336 0.006 1 94 145 ARG B CA 1
ATOM 3196 C C . ARG B 1 145 ? 12.352 -14.672 0.806 1 94 145 ARG B C 1
ATOM 3198 O O . ARG B 1 145 ? 12.141 -14.25 1.944 1 94 145 ARG B O 1
ATOM 3205 N N . LEU B 1 146 ? 13.43 -14.555 0.126 1 92.12 146 LEU B N 1
ATOM 3206 C CA . LEU B 1 146 ? 14.617 -14.008 0.78 1 92.12 146 LEU B CA 1
ATOM 3207 C C . LEU B 1 146 ? 15.164 -12.812 0.003 1 92.12 146 LEU B C 1
ATOM 3209 O O . LEU B 1 146 ? 15.07 -12.773 -1.226 1 92.12 146 LEU B O 1
ATOM 3213 N N . LEU B 1 147 ? 15.625 -11.852 0.733 1 85.38 147 LEU B N 1
ATOM 3214 C CA . LEU B 1 147 ? 16.453 -10.781 0.195 1 85.38 147 LEU B CA 1
ATOM 3215 C C . LEU B 1 147 ? 17.828 -10.766 0.86 1 85.38 147 LEU B C 1
ATOM 3217 O O . LEU B 1 147 ? 17.922 -10.695 2.086 1 85.38 147 LEU B O 1
ATOM 3221 N N . ASP B 1 148 ? 18.891 -10.914 0.045 1 84 148 ASP B N 1
ATOM 3222 C CA . ASP B 1 148 ? 20.234 -10.992 0.583 1 84 148 ASP B CA 1
ATOM 3223 C C . ASP B 1 148 ? 20.344 -12.039 1.686 1 84 148 ASP B C 1
ATOM 3225 O O . ASP B 1 148 ? 20.859 -11.766 2.768 1 84 148 ASP B O 1
ATOM 3229 N N . ASP B 1 149 ? 19.625 -13.07 1.498 1 87.44 149 ASP B N 1
ATOM 3230 C CA . ASP B 1 149 ? 19.672 -14.281 2.311 1 87.44 149 ASP B CA 1
ATOM 3231 C C . ASP B 1 149 ? 18.922 -14.094 3.627 1 87.44 149 ASP B C 1
ATOM 3233 O O . ASP B 1 149 ? 19.031 -14.914 4.535 1 87.44 149 ASP B O 1
ATOM 3237 N N . LEU B 1 150 ? 18.188 -13.008 3.754 1 90.38 150 LEU B N 1
ATOM 3238 C CA . LEU B 1 150 ? 17.344 -12.773 4.914 1 90.38 150 LEU B CA 1
ATOM 3239 C C . LEU B 1 150 ? 15.875 -13.008 4.57 1 90.38 150 LEU B C 1
ATOM 3241 O O . LEU B 1 150 ? 15.391 -12.547 3.533 1 90.38 150 LEU B O 1
ATOM 3245 N N . PRO B 1 151 ? 15.18 -13.742 5.457 1 95.88 151 PRO B N 1
ATOM 3246 C CA . PRO B 1 151 ? 13.758 -13.961 5.195 1 95.88 151 PRO B CA 1
ATOM 3247 C C . PRO B 1 151 ? 12.945 -12.664 5.277 1 95.88 151 PRO B C 1
ATOM 3249 O O . PRO B 1 151 ? 13.086 -11.906 6.238 1 95.88 151 PRO B O 1
ATOM 3252 N N . VAL B 1 152 ? 12.055 -12.516 4.246 1 93.38 152 VAL B N 1
ATOM 3253 C CA . VAL B 1 152 ? 11.359 -11.234 4.238 1 93.38 152 VAL B CA 1
ATOM 3254 C C . VAL B 1 152 ? 9.867 -11.461 4 1 93.38 152 VAL B C 1
ATOM 3256 O O . VAL B 1 152 ? 9.039 -10.633 4.387 1 93.38 152 VAL B O 1
ATOM 3259 N N . VAL B 1 153 ? 9.492 -12.586 3.357 1 95.75 153 VAL B N 1
ATOM 3260 C CA . VAL B 1 153 ? 8.086 -12.781 3.02 1 95.75 153 VAL B CA 1
ATOM 3261 C C . VAL B 1 153 ? 7.746 -14.273 3.068 1 95.75 153 VAL B C 1
ATOM 3263 O O . VAL B 1 153 ? 8.516 -15.109 2.592 1 95.75 153 VAL B O 1
ATOM 3266 N N . VAL B 1 154 ? 6.676 -14.594 3.75 1 97.75 154 VAL B N 1
ATOM 3267 C CA . VAL B 1 154 ? 6 -15.867 3.506 1 97.75 154 VAL B CA 1
ATOM 3268 C C . VAL B 1 154 ? 4.906 -15.68 2.457 1 97.75 154 VAL B C 1
ATOM 3270 O O . VAL B 1 154 ? 3.928 -14.969 2.693 1 97.75 154 VAL B O 1
ATOM 3273 N N . GLN B 1 155 ? 5.121 -16.281 1.32 1 95.88 155 GLN B N 1
ATOM 3274 C CA . GLN B 1 155 ? 4.234 -16.062 0.184 1 95.88 155 GLN B CA 1
ATOM 3275 C C . GLN B 1 155 ? 3.479 -17.328 -0.188 1 95.88 155 GLN B C 1
ATOM 3277 O O . GLN B 1 155 ? 4.078 -18.406 -0.318 1 95.88 155 GLN B O 1
ATOM 3282 N N . ARG B 1 156 ? 2.203 -17.203 -0.315 1 96.88 156 ARG B N 1
ATOM 3283 C CA . ARG B 1 156 ? 1.334 -18.281 -0.78 1 96.88 156 ARG B CA 1
ATOM 3284 C C . ARG B 1 156 ? 0.643 -17.906 -2.086 1 96.88 156 ARG B C 1
ATOM 3286 O O . ARG B 1 156 ? 0.124 -16.781 -2.221 1 96.88 156 ARG B O 1
ATOM 3293 N N . ASP B 1 157 ? 0.694 -18.781 -3.008 1 96.38 157 ASP B N 1
ATOM 3294 C CA . ASP B 1 157 ? 0.044 -18.578 -4.301 1 96.38 157 ASP B CA 1
ATOM 3295 C C . ASP B 1 157 ? -0.887 -19.734 -4.633 1 96.38 157 ASP B C 1
ATOM 3297 O O . ASP B 1 157 ? -0.563 -20.906 -4.363 1 96.38 157 ASP B O 1
ATOM 3301 N N . TRP B 1 158 ? -1.972 -19.375 -5.168 1 97 158 TRP B N 1
ATOM 3302 C CA . TRP B 1 158 ? -2.924 -20.344 -5.707 1 97 158 TRP B CA 1
ATOM 3303 C C . TRP B 1 158 ? -3.258 -20.031 -7.16 1 97 158 TRP B C 1
ATOM 3305 O O . TRP B 1 158 ? -3.424 -18.859 -7.527 1 97 158 TRP B O 1
ATOM 3315 N N . PHE B 1 159 ? -3.367 -20.984 -8.008 1 96.81 159 PHE B N 1
ATOM 3316 C CA . PHE B 1 159 ? -3.836 -20.844 -9.383 1 96.81 159 PHE B CA 1
ATOM 3317 C C . PHE B 1 159 ? -4.402 -22.172 -9.891 1 96.81 159 PHE B C 1
ATOM 3319 O O . PHE B 1 159 ? -4.121 -23.234 -9.336 1 96.81 159 PHE B O 1
ATOM 3326 N N . SER B 1 160 ? -5.188 -22.062 -10.93 1 95.88 160 SER B N 1
ATOM 3327 C CA . SER B 1 160 ? -5.793 -23.266 -11.508 1 95.88 160 SER B CA 1
ATOM 3328 C C . SER B 1 160 ? -4.73 -24.266 -11.961 1 95.88 160 SER B C 1
ATOM 3330 O O . SER B 1 160 ? -3.768 -23.875 -12.633 1 95.88 160 SER B O 1
ATOM 3332 N N . ALA B 1 161 ? -4.98 -25.547 -11.586 1 96.56 161 ALA B N 1
ATOM 3333 C CA . ALA B 1 161 ? -4.043 -26.578 -12.023 1 96.56 161 ALA B CA 1
ATOM 3334 C C . ALA B 1 161 ? -4.012 -26.672 -13.547 1 96.56 161 ALA B C 1
ATOM 3336 O O . ALA B 1 161 ? -2.967 -26.969 -14.133 1 96.56 161 ALA B O 1
ATOM 3337 N N . SER B 1 162 ? -5.125 -26.422 -14.148 1 94.19 162 SER B N 1
ATOM 3338 C CA . SER B 1 162 ? -5.234 -26.547 -15.602 1 94.19 162 SER B CA 1
ATOM 3339 C C . SER B 1 162 ? -4.531 -25.391 -16.312 1 94.19 162 SER B C 1
ATOM 3341 O O . SER B 1 162 ? -4.223 -25.469 -17.5 1 94.19 162 SER B O 1
ATOM 3343 N N . LEU B 1 163 ? -4.289 -24.344 -15.625 1 92.62 163 LEU B N 1
ATOM 3344 C CA . LEU B 1 163 ? -3.633 -23.172 -1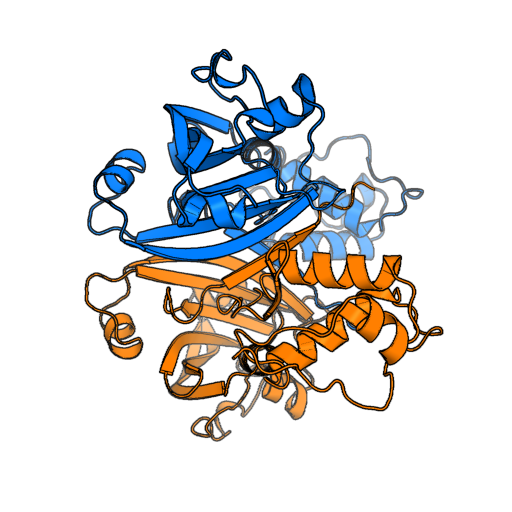6.203 1 92.62 163 LEU B CA 1
ATOM 3345 C C . LEU B 1 163 ? -2.156 -23.453 -16.453 1 92.62 163 LEU B C 1
ATOM 3347 O O . LEU B 1 163 ? -1.574 -22.906 -17.391 1 92.62 163 LEU B O 1
ATOM 3351 N N . ALA B 1 164 ? -1.555 -24.234 -15.648 1 93.88 164 ALA B N 1
ATOM 3352 C CA . ALA B 1 164 ? -0.122 -24.5 -15.75 1 93.88 164 ALA B CA 1
ATOM 3353 C C . ALA B 1 164 ? 0.184 -25.984 -15.508 1 93.88 164 ALA B C 1
ATOM 3355 O O . ALA B 1 164 ? 0.867 -26.328 -14.547 1 93.88 164 ALA B O 1
ATOM 3356 N N . PRO B 1 165 ? -0.216 -26.766 -16.5 1 94.56 165 PRO B N 1
ATOM 3357 C CA . PRO B 1 165 ? 0.047 -28.188 -16.328 1 94.56 165 PRO B CA 1
ATOM 3358 C C . PRO B 1 165 ? 1.535 -28.516 -16.203 1 94.56 165 PRO B C 1
ATOM 3360 O O . PRO B 1 165 ? 2.344 -28.016 -17 1 94.56 165 PRO B O 1
ATOM 3363 N N . GLY B 1 166 ? 1.902 -29.266 -15.148 1 94.44 166 GLY B N 1
ATOM 3364 C CA . GLY B 1 166 ? 3.275 -29.703 -14.984 1 94.44 166 GLY B CA 1
ATOM 3365 C C . GLY B 1 166 ? 4.148 -28.703 -14.25 1 94.44 166 GLY B C 1
ATOM 3366 O O . GLY B 1 166 ? 5.355 -28.922 -14.109 1 94.44 166 GLY B O 1
ATOM 3367 N N . ILE B 1 167 ? 3.602 -27.688 -13.727 1 94.25 167 ILE B N 1
ATOM 3368 C CA . ILE B 1 167 ? 4.402 -26.641 -13.117 1 94.25 167 ILE B CA 1
ATOM 3369 C C . ILE B 1 167 ? 5.105 -27.172 -11.875 1 94.25 167 ILE B C 1
ATOM 3371 O O . ILE B 1 167 ? 6.195 -26.703 -11.516 1 94.25 167 ILE B O 1
ATOM 3375 N N . LEU B 1 168 ? 4.547 -28.141 -11.258 1 94.44 168 LEU B N 1
ATOM 3376 C CA . LEU B 1 168 ? 5.125 -28.688 -10.039 1 94.44 168 LEU B CA 1
ATOM 3377 C C . LEU B 1 168 ? 6.281 -29.625 -10.359 1 94.44 168 LEU B C 1
ATOM 3379 O O . LEU B 1 168 ? 7.016 -30.031 -9.453 1 94.44 168 LEU B O 1
ATOM 3383 N N . ASP B 1 169 ? 6.488 -29.922 -11.578 1 92.5 169 ASP B N 1
ATOM 3384 C CA . ASP B 1 169 ? 7.609 -30.75 -11.992 1 92.5 169 ASP B CA 1
ATOM 3385 C C . ASP B 1 169 ? 8.906 -29.938 -12.055 1 92.5 169 ASP B C 1
ATOM 3387 O O . ASP B 1 169 ? 9.992 -30.516 -12.117 1 92.5 169 ASP B O 1
ATOM 3391 N N . ILE B 1 170 ? 8.711 -28.703 -12.055 1 89.38 170 ILE B N 1
ATOM 3392 C CA . ILE B 1 170 ? 9.875 -27.828 -12.023 1 89.38 170 ILE B CA 1
ATOM 3393 C C . ILE B 1 170 ? 10.562 -27.906 -10.664 1 89.38 170 ILE B C 1
ATOM 3395 O O . ILE B 1 170 ? 9.906 -28.156 -9.648 1 89.38 170 ILE B O 1
ATOM 3399 N N . ASP B 1 171 ? 11.883 -27.766 -10.719 1 89.62 171 ASP B N 1
ATOM 3400 C CA . ASP B 1 171 ? 12.617 -27.75 -9.461 1 89.62 171 ASP B CA 1
ATOM 3401 C C . ASP B 1 171 ? 12.477 -26.391 -8.766 1 89.62 171 ASP B C 1
ATOM 3403 O O . ASP B 1 171 ? 13.219 -25.453 -9.07 1 89.62 171 ASP B O 1
ATOM 3407 N N . TRP B 1 172 ? 11.664 -26.328 -7.801 1 86.88 172 TRP B N 1
ATOM 3408 C CA . TRP B 1 172 ? 11.383 -25.078 -7.102 1 86.88 172 TRP B CA 1
ATOM 3409 C C . TRP B 1 172 ? 12.367 -24.859 -5.953 1 86.88 172 TRP B C 1
ATOM 3411 O O . TRP B 1 172 ? 12.25 -23.891 -5.203 1 86.88 172 TRP B O 1
ATOM 3421 N N . THR B 1 173 ? 13.359 -25.719 -5.844 1 80.75 173 THR B N 1
ATOM 3422 C CA . THR B 1 173 ? 14.344 -25.578 -4.773 1 80.75 173 THR B CA 1
ATOM 3423 C C . THR B 1 173 ? 15.516 -24.719 -5.227 1 80.75 173 THR B C 1
ATOM 3425 O O . THR B 1 173 ? 16.359 -24.328 -4.414 1 80.75 173 THR B O 1
ATOM 3428 N N . VAL B 1 174 ? 15.414 -24.359 -6.5 1 78.81 174 VAL B N 1
ATOM 3429 C CA . VAL B 1 174 ? 16.438 -23.469 -7.008 1 78.81 174 VAL B CA 1
ATOM 3430 C C . VAL B 1 174 ? 16.297 -22.094 -6.363 1 78.81 174 VAL B C 1
ATOM 3432 O O . VAL B 1 174 ? 15.188 -21.688 -5.992 1 78.81 174 VAL B O 1
ATOM 3435 N N . GLU B 1 175 ? 17.297 -21.328 -6.219 1 74.38 175 GLU B N 1
ATOM 3436 C CA . GLU B 1 175 ? 17.453 -20.156 -5.348 1 74.38 175 GLU B CA 1
ATOM 3437 C C . GLU B 1 175 ? 16.453 -19.062 -5.723 1 74.38 175 GLU B C 1
ATOM 3439 O O . GLU B 1 175 ? 15.984 -18.328 -4.859 1 74.38 175 GLU B O 1
ATOM 3444 N N . ASN B 1 176 ? 16.141 -18.875 -6.926 1 77.5 176 ASN B N 1
ATOM 3445 C CA . ASN B 1 176 ? 15.234 -17.766 -7.223 1 77.5 176 ASN B CA 1
ATOM 3446 C C . ASN B 1 176 ? 14.344 -18.078 -8.422 1 77.5 176 ASN B C 1
ATOM 3448 O O . ASN B 1 176 ? 14.414 -17.406 -9.453 1 77.5 176 ASN B O 1
ATOM 3452 N N . ARG B 1 177 ? 13.516 -19 -8.273 1 81.88 177 ARG B N 1
ATOM 3453 C CA . ARG B 1 177 ? 12.562 -19.281 -9.336 1 81.88 177 ARG B CA 1
ATOM 3454 C C . ARG B 1 177 ? 11.352 -18.359 -9.242 1 81.88 177 ARG B C 1
ATOM 3456 O O . ARG B 1 177 ? 10.648 -18.359 -8.227 1 81.88 177 ARG B O 1
ATOM 3463 N N . SER B 1 178 ? 11.164 -17.594 -10.289 1 86.31 178 SER B N 1
ATOM 3464 C CA . SER B 1 178 ? 10.039 -16.656 -10.359 1 86.31 178 SER B CA 1
ATOM 3465 C C . SER B 1 178 ? 8.789 -17.344 -10.898 1 86.31 178 SER B C 1
ATOM 3467 O O . SER B 1 178 ? 8.797 -17.891 -12 1 86.31 178 SER B O 1
ATOM 3469 N N . LEU B 1 179 ? 7.73 -17.328 -10.086 1 90.44 179 LEU B N 1
ATOM 3470 C CA . LEU B 1 179 ? 6.465 -17.891 -10.562 1 90.44 179 LEU B CA 1
ATOM 3471 C C . LEU B 1 179 ? 6.016 -17.188 -11.836 1 90.44 179 LEU B C 1
ATOM 3473 O O . LEU B 1 179 ? 5.641 -17.844 -12.812 1 90.44 179 LEU B O 1
ATOM 3477 N N . TYR B 1 180 ? 6.043 -15.898 -11.852 1 88.44 180 TYR B N 1
ATOM 3478 C CA . TYR B 1 180 ? 5.598 -15.156 -13.023 1 88.44 180 TYR B CA 1
ATOM 3479 C C . TYR B 1 180 ? 6.535 -15.383 -14.203 1 88.44 180 TYR B C 1
ATOM 3481 O O . TYR B 1 180 ? 6.098 -15.398 -15.352 1 88.44 180 TYR B O 1
ATOM 3489 N N . GLY B 1 181 ? 7.789 -15.531 -13.859 1 87.06 181 GLY B N 1
ATOM 3490 C CA . GLY B 1 181 ? 8.703 -15.93 -14.914 1 87.06 181 GLY B CA 1
ATOM 3491 C C . GLY B 1 181 ? 8.344 -17.266 -15.539 1 87.06 181 GLY B C 1
ATOM 3492 O O . GLY B 1 181 ? 8.383 -17.406 -16.766 1 87.06 181 GLY B O 1
ATOM 3493 N N . GLU B 1 182 ? 8 -18.203 -14.734 1 90.94 182 GLU B N 1
ATOM 3494 C CA . GLU B 1 182 ? 7.617 -19.516 -15.234 1 90.94 182 GLU B CA 1
ATOM 3495 C C . GLU B 1 182 ? 6.301 -19.453 -16 1 90.94 182 GLU B C 1
ATOM 3497 O O . GLU B 1 182 ? 6.148 -20.094 -17.031 1 90.94 182 GLU B O 1
ATOM 3502 N N . PHE B 1 183 ? 5.328 -18.688 -15.469 1 92.19 183 PHE B N 1
ATOM 3503 C CA . PHE B 1 183 ? 4.082 -18.469 -16.203 1 92.19 183 PHE B CA 1
ATOM 3504 C C . PHE B 1 183 ? 4.359 -17.984 -17.609 1 92.19 183 PHE B C 1
ATOM 3506 O O . PHE B 1 183 ? 3.828 -18.531 -18.578 1 92.19 183 PHE B O 1
ATOM 3513 N N . GLU B 1 184 ? 5.191 -17 -17.6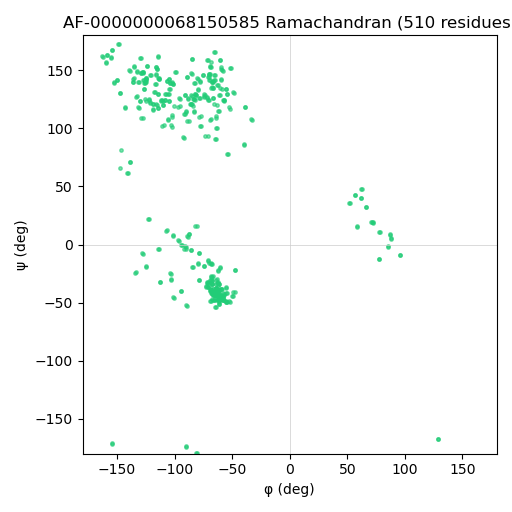88 1 89.25 184 GLU B N 1
ATOM 3514 C CA . GLU B 1 184 ? 5.469 -16.359 -18.969 1 89.25 184 GLU B CA 1
ATOM 3515 C C . GLU B 1 184 ? 6.242 -17.297 -19.891 1 89.25 184 GLU B C 1
ATOM 3517 O O . GLU B 1 184 ? 5.848 -17.516 -21.031 1 89.25 184 GLU B O 1
ATOM 3522 N N . ASN B 1 185 ? 7.266 -17.906 -19.469 1 90.81 185 ASN B N 1
ATOM 3523 C CA . ASN B 1 185 ? 8.195 -18.688 -20.281 1 90.81 185 ASN B CA 1
ATOM 3524 C C . ASN B 1 185 ? 7.586 -20.016 -20.719 1 90.81 185 ASN B C 1
ATOM 3526 O O . ASN B 1 185 ? 7.801 -20.453 -21.859 1 90.81 185 ASN B O 1
ATOM 3530 N N . ARG B 1 186 ? 6.809 -20.625 -19.922 1 93 186 ARG B N 1
ATOM 3531 C CA . ARG B 1 186 ? 6.371 -22 -20.188 1 93 186 ARG B CA 1
ATOM 3532 C C . ARG B 1 186 ? 4.93 -22.016 -20.688 1 93 186 ARG B C 1
ATOM 3534 O O . ARG B 1 186 ? 4.547 -22.906 -21.453 1 93 186 ARG B O 1
ATOM 3541 N N . TYR B 1 187 ? 4.203 -20.969 -20.312 1 94.44 187 TYR B N 1
ATOM 3542 C CA . TYR B 1 187 ? 2.775 -21.078 -20.594 1 94.44 187 TYR B CA 1
ATOM 3543 C C . TYR B 1 187 ? 2.285 -19.844 -21.344 1 94.44 187 TYR B C 1
ATOM 3545 O O . TYR B 1 187 ? 1.12 -19.781 -21.75 1 94.44 187 TYR B O 1
ATOM 3553 N N . GLY B 1 188 ? 3.119 -18.875 -21.469 1 92.25 188 GLY B N 1
ATOM 3554 C CA . GLY B 1 188 ? 2.734 -17.672 -22.188 1 92.25 188 GLY B CA 1
ATOM 3555 C C . GLY B 1 188 ? 1.734 -16.812 -21.422 1 92.25 188 GLY B C 1
ATOM 3556 O O . GLY B 1 188 ? 1.003 -16.031 -22.031 1 92.25 188 GLY B O 1
ATOM 3557 N N . ILE B 1 189 ? 1.644 -17.016 -20.172 1 89.69 189 ILE B N 1
ATOM 3558 C CA . ILE B 1 189 ? 0.712 -16.266 -19.328 1 89.69 189 ILE B CA 1
ATOM 3559 C C . ILE B 1 189 ? 1.431 -15.086 -18.688 1 89.69 189 ILE B C 1
ATOM 3561 O O . ILE B 1 189 ? 2.479 -15.25 -18.062 1 89.69 189 ILE B O 1
ATOM 3565 N N . VAL B 1 190 ? 0.902 -13.914 -18.875 1 84.31 190 VAL B N 1
ATOM 3566 C CA . VAL B 1 190 ? 1.495 -12.711 -18.312 1 84.31 190 VAL B CA 1
ATOM 3567 C C . VAL B 1 190 ? 0.435 -11.93 -17.531 1 84.31 190 VAL B C 1
ATOM 3569 O O . VAL B 1 190 ? -0.471 -11.344 -18.141 1 84.31 190 VAL B O 1
ATOM 3572 N N . PRO B 1 191 ? 0.595 -11.961 -16.188 1 84.81 191 PRO B N 1
ATOM 3573 C CA . PRO B 1 191 ? -0.298 -11.055 -15.461 1 84.81 191 PRO B CA 1
ATOM 3574 C C . PRO B 1 191 ? -0.066 -9.586 -15.812 1 84.81 191 PRO B C 1
ATOM 3576 O O . PRO B 1 191 ? 1.082 -9.141 -15.891 1 84.81 191 PRO B O 1
ATOM 3579 N N . THR B 1 192 ? -1.141 -8.828 -15.992 1 74.25 192 THR B N 1
ATOM 3580 C CA . THR B 1 192 ? -1.021 -7.441 -16.438 1 74.25 192 THR B CA 1
ATOM 3581 C C . THR B 1 192 ? -1.727 -6.5 -15.469 1 74.25 192 THR B C 1
ATOM 3583 O O . THR B 1 192 ? -1.489 -5.289 -15.484 1 74.25 192 THR B O 1
ATOM 3586 N N . ARG B 1 193 ? -2.566 -7.098 -14.727 1 73.56 193 ARG B N 1
ATOM 3587 C CA . ARG B 1 193 ? -3.318 -6.316 -13.75 1 73.56 193 ARG B CA 1
ATOM 3588 C C . ARG B 1 193 ? -3.367 -7.031 -12.398 1 73.56 193 ARG B C 1
ATOM 3590 O O . ARG B 1 193 ? -3.256 -8.258 -12.336 1 73.56 193 ARG B O 1
ATOM 3597 N N . GLY B 1 194 ? -3.496 -6.188 -11.406 1 76.81 194 GLY B N 1
ATOM 3598 C CA . GLY B 1 194 ? -3.594 -6.758 -10.07 1 76.81 194 GLY B CA 1
ATOM 3599 C C . GLY B 1 194 ? -4.426 -5.914 -9.125 1 76.81 194 GLY B C 1
ATOM 3600 O O . GLY B 1 194 ? -4.445 -4.688 -9.234 1 76.81 194 GLY B O 1
ATOM 3601 N N . GLN B 1 195 ? -5.148 -6.57 -8.344 1 74.69 195 GLN B N 1
ATOM 3602 C CA . GLN B 1 195 ? -5.84 -5.953 -7.219 1 74.69 195 GLN B CA 1
ATOM 3603 C C . GLN B 1 195 ? -5.262 -6.43 -5.891 1 74.69 195 GLN B C 1
ATOM 3605 O O . GLN B 1 195 ? -5.18 -7.633 -5.637 1 74.69 195 GLN B O 1
ATOM 3610 N N . SER B 1 196 ? -4.863 -5.414 -5.145 1 82.75 196 SER B N 1
ATOM 3611 C CA . SER B 1 196 ? -4.176 -5.77 -3.906 1 82.75 196 SER B CA 1
ATOM 3612 C C . SER B 1 196 ? -4.848 -5.133 -2.695 1 82.75 196 SER B C 1
ATOM 3614 O O . SER B 1 196 ? -5.371 -4.02 -2.785 1 82.75 196 SER B O 1
ATOM 3616 N N . THR B 1 197 ? -4.863 -5.84 -1.659 1 82.31 197 THR B N 1
ATOM 3617 C CA . THR B 1 197 ? -5.297 -5.336 -0.361 1 82.31 197 THR B CA 1
ATOM 3618 C C . THR B 1 197 ? -4.191 -5.488 0.677 1 82.31 197 THR B C 1
ATOM 3620 O O . THR B 1 197 ? -3.656 -6.586 0.866 1 82.31 197 THR B O 1
ATOM 3623 N N . LEU B 1 198 ? -3.896 -4.316 1.271 1 87.88 198 LEU B N 1
ATOM 3624 C CA . LEU B 1 198 ? -2.875 -4.301 2.311 1 87.88 198 LEU B CA 1
ATOM 3625 C C . LEU B 1 198 ? -3.508 -4.203 3.695 1 87.88 198 LEU B C 1
ATOM 3627 O O . LEU B 1 198 ? -4.48 -3.471 3.887 1 87.88 198 LEU B O 1
ATOM 3631 N N . SER B 1 199 ? -2.98 -4.93 4.59 1 90.06 199 SER B N 1
ATOM 3632 C CA . SER B 1 199 ? -3.408 -4.898 5.984 1 90.06 199 SER B CA 1
ATOM 3633 C C . SER B 1 199 ? -2.285 -5.344 6.914 1 90.06 199 SER B C 1
ATOM 3635 O O . SER B 1 199 ? -1.11 -5.309 6.539 1 90.06 199 SER B O 1
ATOM 3637 N N . ALA B 1 200 ? -2.67 -5.516 8.164 1 94.81 200 ALA B N 1
ATOM 3638 C CA . ALA B 1 200 ? -1.75 -6.031 9.172 1 94.81 200 ALA B CA 1
ATOM 3639 C C . ALA B 1 200 ? -2.449 -7.027 10.094 1 94.81 200 ALA B C 1
ATOM 3641 O O . ALA B 1 200 ? -3.67 -6.977 10.266 1 94.81 200 ALA B O 1
ATOM 3642 N N . ARG B 1 201 ? -1.703 -7.93 10.578 1 95.62 201 ARG B N 1
ATOM 3643 C CA . ARG B 1 201 ? -2.176 -8.867 11.594 1 95.62 201 ARG B CA 1
ATOM 3644 C C . ARG B 1 201 ? -1.017 -9.398 12.43 1 95.62 201 ARG B C 1
ATOM 3646 O O . ARG B 1 201 ? 0.149 -9.141 12.117 1 95.62 201 ARG B O 1
ATOM 3653 N N . LEU B 1 202 ? -1.409 -10.062 13.562 1 96.44 202 LEU B N 1
ATOM 3654 C CA . LEU B 1 202 ? -0.379 -10.781 14.297 1 96.44 202 LEU B CA 1
ATOM 3655 C C . LEU B 1 202 ? 0.141 -11.961 13.477 1 96.44 202 LEU B C 1
ATOM 3657 O O . LEU B 1 202 ? -0.633 -12.648 12.805 1 96.44 202 LEU B O 1
ATOM 3661 N N . ALA B 1 203 ? 1.47 -12.156 13.562 1 97.12 203 ALA B N 1
ATOM 3662 C CA . ALA B 1 203 ? 2.078 -13.305 12.906 1 97.12 203 ALA B CA 1
ATOM 3663 C C . ALA B 1 203 ? 1.643 -14.609 13.57 1 97.12 203 ALA B C 1
ATOM 3665 O O . ALA B 1 203 ? 1.533 -14.68 14.797 1 97.12 203 ALA B O 1
ATOM 3666 N N . SER B 1 204 ? 1.386 -15.609 12.719 1 96.88 204 SER B N 1
ATOM 3667 C CA . SER B 1 204 ? 1.273 -16.938 13.297 1 96.88 204 SER B CA 1
ATOM 3668 C C . SER B 1 204 ? 2.604 -17.406 13.883 1 96.88 204 SER B C 1
ATOM 3670 O O . SER B 1 204 ? 3.648 -16.812 13.609 1 96.88 204 SER B O 1
ATOM 3672 N N . ASP B 1 205 ? 2.512 -18.469 14.688 1 96.81 205 ASP B N 1
ATOM 3673 C CA . ASP B 1 205 ? 3.748 -19 15.242 1 96.81 205 ASP B CA 1
ATOM 3674 C C . ASP B 1 205 ? 4.723 -19.406 14.141 1 96.81 205 ASP B C 1
ATOM 3676 O O . ASP B 1 205 ? 5.918 -19.125 14.227 1 96.81 205 ASP B O 1
ATOM 3680 N N . LEU B 1 206 ? 4.242 -20.047 13.188 1 96.94 206 LEU B N 1
ATOM 3681 C CA . LEU B 1 206 ? 5.07 -20.5 12.078 1 96.94 206 LEU B CA 1
ATOM 3682 C C . LEU B 1 206 ? 5.668 -19.312 11.328 1 96.94 206 LEU B C 1
ATOM 3684 O O . LEU B 1 206 ? 6.863 -19.297 11.031 1 96.94 206 LEU B O 1
ATOM 3688 N N . GLU B 1 207 ? 4.902 -18.359 11.023 1 97.56 207 GLU B N 1
ATOM 3689 C CA . GLU B 1 207 ? 5.375 -17.172 10.328 1 97.56 207 GLU B CA 1
ATOM 3690 C C . GLU B 1 207 ? 6.461 -16.453 11.125 1 97.56 207 GLU B C 1
ATOM 3692 O O . GLU B 1 207 ? 7.473 -16.016 10.57 1 97.56 207 GLU B O 1
ATOM 3697 N N . ALA B 1 208 ? 6.195 -16.281 12.445 1 97.69 208 ALA B N 1
ATOM 3698 C CA . ALA B 1 208 ? 7.18 -15.625 13.305 1 97.69 208 ALA B CA 1
ATOM 3699 C C . ALA B 1 208 ? 8.516 -16.359 13.266 1 97.69 208 ALA B C 1
ATOM 3701 O O . ALA B 1 208 ? 9.57 -15.727 13.188 1 97.69 208 ALA B O 1
ATOM 3702 N N . SER B 1 209 ? 8.391 -17.625 13.305 1 98 209 SER B N 1
ATOM 3703 C CA . SER B 1 209 ? 9.602 -18.438 13.258 1 98 209 SER B CA 1
ATOM 3704 C C . SER B 1 209 ? 10.312 -18.281 11.914 1 98 209 SER B C 1
ATOM 3706 O O . SER B 1 209 ? 11.516 -18.016 11.867 1 98 209 SER B O 1
ATOM 3708 N N . LEU B 1 210 ? 9.594 -18.375 10.828 1 98.12 210 LEU B N 1
ATOM 3709 C CA . LEU B 1 210 ? 10.156 -18.312 9.477 1 98.12 210 LEU B CA 1
ATOM 3710 C C . LEU B 1 210 ? 10.766 -16.938 9.219 1 98.12 210 LEU B C 1
ATOM 3712 O O . LEU B 1 210 ? 11.82 -16.828 8.578 1 98.12 210 LEU B O 1
ATOM 3716 N N . LEU B 1 211 ? 10.109 -15.922 9.734 1 97.88 211 LEU B N 1
ATOM 3717 C CA . LEU B 1 211 ? 10.531 -14.547 9.461 1 97.88 211 LEU B CA 1
ATOM 3718 C C . LEU B 1 211 ? 11.469 -14.039 10.555 1 97.88 211 LEU B C 1
ATOM 3720 O O . LEU B 1 211 ? 11.883 -12.875 10.531 1 97.88 211 LEU B O 1
ATOM 3724 N N . GLN B 1 212 ? 11.734 -14.883 11.531 1 96.19 212 GLN B N 1
ATOM 3725 C CA . GLN B 1 212 ? 12.656 -14.562 12.609 1 96.19 212 GLN B CA 1
ATOM 3726 C C . GLN B 1 212 ? 12.164 -13.359 13.414 1 96.19 212 GLN B C 1
ATOM 3728 O O . GLN B 1 212 ? 12.93 -12.43 13.688 1 96.19 212 GLN B O 1
ATOM 3733 N N . LEU B 1 213 ? 10.953 -13.43 13.742 1 95.44 213 LEU B N 1
ATOM 3734 C CA . LEU B 1 213 ? 10.336 -12.391 14.555 1 95.44 213 LEU B CA 1
ATOM 3735 C C . LEU B 1 213 ? 10.133 -12.875 15.992 1 95.44 213 LEU B C 1
ATOM 3737 O O . LEU B 1 213 ? 9.773 -14.031 16.219 1 95.44 213 LEU B O 1
ATOM 3741 N N . GLU B 1 214 ? 10.336 -11.953 16.906 1 94.88 214 GLU B N 1
ATOM 3742 C CA . GLU B 1 214 ? 10.008 -12.25 18.297 1 94.88 214 GLU B CA 1
ATOM 3743 C C . GLU B 1 214 ? 8.508 -12.102 18.547 1 94.88 214 GLU B C 1
ATOM 3745 O O . GLU B 1 214 ? 7.914 -11.078 18.203 1 94.88 214 GLU B O 1
ATOM 3750 N N . ARG B 1 215 ? 7.953 -13.117 19.234 1 94.75 215 ARG B N 1
ATOM 3751 C CA . ARG B 1 215 ? 6.512 -13.109 19.469 1 94.75 215 ARG B CA 1
ATOM 3752 C C . ARG B 1 215 ? 6.168 -12.297 20.719 1 94.75 215 ARG B C 1
ATOM 3754 O O . ARG B 1 215 ? 6.91 -12.312 21.703 1 94.75 215 ARG B O 1
ATOM 3761 N N . PRO B 1 216 ? 5.008 -11.625 20.766 1 95.88 216 PRO B N 1
ATOM 3762 C CA . PRO B 1 216 ? 4.098 -11.422 19.625 1 95.88 216 PRO B CA 1
ATOM 3763 C C . PRO B 1 216 ? 4.668 -10.469 18.578 1 95.88 216 PRO B C 1
ATOM 3765 O O . PRO B 1 216 ? 5.449 -9.57 18.906 1 95.88 216 PRO B O 1
ATOM 3768 N N . ALA B 1 217 ? 4.387 -10.75 17.328 1 96.31 217 ALA B N 1
ATOM 3769 C CA . ALA B 1 217 ? 4.895 -9.93 16.234 1 96.31 217 ALA B CA 1
ATOM 3770 C C . ALA B 1 217 ? 3.783 -9.594 15.25 1 96.31 217 ALA B C 1
ATOM 3772 O O . ALA B 1 217 ? 2.816 -10.344 15.109 1 96.31 217 ALA B O 1
ATOM 3773 N N . ALA B 1 218 ? 3.936 -8.445 14.672 1 97.44 218 ALA B N 1
ATOM 3774 C CA . ALA B 1 218 ? 3.031 -8.047 13.594 1 97.44 218 ALA B CA 1
ATOM 3775 C C . ALA B 1 218 ? 3.664 -8.289 12.227 1 97.44 218 ALA B C 1
ATOM 3777 O O . ALA B 1 218 ? 4.887 -8.219 12.086 1 97.44 218 ALA B O 1
ATOM 3778 N N . VAL B 1 219 ? 2.826 -8.586 11.273 1 97.31 219 VAL B N 1
ATOM 3779 C CA . VAL B 1 219 ? 3.262 -8.688 9.883 1 97.31 219 VAL B CA 1
ATOM 3780 C C . VAL B 1 219 ? 2.375 -7.812 9 1 97.31 219 VAL B C 1
ATOM 3782 O O . VAL B 1 219 ? 1.196 -7.609 9.297 1 97.31 219 VAL B O 1
ATOM 3785 N N . LEU B 1 220 ? 2.967 -7.312 7.969 1 94.19 220 LEU B N 1
ATOM 3786 C CA . LEU B 1 220 ? 2.244 -6.668 6.875 1 94.19 220 LEU B CA 1
ATOM 3787 C C . LEU B 1 220 ? 1.695 -7.703 5.902 1 94.19 220 LEU B C 1
ATOM 3789 O O . LEU B 1 220 ? 2.42 -8.602 5.473 1 94.19 220 LEU B O 1
ATOM 3793 N N . THR B 1 221 ? 0.422 -7.562 5.633 1 93.62 221 THR B N 1
ATOM 3794 C CA . THR B 1 221 ? -0.171 -8.562 4.75 1 93.62 221 THR B CA 1
ATOM 3795 C C . THR B 1 221 ? -0.594 -7.926 3.428 1 93.62 221 THR B C 1
ATOM 3797 O O . THR B 1 221 ? -1.01 -6.77 3.393 1 93.62 221 THR B O 1
ATOM 3800 N N . LEU B 1 222 ? -0.402 -8.688 2.41 1 91 222 LEU B N 1
ATOM 3801 C CA . LEU B 1 222 ? -0.85 -8.32 1.071 1 91 222 LEU B CA 1
ATOM 3802 C C . LEU B 1 222 ? -1.595 -9.484 0.415 1 91 222 LEU B C 1
ATOM 3804 O O . LEU B 1 222 ? -1.037 -10.57 0.247 1 91 222 LEU B O 1
ATOM 3808 N N . ASP B 1 223 ? -2.836 -9.25 0.118 1 87.69 223 ASP B N 1
ATOM 3809 C CA . ASP B 1 223 ? -3.641 -10.156 -0.696 1 87.69 223 ASP B CA 1
ATOM 3810 C C . ASP B 1 223 ? -3.848 -9.594 -2.102 1 87.69 223 ASP B C 1
ATOM 3812 O O . ASP B 1 223 ? -4.215 -8.43 -2.264 1 87.69 223 ASP B O 1
ATOM 3816 N N . GLN B 1 224 ? -3.557 -10.453 -3.092 1 88.31 224 GLN B N 1
ATOM 3817 C CA . GLN B 1 224 ? -3.617 -9.938 -4.457 1 88.31 224 GLN B CA 1
ATOM 3818 C C . GLN B 1 224 ? -4.32 -10.93 -5.383 1 88.31 224 GLN B C 1
ATOM 3820 O O . GLN B 1 224 ? -4.152 -12.141 -5.25 1 88.31 224 GLN B O 1
ATOM 3825 N N . ILE B 1 225 ? -5.094 -10.391 -6.219 1 83.5 225 ILE B N 1
ATOM 3826 C CA . ILE B 1 225 ? -5.602 -11.109 -7.383 1 83.5 225 ILE B CA 1
ATOM 3827 C C . ILE B 1 225 ? -4.941 -10.57 -8.648 1 83.5 225 ILE B C 1
ATOM 3829 O O . ILE B 1 225 ? -4.949 -9.359 -8.898 1 83.5 225 ILE B O 1
ATOM 3833 N N . ALA B 1 226 ? -4.336 -11.445 -9.398 1 86.94 226 ALA B N 1
ATOM 3834 C CA . ALA B 1 226 ? -3.676 -11.055 -10.641 1 86.94 226 ALA B CA 1
ATOM 3835 C C . ALA B 1 226 ? -4.484 -11.508 -11.852 1 86.94 226 ALA B C 1
ATOM 3837 O O . ALA B 1 226 ? -5.012 -12.625 -11.875 1 86.94 226 ALA B O 1
ATOM 3838 N N . TYR B 1 227 ? -4.48 -10.625 -12.773 1 80.19 227 TYR B N 1
ATOM 3839 C CA . TYR B 1 227 ? -5.227 -10.875 -14 1 80.19 227 TYR B CA 1
ATOM 3840 C C . TYR B 1 227 ? -4.324 -10.766 -15.219 1 80.19 227 TYR B C 1
ATOM 3842 O O . TYR B 1 227 ? -3.334 -10.031 -15.203 1 80.19 227 TYR B O 1
ATOM 3850 N N . ASP B 1 228 ? -4.797 -11.508 -16.219 1 78.62 228 ASP B N 1
ATOM 3851 C CA . ASP B 1 228 ? -4.109 -11.312 -17.5 1 78.62 228 ASP B CA 1
ATOM 3852 C C . ASP B 1 228 ? -4.77 -10.203 -18.312 1 78.62 228 ASP B C 1
ATOM 3854 O O . ASP B 1 228 ? -5.625 -9.477 -17.797 1 78.62 228 ASP B O 1
ATOM 3858 N N . ASN B 1 229 ? -4.297 -10.031 -19.547 1 69.12 229 ASN B N 1
ATOM 3859 C CA . ASN B 1 229 ? -4.754 -8.938 -20.391 1 69.12 229 ASN B CA 1
ATOM 3860 C C . ASN B 1 229 ? -6.191 -9.141 -20.859 1 69.12 229 ASN B C 1
ATOM 3862 O O . ASN B 1 229 ? -6.828 -8.219 -21.359 1 69.12 229 ASN B O 1
ATOM 3866 N N . HIS B 1 230 ? -6.656 -10.328 -20.672 1 67.25 230 HIS B N 1
ATOM 3867 C CA . HIS B 1 230 ? -8.031 -10.633 -21.031 1 67.25 230 HIS B CA 1
ATOM 3868 C C . HIS B 1 230 ? -8.938 -10.656 -19.812 1 67.25 230 HIS B C 1
ATOM 3870 O O . HIS B 1 230 ? -10.062 -11.164 -19.875 1 67.25 230 HIS B O 1
ATOM 3876 N N . ASN B 1 231 ? -8.359 -10.25 -18.703 1 68.38 231 ASN B N 1
ATOM 3877 C CA . ASN B 1 231 ? -9.078 -10.133 -17.438 1 68.38 231 ASN B CA 1
ATOM 3878 C C . ASN B 1 231 ? -9.406 -11.5 -16.859 1 68.38 231 ASN B C 1
ATOM 3880 O O . ASN B 1 231 ? -10.367 -11.648 -16.094 1 68.38 231 ASN B O 1
ATOM 3884 N N . ARG B 1 232 ? -8.734 -12.383 -17.312 1 74.88 232 ARG B N 1
ATOM 3885 C CA . ARG B 1 232 ? -8.82 -13.688 -16.672 1 74.88 232 ARG B CA 1
ATOM 3886 C C . ARG B 1 232 ? -7.906 -13.75 -15.445 1 74.88 232 ARG B C 1
ATOM 3888 O O . ARG B 1 232 ? -6.777 -13.25 -15.484 1 74.88 232 ARG B O 1
ATOM 3895 N N . THR B 1 233 ? -8.477 -14.383 -14.406 1 84.62 233 THR B N 1
ATOM 3896 C CA . THR B 1 233 ? -7.664 -14.5 -13.203 1 84.62 233 THR B CA 1
ATOM 3897 C C . THR B 1 233 ? -6.52 -15.492 -13.422 1 84.62 233 THR B C 1
ATOM 3899 O O . THR B 1 233 ? -6.742 -16.609 -13.883 1 84.62 233 THR B O 1
ATOM 3902 N N . VAL B 1 234 ? -5.367 -15.047 -13.195 1 90.94 234 VAL B N 1
ATOM 3903 C CA . VAL B 1 234 ? -4.18 -15.883 -13.336 1 90.94 234 VAL B CA 1
ATOM 3904 C C . VAL B 1 234 ? -3.883 -16.578 -12.008 1 90.94 234 VAL B C 1
ATOM 3906 O O . VAL B 1 234 ? -3.83 -17.812 -11.945 1 90.94 234 VAL B O 1
ATOM 3909 N N . ASN B 1 235 ? -3.805 -15.797 -10.953 1 94.25 235 ASN B N 1
ATOM 3910 C CA . ASN B 1 235 ? -3.551 -16.359 -9.633 1 94.25 235 ASN B CA 1
ATOM 3911 C C . ASN B 1 235 ? -4.012 -15.422 -8.523 1 94.25 235 ASN B C 1
ATOM 3913 O O . ASN B 1 235 ? -4.273 -14.242 -8.773 1 94.25 235 ASN B O 1
ATOM 3917 N N . ILE B 1 236 ? -4.137 -16 -7.348 1 91.75 236 ILE B N 1
ATOM 3918 C CA . ILE B 1 236 ? -4.27 -15.203 -6.137 1 91.75 236 ILE B CA 1
ATOM 3919 C C . ILE B 1 236 ? -3.07 -15.445 -5.223 1 91.75 236 ILE B C 1
ATOM 3921 O O . ILE B 1 236 ? -2.471 -16.531 -5.25 1 91.75 236 ILE B O 1
ATOM 3925 N N . SER B 1 237 ? -2.721 -14.398 -4.559 1 93.62 237 SER B N 1
ATOM 3926 C CA . SER B 1 237 ? -1.574 -14.492 -3.658 1 93.62 237 SER B CA 1
ATOM 3927 C C . SER B 1 237 ? -1.902 -13.914 -2.285 1 93.62 237 SER B C 1
ATOM 3929 O O . SER B 1 237 ? -2.645 -12.938 -2.176 1 93.62 237 SER B O 1
ATOM 3931 N N . ALA B 1 238 ? -1.435 -14.578 -1.269 1 94.75 238 ALA B N 1
ATOM 3932 C CA . ALA B 1 238 ? -1.43 -14.078 0.104 1 94.75 238 ALA B CA 1
ATOM 3933 C C . ALA B 1 238 ? -0.01 -14.023 0.663 1 94.75 238 ALA B C 1
ATOM 3935 O O . ALA B 1 238 ? 0.685 -15.039 0.706 1 94.75 238 ALA B O 1
ATOM 3936 N N . ALA B 1 239 ? 0.367 -12.836 1.069 1 94.94 239 ALA B N 1
ATOM 3937 C CA . ALA B 1 239 ? 1.742 -12.672 1.533 1 94.94 239 ALA B CA 1
ATOM 3938 C C . ALA B 1 239 ? 1.78 -12.031 2.92 1 94.94 239 ALA B C 1
ATOM 3940 O O . ALA B 1 239 ? 0.96 -11.172 3.236 1 94.94 239 ALA B O 1
ATOM 3941 N N . ALA B 1 240 ? 2.691 -12.492 3.758 1 97.06 240 ALA B N 1
ATOM 3942 C CA . ALA B 1 240 ? 3.059 -11.883 5.031 1 97.06 240 ALA B CA 1
ATOM 3943 C C . ALA B 1 240 ? 4.496 -11.375 5 1 97.06 240 ALA B C 1
ATOM 3945 O O . ALA B 1 240 ? 5.438 -12.156 4.863 1 97.06 240 ALA B O 1
ATOM 3946 N N . TYR B 1 241 ? 4.648 -10.102 5.156 1 94.25 241 TYR B N 1
ATOM 3947 C CA . TYR B 1 241 ? 5.949 -9.453 5.027 1 94.25 241 TYR B CA 1
ATOM 3948 C C . TYR B 1 241 ? 6.543 -9.141 6.395 1 94.25 241 TYR B C 1
ATOM 3950 O O . TYR B 1 241 ? 5.824 -8.719 7.305 1 94.25 241 TYR B O 1
ATOM 3958 N N . HIS B 1 242 ? 7.879 -9.375 6.441 1 93.12 242 HIS B N 1
ATOM 3959 C CA . HIS B 1 242 ? 8.594 -8.781 7.562 1 93.12 242 HIS B CA 1
ATOM 3960 C C . HIS B 1 242 ? 8.422 -7.266 7.582 1 93.12 242 HIS B C 1
ATOM 3962 O O . HIS B 1 242 ? 8.711 -6.59 6.59 1 93.12 242 HIS B O 1
ATOM 3968 N N . PRO B 1 243 ? 7.961 -6.742 8.656 1 89.19 243 PRO B N 1
ATOM 3969 C CA . PRO B 1 243 ? 7.555 -5.336 8.648 1 89.19 243 PRO B CA 1
ATOM 3970 C C . PRO B 1 243 ? 8.734 -4.383 8.469 1 89.19 243 PRO B C 1
ATOM 3972 O O . PRO B 1 243 ? 8.57 -3.285 7.93 1 89.19 243 PRO B O 1
ATOM 3975 N N . THR B 1 244 ? 9.922 -4.699 8.859 1 82.31 244 THR B N 1
ATOM 3976 C CA . THR B 1 244 ? 11.07 -3.791 8.82 1 82.31 244 THR B CA 1
ATOM 3977 C C . THR B 1 244 ? 11.984 -4.121 7.648 1 82.31 244 THR B C 1
ATOM 3979 O O . THR B 1 244 ? 12.609 -3.229 7.074 1 82.31 244 THR B O 1
ATOM 3982 N N . ARG B 1 245 ? 12.047 -5.383 7.242 1 82.56 245 ARG B N 1
ATOM 3983 C CA . ARG B 1 245 ? 12.992 -5.801 6.215 1 82.56 245 ARG B CA 1
ATOM 3984 C C . ARG B 1 245 ? 12.43 -5.547 4.82 1 82.56 245 ARG B C 1
ATOM 3986 O O . ARG B 1 245 ? 13.172 -5.516 3.838 1 82.56 245 ARG B O 1
ATOM 3993 N N . TYR B 1 246 ? 11.102 -5.398 4.789 1 79.94 246 TYR B N 1
ATOM 3994 C CA . TYR B 1 246 ? 10.453 -5.211 3.494 1 79.94 246 TYR B CA 1
ATOM 3995 C C . TYR B 1 246 ? 9.328 -4.188 3.588 1 79.94 246 TYR B C 1
ATOM 3997 O O . TYR B 1 246 ? 8.172 -4.504 3.297 1 79.94 246 TYR B O 1
ATOM 4005 N N . PRO B 1 247 ? 9.609 -3.029 3.924 1 70.75 247 PRO B N 1
ATOM 4006 C CA . PRO B 1 247 ? 8.547 -2.025 3.879 1 70.75 247 PRO B CA 1
ATOM 4007 C C . PRO B 1 247 ? 8.102 -1.705 2.455 1 70.75 247 PRO B C 1
ATOM 4009 O O . PRO B 1 247 ? 8.93 -1.62 1.546 1 70.75 247 PRO B O 1
ATOM 4012 N N . LEU B 1 248 ? 6.801 -1.655 2.311 1 77 248 LEU B N 1
ATOM 4013 C CA . LEU B 1 248 ? 6.246 -1.374 0.991 1 77 248 LEU B CA 1
ATOM 4014 C C . LEU B 1 248 ? 6.098 0.128 0.773 1 77 248 LEU B C 1
ATOM 4016 O O . LEU B 1 248 ? 5.648 0.848 1.667 1 77 248 LEU B O 1
ATOM 4020 N N . SER B 1 249 ? 6.664 0.583 -0.265 1 72.12 249 SER B N 1
ATOM 4021 C CA . SER B 1 249 ? 6.598 2.014 -0.538 1 72.12 249 SER B CA 1
ATOM 4022 C C . SER B 1 249 ? 5.777 2.301 -1.79 1 72.12 249 SER B C 1
ATOM 4024 O O . SER B 1 249 ? 5.742 1.488 -2.717 1 72.12 249 SER B O 1
ATOM 4026 N N . LEU B 1 250 ? 5.051 3.373 -1.72 1 66.88 250 LEU B N 1
ATOM 4027 C CA . LEU B 1 250 ? 4.246 3.848 -2.84 1 66.88 250 LEU B CA 1
ATOM 4028 C C . LEU B 1 250 ? 4.445 5.344 -3.059 1 66.88 250 LEU B C 1
ATOM 4030 O O . LEU B 1 250 ? 4.512 6.113 -2.098 1 66.88 250 LEU B O 1
ATOM 4034 N N . ARG B 1 251 ? 4.758 5.633 -4.297 1 60.81 251 ARG B N 1
ATOM 4035 C CA . ARG B 1 251 ? 4.773 7.039 -4.695 1 60.81 251 ARG B CA 1
ATOM 4036 C C . ARG B 1 251 ? 3.551 7.379 -5.539 1 60.81 251 ARG B C 1
ATOM 4038 O O . ARG B 1 251 ? 3.17 6.613 -6.43 1 60.81 251 ARG B O 1
ATOM 4045 N N . GLN B 1 252 ? 2.857 8.383 -5.02 1 60.94 252 GLN B N 1
ATOM 4046 C CA . GLN B 1 252 ? 1.689 8.789 -5.797 1 60.94 252 GLN B CA 1
ATOM 4047 C C . GLN B 1 252 ? 1.719 10.289 -6.086 1 60.94 252 GLN B C 1
ATOM 4049 O O . GLN B 1 252 ? 2.287 11.07 -5.316 1 60.94 252 GLN B O 1
ATOM 4054 N N . SER B 1 253 ? 1.447 10.672 -7.34 1 52.19 253 SER B N 1
ATOM 4055 C CA . SER B 1 253 ? 1.291 12.062 -7.738 1 52.19 253 SER B CA 1
ATOM 4056 C C . SER B 1 253 ? -0.13 12.352 -8.211 1 52.19 253 SER B C 1
ATOM 4058 O O . SER B 1 253 ? -0.776 11.484 -8.805 1 52.19 253 SER B O 1
ATOM 4060 N N . HIS B 1 254 ? -0.86 13.32 -7.523 1 51.81 254 HIS B N 1
ATOM 4061 C CA . HIS B 1 254 ? -2.109 13.805 -8.102 1 51.81 254 HIS B CA 1
ATOM 4062 C C . HIS B 1 254 ? -1.847 14.672 -9.328 1 51.81 254 HIS B C 1
ATOM 4064 O O . HIS B 1 254 ? -1.073 15.633 -9.258 1 51.81 254 HIS B O 1
ATOM 4070 N N . ARG B 1 255 ? -1.837 14.211 -10.594 1 37.81 255 ARG B N 1
ATOM 4071 C CA . ARG B 1 255 ? -1.875 15.156 -11.703 1 37.81 255 ARG B CA 1
ATOM 4072 C C . ARG B 1 255 ? -3.186 15.938 -11.719 1 37.81 255 ARG B C 1
ATOM 4074 O O . ARG B 1 255 ? -4.266 15.352 -11.633 1 37.81 255 ARG B O 1
ATOM 4081 N N . ARG B 1 256 ? -3.307 17.078 -11.078 1 31.08 256 ARG B N 1
ATOM 4082 C CA . ARG B 1 256 ? -4.367 17.953 -11.555 1 31.08 256 ARG B CA 1
ATOM 4083 C C . ARG B 1 256 ? -4.461 17.938 -13.078 1 31.08 256 ARG B C 1
ATOM 4085 O O . ARG B 1 256 ? -3.479 18.203 -13.773 1 31.08 256 ARG B O 1
ATOM 4092 N N . PHE B 1 257 ? -5.207 17 -13.719 1 24.61 257 PHE B N 1
ATOM 4093 C CA . PHE B 1 257 ? -5.699 17.547 -14.969 1 24.61 257 PHE B CA 1
ATOM 4094 C C . PHE B 1 257 ? -6.535 18.797 -14.727 1 24.61 257 PHE B C 1
ATOM 4096 O O . PHE B 1 257 ? -7.199 18.906 -13.695 1 24.61 257 PHE B O 1
#

Organism: Rhizobium meliloti (strain 1021) (NCBI:txid266834)

Foldseek 3Di:
DADEQDDDQDQPQDPPDPDDSLVVVLVSVVVCDLVCSADFFHFYDALVVSCVRNVDDSVSSVSSLVVCVVQVQWDQDPPPGIGGHPRQPAQAPPQQDWPCRSCVVNPWDKFKAWDDWDWDFAAPVFQVLQVHDGRAIKIWTWMFMDTNNATWKTKIKIFHCVQDPCPSVDDPRDTDDTPQVCSCPPRNFGFDDKDKDKDKDFDDPVRCVSNVHDPRDMWIWMWMFTATPVRRTGMIMIMTTDCRVHPYHHDDDDPPD/DADEQDDDQDQPQDPPDPDDSLVVVLVSVVVCDLVCSADFFHFYDALVVSCVRNVDDSVSSVSSLVVCVVQVQWDQDPPPGIGGHPRQPAQAPPQQDWPCRSCVVNNWDKFKAWDDWDWDFAAPVFQVLQVHDGGAIKIWTWMFMDTNNATWKTKIKIFHCVQDPCPVVDDPRPTDDTPQVCSCPPRNFGFDDKDKDKDKDFDDPVRCVSNVHDPRDMWIWMWMFTAGPVRRTGMIMIMTTDCRVHPYHHDDDDPPD

Solvent-accessible surface area (backbone atoms only — not comparable to full-atom values): 27028 Å² total; per-residue (Å²): 126,65,50,73,48,79,73,79,86,71,53,84,68,53,91,85,44,92,59,54,68,28,55,44,50,30,50,50,52,49,47,32,38,57,68,51,64,37,37,67,57,21,28,50,65,51,67,70,53,45,23,67,60,51,73,46,51,66,68,36,51,49,50,16,50,50,50,34,31,73,64,35,39,32,44,77,41,89,97,76,45,38,25,27,37,70,40,70,79,61,36,61,75,47,62,57,53,50,70,54,56,51,25,51,76,65,61,38,48,55,31,43,42,65,71,46,75,46,78,42,64,25,47,64,83,55,10,53,78,54,74,43,59,67,58,40,60,21,34,38,40,32,32,39,30,22,49,71,84,37,55,27,31,47,37,36,37,39,29,53,38,8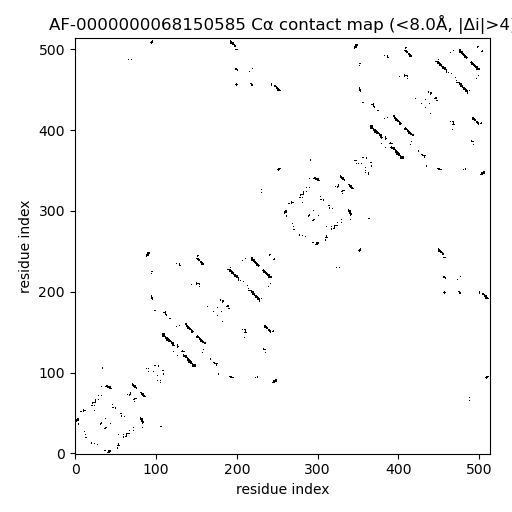2,74,48,74,67,59,81,74,52,76,64,72,45,52,68,73,50,66,64,55,47,33,35,76,76,63,68,43,56,62,25,27,16,44,34,38,38,30,23,37,64,46,50,74,67,52,23,60,67,48,71,45,66,83,87,37,30,19,20,31,40,38,33,42,29,15,27,88,83,68,43,59,55,34,38,35,45,33,41,26,33,26,80,81,48,25,35,15,48,79,35,68,57,74,80,122,127,67,52,71,46,78,72,78,86,74,54,84,65,54,90,86,44,91,59,53,68,27,57,47,50,29,49,51,54,47,47,32,37,56,68,51,65,38,36,67,56,22,29,50,65,51,68,69,53,47,23,68,60,50,72,45,52,66,68,36,51,50,50,17,49,49,50,34,31,72,64,35,39,32,44,78,40,88,97,77,48,38,26,28,38,70,42,70,80,61,38,63,74,46,62,58,51,49,71,54,58,51,26,50,74,64,60,39,47,56,31,45,43,66,72,46,76,46,77,42,65,24,47,63,85,57,11,52,79,54,74,43,58,67,55,39,60,22,34,38,42,31,32,37,31,21,49,71,85,37,57,27,31,45,37,34,37,39,30,52,37,84,73,48,73,67,59,82,72,52,75,62,72,46,50,66,72,48,66,64,54,48,35,36,75,76,63,68,42,58,60,25,28,16,43,34,39,38,31,24,37,63,47,51,73,65,52,23,60,67,50,71,44,68,83,88,36,30,20,20,30,41,38,34,44,28,16,27,87,82,69,41,60,56,34,38,36,45,34,41,28,32,28,81,82,48,25,34,14,47,78,33,68,56,73,81,124

Nearest PDB structures (foldseek):
  2wv0-assembly6_J-3  TM=6.142E-01  e=9.080E-18  Bacillus subtilis
  3cnv-assembly1_D  TM=8.664E-01  e=3.205E-13  Bordetella bronchiseptica RB50
  3cnv-assembly1_B  TM=8.609E-01  e=3.404E-13  Bordetella bronchiseptica RB50
  3cnv-assembly1_C  TM=8.650E-01  e=5.187E-13  Bordetella bronchiseptica RB50
  3cnv-assembly1_A  TM=9.129E-01  e=3.351E-12  Bordetella bronchiseptica RB50

Radius of gyration: 24.67 Å; Cα contacts (8 Å, |Δi|>4): 1089; chains: 2; bounding box: 72×61×53 Å

InterPro domains:
  IPR000524 Transcription regulator HTH, GntR [PF00392] (21-84)
  IPR000524 Transcription regulator HTH, GntR [PR00035] (44-58)
  IPR000524 Transcription regulator HTH, GntR [PR00035] (58-74)
  IPR000524 Transcription regulator HTH, GntR [PS50949] (19-87)
  IPR000524 Transcription regulator HTH, GntR [SM00345] (25-84)
  IPR000524 Transcription regulator HTH, GntR [cd07377] (21-85)
  IPR011663 UbiC transcription regulator-associated [PF07702] (106-246)
  IPR011663 UbiC transcription regulator-associated [SM00866] (105-247)
  IPR028978 Chorismate pyruvate-lyase/UbiC transcription regulator-associated domain superfamily [G3DSA:3.40.1410.10] (91-254)
  IPR028978 Chorismate pyruvate-lyase/UbiC transcription regulator-associated domain superfamily [SSF64288] (72-250)
  IPR036388 Winged helix-like DNA-binding domain superfamily [G3DSA:1.10.10.10] (9-85)
  IPR036390 Winged helix DNA-binding domain superfamily [SSF46785] (14-94)
  IPR050679 Bacterial HTH-type transcriptional regulator [PTHR44846] (16-253)